Protein AF-A0A923QEL5-F1 (afdb_monomer)

pLDDT: mean 88.09, std 17.25, range [28.72, 98.62]

Solvent-accessible surface area (backbone atoms only — not comparable to full-atom values): 23108 Å² total; per-residue (Å²): 135,83,81,89,85,86,91,82,88,84,90,80,90,77,91,74,84,85,79,85,75,83,75,78,80,71,76,77,72,71,67,53,42,73,82,43,60,36,59,55,22,38,30,52,76,73,69,35,82,61,69,69,60,29,42,38,48,60,54,41,39,28,29,39,37,33,39,34,37,47,32,96,95,44,40,74,72,47,65,47,51,24,51,73,87,40,71,55,99,60,73,59,28,75,38,64,25,75,57,68,38,36,90,92,51,59,50,63,19,33,40,37,36,34,55,56,42,62,50,60,72,60,45,84,42,43,35,35,43,41,36,32,36,70,86,69,52,71,35,75,50,52,32,37,35,32,22,49,70,83,80,83,90,70,82,87,77,88,78,85,84,87,86,81,63,84,90,61,47,74,66,51,54,51,50,51,26,45,75,70,32,64,55,97,94,37,56,71,49,80,52,80,80,71,70,52,96,72,85,84,88,82,89,64,52,23,86,79,31,82,72,50,47,54,15,22,48,33,13,27,75,39,41,58,36,75,14,31,62,38,13,14,34,26,44,81,75,61,60,65,59,47,70,67,49,42,44,40,48,28,50,36,27,48,37,17,75,75,69,68,39,76,27,70,45,77,48,63,43,25,51,63,38,31,58,61,30,16,55,65,30,63,22,57,35,58,77,50,44,33,31,51,57,48,31,54,65,61,33,19,83,51,24,26,57,32,34,45,35,22,10,26,41,16,51,35,33,22,38,87,41,91,76,34,65,30,36,74,88,18,40,34,65,45,48,66,79,43,69,69,38,19,42,44,33,74,53,67,65,41,59,63,46,61,69,55,33,73,48,45,48,59,61,50,42,42,72,72,59,26,48,77,16,61,43,69,70,46,39,64,60,43,59,83,67,64,61,84,21,38,39,32,36,60,26,60,42,50,44,67,70,63,56,58,57,50,51,54,52,51,51,65,72,72,107

Sequence (415 aa):
MNLSTSSTPFALKGAYAIALSLLACAAAQAAPAVSRLTPPSELFTSGRPAPVIARFLPGQRFDLQATLRPDEGASITGARFMIDGKALDAPVSLRACTTGCLPAVPKSATIATARAVSVMPAGLHTFSVMATQSDGQSVMANGNFEVVPLMAGGQKVKNIIILLGDGMGAAQRTAARIVNGYAQGKAINPLAMDTFPVTGIVKTASPNSVVPDSAPGMTGYVSGNKNNNNEEGVFPDDTVDPFDNPRIEYLSEYLHRTQGKALGIVTTADVFDATPAGNAVHTSNRGAGTGIVDQYLDDRGLTGLTVLMGGGRKWFLPGTTPGSARGDKTDYDFSGGDPHTAGIVKRWGASPGKLDKDRDLLAEFQAAKFSYAADKTALDATVPAKSDKLLGLFSLSNMNVALDKIDGRRSRAQG

Foldseek 3Di:
DDDDDDDDDDDDDDDDDDDDDPDDPPPPQDAKDWPDWPPDFPCQVPVDRDDAAAEAAAFFWWKIKIKIAHTVPKAWDDKFKDKQNHTDPFDKFKDQVCDFFAPVRDSRIIMIMGGGDGHHDFAKMKMKMWIAMPVGGIDMTIGIHGHHYDDPDDDDDPDDDDDDDAVCDPVNLLVVQVVCDDDPHGRPDHDPVVPDPDDDDDQQAAPVGSDAHQQQNQLCVFQVHGDHHQWAQAHDDGGDAFALGIGGGGNLLVCCVPPVDADAAEDLFACLARNNLNRFHGTSHSQLALQSVVSCLQVCSRRNYFHDAYAAVLSQAQLPDPLHPADQRNHAADDCPDSSCVCVCPVSVTDGIDRGNRHHNVVVVVVVVAQEAQDDVSVVVVVVVVRRGYDHHPYNGRHDPVVVVVVVVVVVVVD

Structure (mmCIF, N/CA/C/O backbone):
data_AF-A0A923QEL5-F1
#
_entry.id   AF-A0A923QEL5-F1
#
loop_
_atom_site.group_PDB
_atom_site.id
_atom_site.type_symbol
_atom_site.label_atom_id
_atom_site.label_alt_id
_atom_site.label_comp_id
_atom_site.label_asym_id
_atom_site.label_entity_id
_atom_site.label_seq_id
_atom_site.pdbx_PDB_ins_code
_atom_site.Cartn_x
_atom_site.Cartn_y
_atom_site.Cartn_z
_atom_site.occupancy
_atom_site.B_iso_or_equiv
_atom_site.auth_seq_id
_atom_site.auth_comp_id
_atom_site.auth_asym_id
_atom_site.auth_atom_id
_atom_site.pdbx_PDB_model_num
ATOM 1 N N . MET A 1 1 ? 7.328 71.237 18.533 1.00 44.25 1 MET A N 1
ATOM 2 C CA . MET A 1 1 ? 5.916 70.846 18.735 1.00 44.25 1 MET A CA 1
ATOM 3 C C . MET A 1 1 ? 5.957 69.588 19.595 1.00 44.25 1 MET A C 1
ATOM 5 O O . MET A 1 1 ? 6.250 68.543 19.052 1.00 44.25 1 MET A O 1
ATOM 9 N N . ASN A 1 2 ? 5.973 69.560 20.925 1.00 30.16 2 ASN A N 1
ATOM 10 C CA . ASN A 1 2 ? 5.328 70.316 21.999 1.00 30.16 2 ASN A CA 1
ATOM 11 C C . ASN A 1 2 ? 3.809 70.480 21.898 1.00 30.16 2 ASN A C 1
ATOM 13 O O . ASN A 1 2 ? 3.331 71.052 20.923 1.00 30.16 2 ASN A O 1
ATOM 17 N N . LEU A 1 3 ? 3.178 70.092 23.019 1.00 28.72 3 LEU A N 1
ATOM 18 C CA . LEU A 1 3 ? 1.808 70.299 23.511 1.00 28.72 3 LEU A CA 1
ATOM 19 C C . LEU A 1 3 ? 0.858 69.118 23.232 1.00 28.72 3 LEU A C 1
ATOM 21 O O . LEU A 1 3 ? 0.599 68.785 22.087 1.00 28.72 3 LEU A O 1
ATOM 25 N N . SER A 1 4 ? 0.496 68.317 24.244 1.00 29.92 4 SER A N 1
ATOM 26 C CA . SER A 1 4 ? -0.337 68.635 25.429 1.00 29.92 4 SER A CA 1
ATOM 27 C C . SER A 1 4 ? -1.813 68.764 25.070 1.00 29.92 4 SER A C 1
ATOM 29 O O . SER A 1 4 ? -2.135 69.482 24.130 1.00 29.92 4 SER A O 1
ATOM 31 N N . THR A 1 5 ? -2.665 68.100 25.864 1.00 32.53 5 THR A N 1
ATOM 32 C CA . THR A 1 5 ? -3.975 68.529 26.420 1.00 32.53 5 THR A CA 1
ATOM 33 C C . THR A 1 5 ? -4.890 67.302 26.546 1.00 32.53 5 THR A C 1
ATOM 35 O O . THR A 1 5 ? -5.205 66.631 25.575 1.00 32.53 5 THR A O 1
ATOM 38 N N . SER A 1 6 ? -5.049 66.759 27.753 1.00 30.45 6 SER A N 1
ATOM 39 C CA . SER A 1 6 ? -5.977 67.173 28.820 1.00 30.45 6 SER A CA 1
ATOM 40 C C . SER A 1 6 ? -7.335 66.476 28.704 1.00 30.45 6 SER A C 1
ATOM 42 O O . SER A 1 6 ? -8.204 66.868 27.932 1.00 30.45 6 SER A O 1
ATOM 44 N N . SER A 1 7 ? -7.500 65.450 29.532 1.00 29.38 7 SER A N 1
ATOM 45 C CA . SER A 1 7 ? -8.768 64.819 29.879 1.00 29.38 7 SER A CA 1
ATOM 46 C C . SER A 1 7 ? -9.362 65.482 31.125 1.00 29.38 7 SER A C 1
ATOM 48 O O . SER A 1 7 ? -8.680 65.570 32.146 1.00 29.38 7 SER A O 1
ATOM 50 N N . THR A 1 8 ? -10.636 65.860 31.071 1.00 32.91 8 THR A N 1
ATOM 51 C CA . THR A 1 8 ? -11.487 66.189 32.230 1.00 32.91 8 THR A CA 1
ATOM 52 C C . THR A 1 8 ? -12.948 65.813 31.919 1.00 32.91 8 THR A C 1
ATOM 54 O O . THR A 1 8 ? -13.279 65.577 30.758 1.00 32.91 8 THR A O 1
ATOM 57 N N . PRO A 1 9 ? -13.806 65.618 32.938 1.00 40.72 9 PRO A N 1
ATOM 58 C CA . PRO A 1 9 ? -14.446 64.325 33.169 1.00 40.72 9 PRO A CA 1
ATOM 59 C C . PRO A 1 9 ? -15.972 64.365 33.003 1.00 40.72 9 PRO A C 1
ATOM 61 O O . PRO A 1 9 ? -16.583 65.428 33.031 1.00 40.72 9 PRO A O 1
ATOM 64 N N . PHE A 1 10 ? -16.604 63.192 32.948 1.00 29.55 10 PHE A N 1
ATOM 65 C CA . PHE A 1 10 ? -18.031 63.058 33.241 1.00 29.55 10 PHE A CA 1
ATOM 66 C C . PHE A 1 10 ? -18.245 61.950 34.268 1.00 29.55 10 PHE A C 1
ATOM 68 O O . PHE A 1 10 ? -17.970 60.777 34.027 1.00 29.55 10 PHE A O 1
ATOM 75 N N . ALA A 1 11 ? -18.708 62.360 35.445 1.00 33.16 11 ALA A N 1
ATOM 76 C CA . ALA A 1 11 ? -19.194 61.482 36.490 1.00 33.16 11 ALA A CA 1
ATOM 77 C C . ALA A 1 11 ? -20.652 61.119 36.198 1.00 33.16 11 ALA A C 1
ATOM 79 O O . ALA A 1 11 ? -21.474 62.017 36.034 1.00 33.16 11 ALA A O 1
ATOM 80 N N . LEU A 1 12 ? -20.998 59.833 36.238 1.00 31.84 12 LEU A N 1
ATOM 81 C CA . LEU A 1 12 ? -22.363 59.416 36.537 1.00 31.84 12 LEU A CA 1
ATOM 82 C C . LEU A 1 12 ? -22.340 58.220 37.492 1.00 31.84 12 LEU A C 1
ATOM 84 O O . LEU A 1 12 ? -21.736 57.183 37.228 1.00 31.84 12 LEU A O 1
ATOM 88 N N . LYS A 1 13 ? -22.991 58.427 38.636 1.00 32.59 13 LYS A N 1
ATOM 89 C CA . LYS A 1 13 ? -23.277 57.438 39.672 1.00 32.59 13 LYS A CA 1
ATOM 90 C C . LYS A 1 13 ? -24.251 56.393 39.122 1.00 32.59 13 LYS A C 1
ATOM 92 O O . LYS A 1 13 ? -25.276 56.759 38.558 1.00 32.59 13 LYS A O 1
ATOM 97 N N . GLY A 1 14 ? -23.978 55.119 39.379 1.00 32.22 14 GLY A N 1
ATOM 98 C CA . GLY A 1 14 ? -24.916 54.024 39.145 1.00 32.22 14 GLY A CA 1
ATOM 99 C C . GLY A 1 14 ? -24.596 52.869 40.080 1.00 32.22 14 GLY A C 1
ATOM 100 O O . GLY A 1 14 ? -23.670 52.105 39.830 1.00 32.22 14 GLY A O 1
ATOM 101 N N . ALA A 1 15 ? -25.328 52.784 41.188 1.00 36.75 15 ALA A N 1
ATOM 102 C CA . ALA A 1 15 ? -25.297 51.641 42.084 1.00 36.75 15 ALA A CA 1
ATOM 103 C C . ALA A 1 15 ? -25.982 50.453 41.395 1.00 36.75 15 ALA A C 1
ATOM 105 O O . ALA A 1 15 ? -27.159 50.547 41.055 1.00 36.75 15 ALA A O 1
ATOM 106 N N . TYR A 1 16 ? -25.263 49.345 41.216 1.00 33.12 16 TYR A N 1
ATOM 107 C CA . TYR A 1 16 ? -25.851 48.061 40.844 1.00 33.12 16 TYR A CA 1
ATOM 108 C C . TYR A 1 16 ? -25.546 47.042 41.936 1.00 33.12 16 TYR A C 1
ATOM 110 O O . TYR A 1 16 ? -24.391 46.756 42.250 1.00 33.12 16 TYR A O 1
ATOM 118 N N . ALA A 1 17 ? -26.621 46.548 42.546 1.00 33.28 17 ALA A N 1
ATOM 119 C CA . ALA A 1 17 ? -26.606 45.474 43.519 1.00 33.28 17 ALA A CA 1
ATOM 120 C C . ALA A 1 17 ? -26.127 44.174 42.858 1.00 33.28 17 ALA A C 1
ATOM 122 O O . ALA A 1 17 ? -26.584 43.798 41.778 1.00 33.28 17 ALA A O 1
ATOM 123 N N . ILE A 1 18 ? -25.202 43.494 43.528 1.00 34.09 18 ILE A N 1
ATOM 124 C CA . ILE A 1 18 ? -24.664 42.195 43.133 1.00 34.09 18 ILE A CA 1
ATOM 125 C C . ILE A 1 18 ? -25.728 41.134 43.436 1.00 34.09 18 ILE A C 1
ATOM 127 O O . ILE A 1 18 ? -25.982 40.821 44.597 1.00 34.09 18 ILE A O 1
ATOM 131 N N . ALA A 1 19 ? -26.347 40.576 42.396 1.00 34.56 19 ALA A N 1
ATOM 132 C CA . ALA A 1 19 ? -27.092 39.327 42.495 1.00 34.56 19 ALA A CA 1
ATOM 133 C C . ALA A 1 19 ? -26.101 38.169 42.314 1.00 34.56 19 ALA A C 1
ATOM 135 O O . ALA A 1 19 ? -25.610 37.917 41.215 1.00 34.56 19 ALA A O 1
ATOM 136 N N . LEU A 1 20 ? -25.767 37.495 43.414 1.00 34.19 20 LEU A N 1
ATOM 137 C CA . LEU A 1 20 ? -24.914 36.313 43.416 1.00 34.19 20 LEU A CA 1
ATOM 138 C C . LEU A 1 20 ? -25.739 35.114 42.910 1.00 34.19 20 LEU A C 1
ATOM 140 O O . LEU A 1 20 ? -26.447 34.464 43.676 1.00 34.19 20 LEU A O 1
ATOM 144 N N . SER A 1 21 ? -25.696 34.839 41.607 1.00 38.28 21 SER A N 1
ATOM 145 C CA . SER A 1 21 ? -26.232 33.596 41.049 1.00 38.28 21 SER A CA 1
ATOM 146 C C . SER A 1 21 ? -25.258 32.455 41.346 1.00 38.28 21 SER A C 1
ATOM 148 O O . SER A 1 21 ? -24.155 32.419 40.798 1.00 38.28 21 SER A O 1
ATOM 150 N N . LEU A 1 22 ? -25.666 31.526 42.211 1.00 37.47 22 LEU A N 1
ATOM 151 C CA . LEU A 1 22 ? -25.013 30.231 42.404 1.00 37.47 22 LEU A CA 1
ATOM 152 C C . LEU A 1 22 ? -25.037 29.455 41.075 1.00 37.47 22 LEU A C 1
ATOM 154 O O . LEU A 1 22 ? -26.029 28.806 40.748 1.00 37.47 22 LEU A O 1
ATOM 158 N N . LEU A 1 23 ? -23.950 29.528 40.300 1.00 40.78 23 LEU A N 1
ATOM 159 C CA . LEU A 1 23 ? -23.679 28.550 39.251 1.00 40.78 23 LEU A CA 1
ATOM 160 C C . LEU A 1 23 ? -23.349 27.225 39.942 1.00 40.78 23 LEU A C 1
ATOM 162 O O . LEU A 1 23 ? -22.284 27.071 40.540 1.00 40.78 23 LEU A O 1
ATOM 166 N N . ALA A 1 24 ? -24.262 26.263 39.855 1.00 40.72 24 ALA A N 1
ATOM 167 C CA . ALA A 1 24 ? -23.911 24.872 40.069 1.00 40.72 24 ALA A CA 1
ATOM 168 C C . ALA A 1 24 ? -22.889 24.485 38.989 1.00 40.72 24 ALA A C 1
ATOM 170 O O . ALA A 1 24 ? -23.228 24.400 37.808 1.00 40.72 24 ALA A O 1
ATOM 171 N N . CYS A 1 25 ? -21.632 24.277 39.385 1.00 36.94 25 CYS A N 1
ATOM 172 C CA . CYS A 1 25 ? -20.659 23.559 38.571 1.00 36.94 25 CYS A CA 1
ATOM 173 C C . CYS A 1 25 ? -21.158 22.119 38.414 1.00 36.94 25 CYS A C 1
ATOM 175 O O . CYS A 1 25 ? -20.816 21.245 39.206 1.00 36.94 25 CYS A O 1
ATOM 177 N N . ALA A 1 26 ? -21.981 21.869 37.397 1.00 39.91 26 ALA A N 1
ATOM 178 C CA . ALA A 1 26 ? -22.064 20.541 36.825 1.00 39.91 26 ALA A CA 1
ATOM 179 C C . ALA A 1 26 ? -20.670 20.251 36.263 1.00 39.91 26 ALA A C 1
ATOM 181 O O . ALA A 1 26 ? -20.255 20.858 35.274 1.00 39.91 26 ALA A O 1
ATOM 182 N N . ALA A 1 27 ? -19.910 19.392 36.943 1.00 40.78 27 ALA A N 1
ATOM 183 C CA . ALA A 1 27 ? -18.745 18.780 36.336 1.00 40.78 27 ALA A CA 1
ATOM 184 C C . ALA A 1 27 ? -19.246 18.126 35.045 1.00 40.78 27 ALA A C 1
ATOM 186 O O . ALA A 1 27 ? -20.079 17.223 35.093 1.00 40.78 27 ALA A O 1
ATOM 187 N N . ALA A 1 28 ? -18.833 18.654 33.894 1.00 44.00 28 ALA A N 1
ATOM 188 C CA . ALA A 1 28 ? -19.088 18.007 32.624 1.00 44.00 28 ALA A CA 1
ATOM 189 C C . ALA A 1 28 ? -18.360 16.663 32.684 1.00 44.00 28 ALA A C 1
ATOM 191 O O . ALA A 1 28 ? -17.138 16.614 32.545 1.00 44.00 28 ALA A O 1
ATOM 192 N N . GLN A 1 29 ? -19.097 15.594 32.989 1.00 48.47 29 GLN A N 1
ATOM 193 C CA . GLN A 1 29 ? -18.609 14.234 32.835 1.00 48.47 29 GLN A CA 1
ATOM 194 C C . GLN A 1 29 ? -18.133 14.142 31.380 1.00 48.47 29 GLN A C 1
ATOM 196 O O . GLN A 1 29 ? -18.906 14.445 30.466 1.00 48.47 29 GLN A O 1
ATOM 201 N N . ALA A 1 30 ? -16.850 13.840 31.162 1.00 59.16 30 ALA A N 1
ATOM 202 C CA . ALA A 1 30 ? -16.378 13.536 29.819 1.00 59.16 30 ALA A CA 1
ATOM 203 C C . ALA A 1 30 ? -17.286 12.430 29.258 1.00 59.16 30 ALA A C 1
ATOM 205 O O . ALA A 1 30 ? -17.642 11.523 30.006 1.00 59.16 30 ALA A O 1
ATOM 206 N N . ALA A 1 31 ? -17.733 12.603 28.016 1.00 75.94 31 ALA A N 1
ATOM 207 C CA . ALA A 1 31 ? -18.533 11.628 27.288 1.00 75.94 31 ALA A CA 1
ATOM 208 C C . ALA A 1 31 ? -17.618 10.866 26.318 1.00 75.94 31 ALA A C 1
ATOM 210 O O . ALA A 1 31 ? -16.631 11.455 25.839 1.00 75.94 31 ALA A O 1
ATOM 211 N N . PRO A 1 32 ? -17.948 9.608 25.971 1.00 90.31 32 PRO A N 1
ATOM 212 C CA . PRO A 1 32 ? -17.149 8.824 25.046 1.00 90.31 32 PRO A CA 1
ATOM 213 C C . PRO A 1 32 ? -16.972 9.577 23.738 1.00 90.31 32 PRO A C 1
ATOM 215 O O . PRO A 1 32 ? -17.903 10.197 23.220 1.00 90.31 32 PRO A O 1
ATOM 218 N N . ALA A 1 33 ? -15.778 9.489 23.166 1.00 95.56 33 ALA A N 1
ATOM 219 C CA . ALA A 1 33 ? -15.438 10.213 21.954 1.00 95.56 33 ALA A CA 1
ATOM 220 C C . ALA A 1 33 ? -14.845 9.290 20.893 1.00 95.56 33 ALA A C 1
ATOM 222 O O . ALA A 1 33 ? -14.109 8.349 21.183 1.00 95.56 33 ALA A O 1
ATOM 223 N N . VAL A 1 34 ? -15.109 9.612 19.631 1.00 97.44 34 VAL A N 1
ATOM 224 C CA . VAL A 1 34 ? -14.371 9.060 18.493 1.00 97.44 34 VAL A CA 1
ATOM 225 C C . VAL A 1 34 ? -13.362 10.117 18.072 1.00 97.44 34 VAL A C 1
ATOM 227 O O . VAL A 1 34 ? -13.754 11.195 17.636 1.00 97.44 34 VAL A O 1
ATOM 230 N N . SER A 1 35 ? -12.066 9.850 18.239 1.00 96.56 35 SER A N 1
ATOM 231 C CA . SER A 1 35 ? -11.014 10.836 17.948 1.00 96.56 35 SER A CA 1
ATOM 232 C C . SER A 1 35 ? -10.443 10.741 16.539 1.00 96.56 35 SER A C 1
ATOM 234 O O . SER A 1 35 ? -9.798 11.678 16.078 1.00 96.56 35 SER A O 1
ATOM 236 N N . ARG A 1 36 ? -10.664 9.616 15.858 1.00 97.12 36 ARG A N 1
ATOM 237 C CA . ARG A 1 36 ? -10.278 9.390 14.464 1.00 97.12 36 ARG A CA 1
ATOM 238 C C . ARG A 1 36 ? -11.314 8.501 13.803 1.00 97.12 36 ARG A C 1
ATOM 240 O O . ARG A 1 36 ? -11.800 7.563 14.435 1.00 97.12 36 ARG A O 1
ATOM 247 N N . LEU A 1 37 ? -11.593 8.779 12.537 1.00 97.25 37 LEU A N 1
ATOM 248 C CA . LEU A 1 37 ? -12.441 7.961 11.691 1.00 97.25 37 LEU A CA 1
ATOM 249 C C . LEU A 1 37 ? -11.786 7.816 10.310 1.00 97.25 37 LEU A C 1
ATOM 251 O O . LEU A 1 37 ? -11.362 8.809 9.717 1.00 97.25 37 LEU A O 1
ATOM 255 N N . THR A 1 38 ? -11.702 6.578 9.833 1.00 96.75 38 THR A N 1
ATOM 256 C CA . THR A 1 38 ? -11.050 6.183 8.582 1.00 96.75 38 THR A CA 1
ATOM 257 C C . THR A 1 38 ? -12.051 5.412 7.715 1.00 96.75 38 THR A C 1
ATOM 259 O O . THR A 1 38 ? -12.703 4.508 8.252 1.00 96.75 38 THR A O 1
ATOM 262 N N . PRO A 1 39 ? -12.183 5.709 6.405 1.00 96.94 39 PRO A N 1
ATOM 263 C CA . PRO A 1 39 ? -11.427 6.682 5.603 1.00 96.94 39 PRO A CA 1
ATOM 264 C C . PRO A 1 39 ? -11.531 8.142 6.079 1.00 96.94 39 PRO A C 1
ATOM 266 O O . PRO A 1 39 ? -12.550 8.509 6.665 1.00 96.94 39 PRO A O 1
ATOM 269 N N . PRO A 1 40 ? -10.514 8.991 5.831 1.00 95.56 40 PRO A N 1
ATOM 270 C CA . PRO A 1 40 ? -10.570 10.405 6.193 1.00 95.56 40 PRO A CA 1
ATOM 271 C C . PRO A 1 40 ? -11.794 11.105 5.594 1.00 95.56 40 PRO A C 1
ATOM 273 O O . PRO A 1 40 ? -12.104 10.941 4.411 1.00 95.56 40 PRO A O 1
ATOM 276 N N . SER A 1 41 ? -12.471 11.919 6.403 1.00 96.38 41 SER A N 1
ATOM 277 C CA . SER A 1 41 ? -13.708 12.591 6.012 1.00 96.38 41 SER A CA 1
ATOM 278 C C . SER A 1 41 ? -13.792 13.999 6.590 1.00 96.38 41 SER A C 1
ATOM 280 O O . SER A 1 41 ? -13.703 14.194 7.800 1.00 96.38 41 SER A O 1
ATOM 282 N N . GLU A 1 42 ? -14.055 14.973 5.719 1.00 95.69 42 GLU A N 1
ATOM 283 C CA . GLU A 1 42 ? -14.332 16.354 6.124 1.00 95.69 42 GLU A CA 1
ATOM 284 C C . GLU A 1 42 ? -15.596 16.443 6.996 1.00 95.69 42 GLU A C 1
ATOM 286 O O . GLU A 1 42 ? -15.655 17.240 7.933 1.00 95.69 42 GLU A O 1
ATOM 291 N N . LEU A 1 43 ? -16.578 15.566 6.748 1.00 97.31 43 LEU A N 1
ATOM 292 C CA . LEU A 1 43 ? -17.801 15.495 7.545 1.00 97.31 43 LEU A CA 1
ATOM 293 C C . LEU A 1 43 ? -17.489 15.137 8.997 1.00 97.31 43 LEU A C 1
ATOM 295 O O . LEU A 1 43 ? -18.049 15.745 9.904 1.00 97.31 43 LEU A O 1
ATOM 299 N N . PHE A 1 44 ? -16.570 14.197 9.214 1.00 97.50 44 PHE A N 1
ATOM 300 C CA . PHE A 1 44 ? -16.119 13.841 10.556 1.00 97.50 44 PHE A CA 1
ATOM 301 C C . PHE A 1 44 ? -15.293 14.967 11.193 1.00 97.50 44 PHE A C 1
ATOM 303 O O . PHE A 1 44 ? -15.507 15.313 12.351 1.00 97.50 44 PHE A O 1
ATOM 310 N N . THR A 1 45 ? -14.356 15.553 10.443 1.00 95.06 45 THR A N 1
ATOM 311 C CA . THR A 1 45 ? -13.392 16.519 10.988 1.00 95.06 45 THR A CA 1
ATOM 312 C C . THR A 1 45 ? -13.996 17.891 11.286 1.00 95.06 45 THR A C 1
ATOM 314 O O . THR A 1 45 ? -13.646 18.497 12.297 1.00 95.06 45 THR A O 1
ATOM 317 N N . SER A 1 46 ? -14.874 18.408 10.425 1.00 96.12 46 SER A N 1
ATOM 318 C CA . SER A 1 46 ? -15.394 19.781 10.530 1.00 96.12 46 SER A CA 1
ATOM 319 C C . SER A 1 46 ? -16.920 19.881 10.486 1.00 96.12 46 SER A C 1
ATOM 321 O O . SER A 1 46 ? -17.466 20.984 10.559 1.00 96.12 46 SER A O 1
ATOM 323 N N . GLY A 1 47 ? -17.625 18.754 10.338 1.00 96.12 47 GLY A N 1
ATOM 324 C CA . GLY A 1 47 ? -19.076 18.728 10.145 1.00 96.12 47 GLY A CA 1
ATOM 325 C C . GLY A 1 47 ? -19.520 19.122 8.734 1.00 96.12 47 GLY A C 1
ATOM 326 O O . GLY A 1 47 ? -20.721 19.173 8.465 1.00 96.12 47 GLY A O 1
ATOM 327 N N . ARG A 1 48 ? -18.591 19.410 7.810 1.00 96.38 48 ARG A N 1
ATOM 328 C CA . ARG A 1 48 ? -18.931 19.810 6.438 1.00 96.38 48 ARG A CA 1
ATOM 329 C C . ARG A 1 48 ? -19.017 18.588 5.524 1.00 96.38 48 ARG A C 1
ATOM 331 O O . ARG A 1 48 ? -18.073 17.810 5.458 1.00 96.38 48 ARG A O 1
ATOM 338 N N . PRO A 1 49 ? -20.085 18.434 4.724 1.00 93.00 49 PRO A N 1
ATOM 339 C CA . PRO A 1 49 ? -20.232 17.274 3.842 1.00 93.00 49 PRO A CA 1
ATOM 340 C C . PRO A 1 49 ? -19.245 17.266 2.662 1.00 93.00 49 PRO A C 1
ATOM 342 O O . PRO A 1 49 ? -19.118 16.249 1.985 1.00 93.00 49 PRO A O 1
ATOM 345 N N . ALA A 1 50 ? -18.561 18.380 2.386 1.00 94.31 50 ALA A N 1
ATOM 346 C CA . ALA A 1 50 ? -17.643 18.526 1.264 1.00 94.31 50 ALA A CA 1
ATOM 347 C C . ALA A 1 50 ? -16.417 19.384 1.645 1.00 94.31 50 ALA A C 1
ATOM 349 O O . ALA A 1 50 ? -16.555 20.287 2.475 1.00 94.31 50 ALA A O 1
ATOM 350 N N . PRO A 1 51 ? -15.255 19.176 0.991 1.00 93.25 51 PRO A N 1
ATOM 351 C CA . PRO A 1 51 ? -15.020 18.214 -0.091 1.00 93.25 51 PRO A CA 1
ATOM 352 C C . PRO A 1 51 ? -15.014 16.757 0.393 1.00 93.25 51 PRO A C 1
ATOM 354 O O . PRO A 1 51 ? -14.575 16.462 1.498 1.00 93.25 51 PRO A O 1
ATOM 357 N N . VAL A 1 52 ? -15.485 15.838 -0.454 1.00 94.31 52 VAL A N 1
ATOM 358 C CA . VAL A 1 52 ? -15.385 14.397 -0.183 1.00 94.31 52 VAL A CA 1
ATOM 359 C C . VAL A 1 52 ? -13.961 13.949 -0.494 1.00 94.31 52 VAL A C 1
ATOM 361 O O . VAL A 1 52 ? -13.511 14.067 -1.639 1.00 94.31 52 VAL A O 1
ATOM 364 N N . ILE A 1 53 ? -13.259 13.495 0.544 1.00 93.12 53 ILE A N 1
ATOM 365 C CA . ILE A 1 53 ? -11.818 13.219 0.509 1.00 93.12 53 ILE A CA 1
ATOM 366 C C . ILE A 1 53 ? -11.550 11.799 0.005 1.00 93.12 53 ILE A C 1
ATOM 368 O O . ILE A 1 53 ? -10.735 11.623 -0.898 1.00 93.12 53 ILE A O 1
ATOM 372 N N . ALA A 1 54 ? -12.248 10.809 0.566 1.00 96.44 54 ALA A N 1
ATOM 373 C CA . ALA A 1 54 ? -12.100 9.407 0.200 1.00 96.44 54 ALA A CA 1
ATOM 374 C C . ALA A 1 54 ? -13.026 9.029 -0.961 1.00 96.44 54 ALA A C 1
ATOM 376 O O . ALA A 1 54 ? -14.229 9.314 -0.932 1.00 96.44 54 ALA A O 1
ATOM 377 N N . ARG A 1 55 ? -12.461 8.392 -1.988 1.00 96.69 55 ARG A N 1
ATOM 378 C CA . ARG A 1 55 ? -13.172 8.030 -3.218 1.00 96.69 55 ARG A CA 1
ATOM 379 C C . ARG A 1 55 ? -12.792 6.633 -3.665 1.00 96.69 55 ARG A C 1
ATOM 381 O O . ARG A 1 55 ? -11.615 6.292 -3.674 1.00 96.69 55 ARG A O 1
ATOM 388 N N . PHE A 1 56 ? -13.775 5.852 -4.084 1.00 98.06 56 PHE A N 1
ATOM 389 C CA . PHE A 1 56 ? -13.584 4.451 -4.437 1.00 98.06 56 PHE A CA 1
ATOM 390 C C . PHE A 1 56 ? -14.272 4.106 -5.753 1.00 98.06 56 PHE A C 1
ATOM 392 O O . PHE A 1 56 ? -15.266 4.725 -6.130 1.00 98.06 56 PHE A O 1
ATOM 399 N N . LEU A 1 57 ? -13.762 3.099 -6.455 1.00 97.31 57 LEU A N 1
ATOM 400 C CA . LEU A 1 57 ? -14.478 2.481 -7.569 1.00 97.31 57 LEU A CA 1
ATOM 401 C C . LEU A 1 57 ? -15.593 1.561 -7.040 1.00 97.31 57 LEU A C 1
ATOM 403 O O . LEU A 1 57 ? -15.493 1.057 -5.917 1.00 97.31 57 LEU A O 1
ATOM 407 N N . PRO A 1 58 ? -16.629 1.263 -7.848 1.00 97.69 58 PRO A N 1
ATOM 408 C CA . PRO A 1 58 ? -17.641 0.279 -7.494 1.00 97.69 58 PRO A CA 1
ATOM 409 C C . PRO A 1 58 ? -16.998 -1.065 -7.151 1.00 97.69 58 PRO A C 1
ATOM 411 O O . PRO A 1 58 ? -16.300 -1.674 -7.969 1.00 97.69 58 PRO A O 1
ATOM 414 N N . GLY A 1 59 ? -17.222 -1.517 -5.920 1.00 97.75 59 GLY A N 1
ATOM 415 C CA . GLY A 1 59 ? -16.681 -2.767 -5.400 1.00 97.75 59 GLY A CA 1
ATOM 416 C C . GLY A 1 59 ? -15.184 -2.746 -5.083 1.00 97.75 59 GLY A C 1
ATOM 417 O O . GLY A 1 59 ? -14.637 -3.823 -4.839 1.00 97.75 59 GLY A O 1
ATOM 418 N N . GLN A 1 60 ? -14.515 -1.587 -5.100 1.00 98.50 60 GLN A N 1
ATOM 419 C CA . GLN A 1 60 ? -13.150 -1.460 -4.579 1.00 98.50 60 GLN A CA 1
ATOM 420 C C . GLN A 1 60 ? -13.165 -1.705 -3.070 1.00 98.50 60 GLN A C 1
ATOM 422 O O . GLN A 1 60 ? -14.076 -1.258 -2.366 1.00 98.50 60 GLN A O 1
ATOM 427 N N . ARG A 1 61 ? -12.186 -2.468 -2.589 1.00 98.38 61 ARG A N 1
ATOM 428 C CA . ARG A 1 61 ? -12.052 -2.818 -1.178 1.00 98.38 61 ARG A CA 1
ATOM 429 C C . ARG A 1 61 ? -11.275 -1.745 -0.421 1.00 98.38 61 ARG A C 1
ATOM 431 O O . ARG A 1 61 ? -10.320 -1.168 -0.933 1.00 98.38 61 ARG A O 1
ATOM 438 N N . PHE A 1 62 ? -11.679 -1.498 0.815 1.00 98.31 62 PHE A N 1
ATOM 439 C CA . PHE A 1 62 ? -10.978 -0.628 1.753 1.00 98.31 62 PHE A CA 1
ATOM 440 C C . PHE A 1 62 ? -11.339 -1.004 3.191 1.00 98.31 62 PHE A C 1
ATOM 442 O O . PHE A 1 62 ? -12.347 -1.668 3.442 1.00 98.31 62 PHE A O 1
ATOM 449 N N . ASP A 1 63 ? -10.518 -0.587 4.144 1.00 98.25 63 ASP A N 1
ATOM 450 C CA . ASP A 1 63 ? -10.786 -0.782 5.565 1.00 98.25 63 ASP A CA 1
ATOM 451 C C . ASP A 1 63 ? -11.525 0.419 6.173 1.00 98.25 63 ASP A C 1
ATOM 453 O O . ASP A 1 63 ? -11.273 1.575 5.825 1.00 98.25 63 ASP A O 1
ATOM 457 N N . LEU A 1 64 ? -12.415 0.139 7.129 1.00 98.19 64 LEU A N 1
ATOM 458 C CA . LEU A 1 64 ? -12.950 1.140 8.051 1.00 98.19 64 LEU A CA 1
ATOM 459 C C . LEU A 1 64 ? -12.231 1.021 9.388 1.00 98.19 64 LEU A C 1
ATOM 461 O O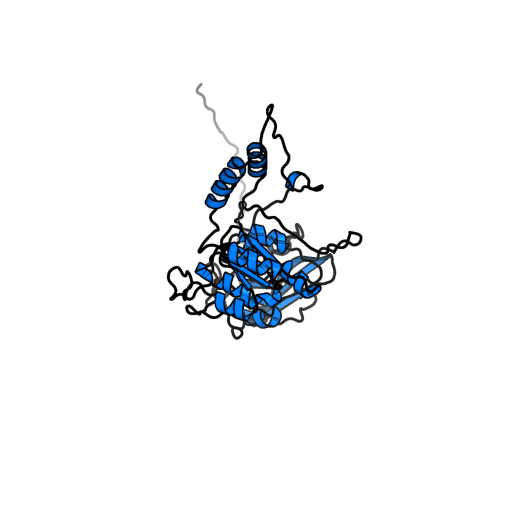 . LEU A 1 64 ? -12.061 -0.089 9.900 1.00 98.19 64 LEU A O 1
ATOM 465 N N . GLN A 1 65 ? -11.874 2.149 9.992 1.00 98.00 65 GLN A N 1
ATOM 466 C CA . GLN A 1 65 ? -11.252 2.160 11.313 1.00 98.00 65 GLN A CA 1
ATOM 467 C C . GLN A 1 65 ? -11.702 3.367 12.135 1.00 98.00 65 GLN A C 1
ATOM 469 O O . GLN A 1 65 ? -12.034 4.415 11.584 1.00 98.00 65 GLN A O 1
ATOM 474 N N . ALA A 1 66 ? -11.726 3.221 13.456 1.00 98.25 66 ALA A N 1
ATOM 475 C CA . ALA A 1 66 ? -11.998 4.309 14.379 1.00 98.25 66 ALA A CA 1
ATOM 476 C C . ALA A 1 66 ? -11.139 4.199 15.641 1.00 98.25 66 ALA A C 1
ATOM 478 O O . ALA A 1 66 ? -11.002 3.109 16.200 1.00 98.25 66 ALA A O 1
ATOM 479 N N . THR A 1 67 ? -10.643 5.337 16.125 1.00 98.25 67 THR A N 1
ATOM 480 C CA . THR A 1 67 ? -10.010 5.444 17.447 1.00 98.25 67 THR A CA 1
ATOM 481 C C . THR A 1 67 ? 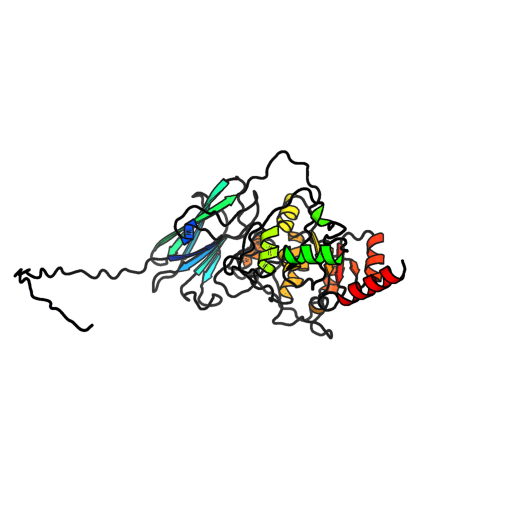-11.057 5.903 18.449 1.00 98.25 67 THR A C 1
ATOM 483 O O . THR A 1 67 ? -11.539 7.037 18.388 1.00 98.25 67 THR A O 1
ATOM 486 N N . LEU A 1 68 ? -11.418 5.010 19.365 1.00 98.00 68 LEU A N 1
ATOM 487 C CA . LEU A 1 68 ? -12.465 5.189 20.364 1.00 98.00 68 LEU A CA 1
ATOM 488 C C . LEU A 1 68 ? -11.828 5.546 21.707 1.00 98.00 68 LEU A C 1
ATOM 490 O O . LEU A 1 68 ? -10.921 4.855 22.164 1.00 98.00 68 LEU A O 1
ATOM 494 N N . ARG A 1 69 ? -12.300 6.611 22.350 1.00 96.75 69 ARG A N 1
ATOM 495 C CA . ARG A 1 69 ? -11.839 7.074 23.661 1.00 96.75 69 ARG A CA 1
ATOM 496 C C . ARG A 1 69 ? -12.987 6.933 24.659 1.00 96.75 69 ARG A C 1
ATOM 498 O O . ARG A 1 69 ? -13.961 7.675 24.530 1.00 96.75 69 ARG A O 1
ATOM 505 N N . PRO A 1 70 ? -12.909 5.982 25.601 1.00 96.38 70 PRO A N 1
ATOM 506 C CA . PRO A 1 70 ? -13.890 5.892 26.669 1.00 96.38 70 PRO A CA 1
ATOM 507 C C . PRO A 1 70 ? -13.653 6.995 27.706 1.00 96.38 70 PRO A C 1
ATOM 509 O O . PRO A 1 70 ? -12.567 7.580 27.778 1.00 96.38 70 PRO A O 1
ATOM 512 N N . ASP A 1 71 ? -14.661 7.216 28.538 1.00 94.44 71 ASP A N 1
ATOM 513 C CA . ASP A 1 71 ? -14.580 8.059 29.727 1.00 94.44 71 ASP A CA 1
ATOM 514 C C . ASP A 1 71 ? -13.566 7.528 30.735 1.00 94.44 71 ASP A C 1
ATOM 516 O O . ASP A 1 71 ? -13.164 6.359 30.715 1.00 94.44 71 ASP A O 1
ATOM 520 N N . GLU A 1 72 ? -13.159 8.402 31.651 1.00 90.69 72 GLU A N 1
ATOM 521 C CA . GLU A 1 72 ? -12.248 8.035 32.724 1.00 90.69 72 GLU A CA 1
ATOM 522 C C . GLU A 1 72 ? -12.815 6.868 33.550 1.00 90.69 72 GLU A C 1
ATOM 524 O O . GLU A 1 72 ? -13.933 6.921 34.059 1.00 90.69 72 GLU A O 1
ATOM 529 N N . GLY A 1 73 ? -12.038 5.786 33.659 1.00 89.75 73 GLY A N 1
ATOM 530 C CA . GLY A 1 73 ? -12.434 4.565 34.367 1.00 89.75 73 GLY A CA 1
ATOM 531 C C . GLY A 1 73 ? -13.326 3.598 33.575 1.00 89.75 73 GLY A C 1
ATOM 532 O O . GLY A 1 73 ? -13.540 2.481 34.043 1.00 89.75 73 GLY A O 1
ATOM 533 N N . ALA A 1 74 ? -13.800 3.969 32.382 1.00 93.94 74 ALA A N 1
ATOM 534 C CA . ALA A 1 74 ? -14.582 3.097 31.506 1.00 93.94 74 ALA A CA 1
ATOM 535 C C . ALA A 1 74 ? -13.710 2.392 30.449 1.00 93.94 74 ALA A C 1
ATOM 537 O O . ALA A 1 74 ? -12.575 2.782 30.167 1.00 93.94 74 ALA A O 1
ATOM 538 N N . SER A 1 75 ? -14.261 1.349 29.824 1.00 94.88 75 SER A N 1
ATOM 539 C CA . SER A 1 75 ? -13.654 0.654 28.682 1.00 94.88 75 SER A CA 1
ATOM 540 C C . SER A 1 75 ? -14.651 0.485 27.538 1.00 94.88 75 SER A C 1
ATOM 542 O O . SER A 1 75 ? -15.861 0.523 27.747 1.00 94.88 75 SER A O 1
ATOM 544 N N . ILE A 1 76 ? -14.152 0.310 26.312 1.00 96.94 76 ILE A N 1
ATOM 545 C CA . ILE A 1 76 ? -14.992 -0.002 25.149 1.00 96.94 76 ILE A CA 1
ATOM 546 C C . ILE A 1 76 ? -15.292 -1.503 25.138 1.00 96.94 76 ILE A C 1
ATOM 548 O O . ILE A 1 76 ? -14.375 -2.322 25.144 1.00 96.94 76 ILE A O 1
ATOM 552 N N . THR A 1 77 ? -16.574 -1.864 25.089 1.00 96.38 77 THR A N 1
ATOM 553 C CA . THR A 1 77 ? -17.050 -3.259 25.088 1.00 96.38 77 THR A CA 1
ATOM 554 C C . THR A 1 77 ? -17.561 -3.714 23.725 1.00 96.38 77 THR A C 1
ATOM 556 O O . THR A 1 77 ? -17.608 -4.913 23.454 1.00 96.38 77 THR A O 1
ATOM 559 N N . GLY A 1 78 ? -17.912 -2.777 22.842 1.00 96.25 78 GLY A N 1
ATOM 560 C CA . GLY A 1 78 ? -18.397 -3.091 21.505 1.00 96.25 78 GLY A CA 1
ATOM 561 C C . GLY A 1 78 ? -18.235 -1.935 20.530 1.00 96.25 78 GLY A C 1
ATOM 562 O O . GLY A 1 78 ? -18.267 -0.769 20.917 1.00 96.25 78 GLY A O 1
ATOM 563 N N . ALA A 1 79 ? -18.098 -2.264 19.247 1.00 97.44 79 ALA A N 1
ATOM 564 C CA . ALA A 1 79 ? -18.213 -1.304 18.160 1.00 97.44 79 ALA A CA 1
ATOM 565 C C . ALA A 1 79 ? -18.930 -1.932 16.963 1.00 97.44 79 ALA A C 1
ATOM 567 O O . ALA A 1 79 ? -18.773 -3.118 16.671 1.00 97.44 79 ALA A O 1
ATOM 568 N N . ARG A 1 80 ? -19.714 -1.120 16.257 1.00 97.31 80 ARG A N 1
ATOM 569 C CA . ARG A 1 80 ? -20.448 -1.512 15.056 1.00 97.31 80 ARG A CA 1
ATOM 570 C C . ARG A 1 80 ? -20.280 -0.445 13.988 1.00 97.31 80 ARG A C 1
ATOM 572 O O . ARG A 1 80 ? -20.630 0.711 14.212 1.00 97.31 80 ARG A O 1
ATOM 579 N N . PHE A 1 81 ? -19.799 -0.854 12.819 1.00 98.31 81 PHE A N 1
ATOM 580 C CA . PHE A 1 81 ? -19.770 0.000 11.638 1.00 98.31 81 PHE A CA 1
ATOM 581 C C . PHE A 1 81 ? -21.059 -0.143 10.826 1.00 98.31 81 PHE A C 1
ATOM 583 O O . PHE A 1 81 ? -21.651 -1.224 10.753 1.00 98.31 81 PHE A O 1
ATOM 590 N N . MET A 1 82 ? -21.486 0.954 10.212 1.00 98.38 82 MET A N 1
ATOM 591 C CA . MET A 1 82 ? -22.650 1.026 9.334 1.00 98.38 82 MET A CA 1
ATOM 592 C C . MET A 1 82 ? -22.305 1.820 8.073 1.00 98.38 82 MET A C 1
ATOM 594 O O . MET A 1 82 ? -21.497 2.746 8.136 1.00 98.38 82 MET A O 1
ATOM 598 N N . ILE A 1 83 ? -22.942 1.475 6.954 1.00 98.25 83 ILE A N 1
ATOM 599 C CA . ILE A 1 83 ? -22.947 2.257 5.711 1.00 98.25 83 ILE A CA 1
ATOM 600 C C . ILE A 1 83 ? -24.401 2.565 5.363 1.00 98.25 83 ILE A C 1
ATOM 602 O O . ILE A 1 83 ? -25.240 1.665 5.344 1.00 98.25 83 ILE A O 1
ATOM 606 N N . ASP A 1 84 ? -24.705 3.842 5.147 1.00 97.62 84 ASP A N 1
ATOM 607 C CA . ASP A 1 84 ? -26.050 4.369 4.884 1.00 97.62 84 ASP A CA 1
ATOM 608 C C . ASP A 1 84 ? -27.087 3.877 5.912 1.00 97.62 84 ASP A C 1
ATOM 610 O O . ASP A 1 84 ? -28.188 3.434 5.579 1.00 97.62 84 ASP A O 1
ATOM 614 N N . GLY A 1 85 ? -26.689 3.886 7.189 1.00 96.25 85 GLY A N 1
ATOM 615 C CA . GLY A 1 85 ? -27.503 3.432 8.321 1.00 96.25 85 GLY A CA 1
ATOM 616 C C . GLY A 1 85 ? -27.665 1.912 8.443 1.00 96.25 85 GLY A C 1
ATOM 617 O O . GLY A 1 85 ? -28.281 1.440 9.397 1.00 96.25 85 GLY A O 1
ATOM 618 N N . LYS A 1 86 ? -27.106 1.118 7.522 1.00 96.88 86 LYS A N 1
ATOM 619 C CA . LYS A 1 86 ? -27.157 -0.350 7.570 1.00 96.88 86 LYS A CA 1
ATOM 620 C C . LYS A 1 86 ? -25.891 -0.902 8.204 1.00 96.88 86 LYS A C 1
ATOM 622 O O . LYS A 1 86 ? -24.789 -0.577 7.772 1.00 96.88 86 LYS A O 1
ATOM 627 N N . ALA A 1 87 ? -26.049 -1.756 9.212 1.00 96.25 87 ALA A N 1
ATOM 628 C CA . ALA A 1 87 ? -24.930 -2.442 9.850 1.00 96.25 87 ALA A CA 1
ATOM 629 C C . ALA A 1 87 ? -24.142 -3.275 8.836 1.00 96.25 87 ALA A C 1
ATOM 631 O O . ALA A 1 87 ? -24.730 -3.968 8.004 1.00 96.25 87 ALA A O 1
ATOM 632 N N . LEU A 1 88 ? -22.815 -3.205 8.924 1.00 95.25 88 LEU A N 1
ATOM 633 C CA . LEU A 1 88 ? -21.949 -4.052 8.124 1.00 95.25 88 LEU A CA 1
ATOM 634 C C . LEU A 1 88 ? -22.032 -5.500 8.595 1.00 95.25 88 LEU A C 1
ATOM 636 O O . LEU A 1 88 ? -21.889 -5.786 9.782 1.00 95.25 88 LEU A O 1
ATOM 640 N N . ASP A 1 89 ? -22.169 -6.408 7.635 1.00 89.00 89 ASP A N 1
ATOM 641 C CA . ASP A 1 89 ? -21.990 -7.844 7.842 1.00 89.00 89 ASP A CA 1
ATOM 642 C C . ASP A 1 89 ? -20.496 -8.207 7.762 1.00 89.00 89 ASP A C 1
ATOM 644 O O . ASP A 1 89 ? -20.022 -8.926 6.881 1.00 89.00 89 ASP A O 1
ATOM 648 N N . ALA A 1 90 ? -19.705 -7.582 8.634 1.00 85.94 90 ALA A N 1
ATOM 649 C CA . ALA A 1 90 ? -18.276 -7.821 8.757 1.00 85.94 90 ALA A CA 1
ATOM 650 C C . ALA A 1 90 ? -17.878 -7.782 10.237 1.00 85.94 90 ALA A C 1
ATOM 652 O O . ALA A 1 90 ? -18.346 -6.905 10.970 1.00 85.94 90 ALA A O 1
ATOM 653 N N . PRO A 1 91 ? -17.013 -8.705 10.697 1.00 91.50 91 PRO A N 1
ATOM 654 C CA . PRO A 1 91 ? -16.529 -8.672 12.066 1.00 91.50 91 PRO A CA 1
ATOM 655 C C . PRO A 1 91 ? -15.742 -7.383 12.313 1.00 91.50 91 PRO A C 1
ATOM 657 O O . PRO A 1 91 ? -14.967 -6.944 11.459 1.00 91.50 91 PRO A O 1
ATOM 660 N N . VAL A 1 92 ? -15.932 -6.812 13.501 1.00 95.62 92 VAL A N 1
ATOM 661 C CA . VAL A 1 92 ? -15.184 -5.648 13.971 1.00 95.62 92 VAL A CA 1
ATOM 662 C C . VAL A 1 92 ? -14.159 -6.119 14.993 1.00 95.62 92 VAL A C 1
ATOM 664 O O . VAL A 1 92 ? -14.529 -6.662 16.032 1.00 95.62 92 VAL A O 1
ATOM 667 N N . SER A 1 93 ? -12.874 -5.927 14.704 1.00 95.12 93 SER A N 1
ATOM 668 C CA . SER A 1 93 ? -11.804 -6.179 15.670 1.00 95.12 93 SER A CA 1
ATOM 669 C C . SER A 1 93 ? -11.670 -4.990 16.613 1.00 95.12 93 SER A C 1
ATOM 671 O O . SER A 1 93 ? -11.661 -3.852 16.142 1.00 95.12 93 SER A O 1
ATOM 673 N N . LEU A 1 94 ? -11.506 -5.251 17.909 1.00 95.56 94 LEU A N 1
ATOM 674 C CA . LEU A 1 94 ? -11.184 -4.242 18.916 1.00 95.56 94 LEU A CA 1
ATOM 675 C C . LEU A 1 94 ? -9.767 -4.485 19.441 1.00 95.56 94 LEU A C 1
ATOM 677 O O . LEU A 1 94 ? -9.472 -5.573 19.931 1.00 95.56 94 LEU A O 1
ATOM 681 N N . ARG A 1 95 ? -8.904 -3.471 19.357 1.00 94.31 95 ARG A N 1
ATOM 682 C CA . ARG A 1 95 ? -7.541 -3.489 19.900 1.00 94.31 95 ARG A CA 1
ATOM 683 C C . ARG A 1 95 ? -7.398 -2.403 20.955 1.00 94.31 95 ARG A C 1
ATOM 685 O O . ARG A 1 95 ? -7.532 -1.224 20.640 1.00 94.31 95 ARG A O 1
ATOM 692 N N . ALA A 1 96 ? -7.127 -2.786 22.198 1.00 94.62 96 ALA A N 1
ATOM 693 C CA . ALA A 1 96 ? -6.845 -1.823 23.257 1.00 94.62 96 ALA A CA 1
ATOM 694 C C . ALA A 1 96 ? -5.494 -1.130 23.017 1.00 94.62 96 ALA A C 1
ATOM 696 O O . ALA A 1 96 ? -4.522 -1.783 22.646 1.00 94.62 96 ALA A O 1
ATOM 697 N N . CYS A 1 97 ? -5.417 0.171 23.295 1.00 95.50 97 CYS A N 1
ATOM 698 C CA . CYS A 1 97 ? -4.194 0.970 23.177 1.00 95.50 97 CYS A CA 1
ATOM 699 C C . CYS A 1 97 ? -3.305 0.924 24.429 1.00 95.50 97 CYS A C 1
ATOM 701 O O . CYS A 1 97 ? -2.483 1.815 24.649 1.00 95.50 97 CYS A O 1
ATOM 703 N N . THR A 1 98 ? -3.435 -0.114 25.261 1.00 93.38 98 THR A N 1
ATOM 704 C CA . THR A 1 98 ? -2.543 -0.327 26.412 1.00 93.38 98 THR A CA 1
ATOM 705 C C . THR A 1 98 ? -1.084 -0.435 25.965 1.00 93.38 98 THR A C 1
ATOM 707 O O . THR A 1 98 ? -0.190 0.081 26.643 1.00 93.38 98 THR A O 1
ATOM 710 N N . THR A 1 99 ? -0.863 -1.044 24.797 1.00 91.31 99 THR A N 1
ATOM 711 C CA . THR A 1 99 ? 0.391 -1.082 24.041 1.00 91.31 99 THR A CA 1
ATOM 712 C C . THR A 1 99 ? 0.102 -0.942 22.541 1.00 91.31 99 THR A C 1
ATOM 714 O O . THR A 1 99 ? -1.035 -1.076 22.097 1.00 91.31 99 THR A O 1
ATOM 717 N N . GLY A 1 100 ? 1.130 -0.649 21.740 1.00 90.31 100 GLY A N 1
ATOM 718 C CA . GLY A 1 100 ? 1.031 -0.716 20.278 1.00 90.31 100 GLY A CA 1
ATOM 719 C C . GLY A 1 100 ? 0.260 0.422 19.592 1.00 90.31 100 GLY A C 1
ATOM 720 O O . GLY A 1 100 ? 0.055 0.337 18.385 1.00 90.31 100 GLY A O 1
ATOM 721 N N . CYS A 1 101 ? -0.140 1.464 20.327 1.00 95.75 101 CYS A N 1
ATOM 722 C CA . CYS A 1 101 ? -0.662 2.719 19.775 1.00 95.75 101 CYS A CA 1
ATOM 723 C C . CYS A 1 101 ? 0.357 3.859 19.917 1.00 95.75 101 CYS A C 1
ATOM 725 O O . CYS A 1 101 ? 1.265 3.797 20.754 1.00 95.75 101 CYS A O 1
ATOM 727 N N . LEU A 1 102 ? 0.209 4.902 19.097 1.00 96.00 102 LEU A N 1
ATOM 728 C CA . LEU A 1 102 ? 1.076 6.079 19.112 1.00 96.00 102 LEU A CA 1
ATOM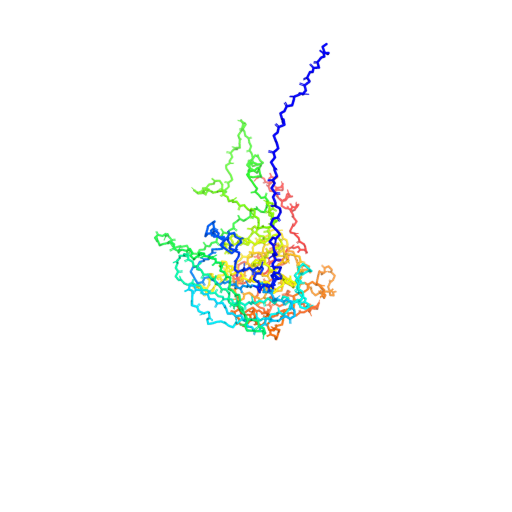 729 C C . LEU A 1 102 ? 1.088 6.762 20.496 1.00 96.00 102 LEU A C 1
ATOM 731 O O . LEU A 1 102 ? 0.054 6.810 21.162 1.00 96.00 102 LEU A O 1
ATOM 735 N N . PRO A 1 103 ? 2.205 7.387 20.923 1.00 95.56 103 PRO A N 1
ATOM 736 C CA . PRO A 1 103 ? 2.323 7.986 22.260 1.00 95.56 103 PRO A CA 1
ATOM 737 C C . PRO A 1 103 ? 1.277 9.060 22.601 1.00 95.56 103 PRO A C 1
ATOM 739 O O . PRO A 1 103 ? 0.976 9.275 23.772 1.00 95.56 103 PRO A O 1
ATOM 742 N N . ALA A 1 104 ? 0.733 9.746 21.592 1.00 94.62 104 ALA A N 1
ATOM 743 C CA . ALA A 1 104 ? -0.298 10.771 21.763 1.00 94.62 104 ALA A CA 1
ATOM 744 C C . ALA A 1 104 ? -1.709 10.191 22.000 1.00 94.62 104 ALA A C 1
ATOM 746 O O . ALA A 1 104 ? -2.649 10.934 22.288 1.00 94.62 104 ALA A O 1
ATOM 747 N N . VAL A 1 105 ? -1.874 8.877 21.852 1.00 96.31 105 VAL A N 1
ATOM 748 C CA . VAL A 1 105 ? -3.149 8.178 22.003 1.00 96.31 105 VAL A CA 1
ATOM 749 C C . VAL A 1 105 ? -3.290 7.733 23.461 1.00 96.31 105 VAL A C 1
ATOM 751 O O . VAL A 1 105 ? -2.382 7.090 23.992 1.00 96.31 105 VAL A O 1
ATOM 754 N N . PRO A 1 106 ? -4.407 8.049 24.146 1.00 95.00 106 PRO A N 1
ATOM 755 C CA . PRO A 1 106 ? -4.626 7.584 25.511 1.00 95.00 106 PRO A CA 1
ATOM 756 C C . PRO A 1 106 ? -4.567 6.057 25.602 1.00 95.00 106 PRO A C 1
ATOM 758 O O . PRO A 1 106 ? -5.163 5.363 24.782 1.00 95.00 106 PRO A O 1
ATOM 761 N N . LYS A 1 107 ? -3.925 5.520 26.644 1.00 95.50 107 LYS A N 1
ATOM 762 C CA . LYS A 1 107 ? -3.831 4.062 26.851 1.00 95.50 107 LYS A CA 1
ATOM 763 C C . LYS A 1 107 ? -5.186 3.375 27.058 1.00 95.50 107 LYS A C 1
ATOM 765 O O . LYS A 1 107 ? -5.296 2.173 26.848 1.00 95.50 107 LYS A O 1
ATOM 770 N N . SER A 1 108 ? -6.201 4.131 27.479 1.00 95.00 108 SER A N 1
ATOM 771 C CA . SER A 1 108 ? -7.587 3.669 27.600 1.00 95.00 108 SER A CA 1
ATOM 772 C C . SER A 1 108 ? -8.316 3.579 26.256 1.00 95.00 108 SER A C 1
ATOM 774 O O . SER A 1 108 ? -9.404 3.010 26.194 1.00 95.00 108 SER A O 1
ATOM 776 N N . ALA A 1 109 ? -7.753 4.136 25.179 1.00 97.25 109 ALA A N 1
ATOM 777 C CA . ALA A 1 109 ? -8.382 4.114 23.869 1.00 97.25 109 ALA A CA 1
ATOM 778 C C . ALA A 1 109 ? -8.455 2.692 23.292 1.00 97.25 109 ALA A C 1
ATOM 780 O O . ALA A 1 109 ? -7.736 1.777 23.701 1.00 97.25 109 ALA A O 1
ATOM 781 N N . THR A 1 110 ? -9.343 2.504 22.324 1.00 97.56 110 THR A N 1
ATOM 782 C CA . THR A 1 110 ? -9.518 1.250 21.591 1.00 97.56 110 THR A CA 1
ATOM 783 C C . THR A 1 110 ? -9.630 1.541 20.103 1.00 97.56 110 THR A C 1
ATOM 785 O O . THR A 1 110 ? -10.411 2.397 19.692 1.00 97.56 110 THR A O 1
ATOM 788 N N . ILE A 1 111 ? -8.877 0.812 19.288 1.00 97.44 111 ILE A N 1
ATOM 789 C CA . ILE A 1 111 ? -8.982 0.846 17.833 1.00 97.44 111 ILE A CA 1
ATOM 790 C C . ILE A 1 111 ? -10.026 -0.180 17.401 1.00 97.44 111 ILE A C 1
ATOM 792 O O . ILE A 1 111 ? -9.877 -1.373 17.666 1.00 97.44 111 ILE A O 1
ATOM 796 N N . ALA A 1 112 ? -11.085 0.279 16.739 1.00 97.56 112 ALA A N 1
ATOM 797 C CA . ALA A 1 112 ? -12.090 -0.574 16.115 1.00 97.56 112 ALA A CA 1
ATOM 798 C C . ALA A 1 112 ? -11.832 -0.656 14.612 1.00 97.56 112 ALA A C 1
ATOM 800 O O . ALA A 1 112 ? -11.642 0.377 13.976 1.00 97.56 112 ALA A O 1
ATOM 801 N N . THR A 1 113 ? -11.828 -1.852 14.023 1.00 97.56 113 THR A N 1
ATOM 802 C CA . THR A 1 113 ? -11.525 -2.026 12.590 1.00 97.56 113 THR A CA 1
ATOM 803 C C . THR A 1 113 ? -12.457 -3.021 11.918 1.00 97.56 113 THR A C 1
ATOM 805 O O . THR A 1 113 ? -12.679 -4.109 12.443 1.00 97.56 113 THR A O 1
ATOM 808 N N . ALA A 1 114 ? -12.963 -2.675 10.734 1.00 97.25 114 ALA A N 1
ATOM 809 C CA . ALA A 1 114 ? -13.655 -3.588 9.830 1.00 97.25 114 ALA A CA 1
ATOM 810 C C . ALA A 1 114 ? -12.867 -3.684 8.517 1.00 97.25 114 ALA A C 1
ATOM 812 O O . ALA A 1 114 ? -12.583 -2.668 7.883 1.00 97.25 114 ALA A O 1
ATOM 813 N N . ARG A 1 115 ? -12.497 -4.909 8.124 1.00 97.06 115 ARG A N 1
ATOM 814 C CA . ARG A 1 115 ? -11.534 -5.150 7.039 1.00 97.06 115 ARG A CA 1
ATOM 815 C C . ARG A 1 115 ? -12.193 -5.515 5.703 1.00 97.06 115 ARG A C 1
ATOM 817 O O . ARG A 1 115 ? -13.156 -6.296 5.675 1.00 97.06 115 ARG A O 1
ATOM 824 N N . ALA A 1 116 ? -11.612 -5.022 4.609 1.00 96.81 116 ALA A N 1
ATOM 825 C CA . ALA A 1 116 ? -12.007 -5.268 3.220 1.00 96.81 116 ALA A CA 1
ATOM 826 C C . ALA A 1 116 ? -13.518 -5.070 2.985 1.00 96.81 116 ALA A C 1
ATOM 828 O O . ALA A 1 116 ? -14.235 -5.973 2.536 1.00 96.81 116 ALA A O 1
ATOM 829 N N . VAL A 1 117 ? -14.015 -3.895 3.364 1.00 97.44 117 VAL A N 1
ATOM 830 C CA . VAL A 1 117 ? -15.367 -3.420 3.058 1.00 97.44 117 VAL A CA 1
ATOM 831 C C . VAL A 1 117 ? -15.408 -2.970 1.599 1.00 97.44 117 VAL A C 1
ATOM 833 O O . VAL A 1 117 ? -14.414 -2.493 1.065 1.00 97.44 117 VAL A O 1
ATOM 836 N N . SER A 1 118 ? -16.546 -3.139 0.928 1.00 97.12 118 SER A N 1
ATOM 837 C CA . SER A 1 118 ? -16.727 -2.702 -0.459 1.00 97.12 118 SER A CA 1
ATOM 838 C C . SER A 1 118 ? -18.170 -2.289 -0.703 1.00 97.12 118 SER A C 1
ATOM 840 O O . SER A 1 118 ? -19.085 -2.928 -0.178 1.00 97.12 118 SER A O 1
ATOM 842 N N . VAL A 1 119 ? -18.375 -1.267 -1.532 1.00 97.81 119 VAL A N 1
ATOM 843 C CA . VAL A 1 119 ? -19.700 -0.735 -1.874 1.00 97.81 119 VAL A CA 1
ATOM 844 C C . VAL A 1 119 ? -19.849 -0.687 -3.390 1.00 97.81 119 VAL A C 1
ATOM 846 O O . VAL A 1 119 ? -18.965 -0.208 -4.093 1.00 97.81 119 VAL A O 1
ATOM 849 N N . MET A 1 120 ? -20.949 -1.248 -3.896 1.00 96.69 120 MET A N 1
ATOM 850 C CA . MET A 1 120 ? -21.226 -1.352 -5.334 1.00 96.69 120 MET A CA 1
ATOM 851 C C . MET A 1 120 ? -22.009 -0.162 -5.900 1.00 96.69 120 MET A C 1
ATOM 853 O O . MET A 1 120 ? -21.644 0.300 -6.981 1.00 96.69 120 MET A O 1
ATOM 857 N N . PRO A 1 121 ? -23.088 0.324 -5.251 1.00 97.19 121 PRO A N 1
ATOM 858 C CA . PRO A 1 121 ? -23.814 1.479 -5.765 1.00 97.19 121 PRO A CA 1
ATOM 859 C C . PRO A 1 121 ? -22.893 2.695 -5.851 1.00 97.19 121 PRO A C 1
ATOM 861 O O . PRO A 1 121 ? -22.117 2.936 -4.936 1.00 97.19 121 PRO A O 1
ATOM 864 N N . ALA A 1 122 ? -22.971 3.433 -6.956 1.00 97.38 122 ALA A N 1
ATOM 865 C CA . ALA A 1 122 ? -22.264 4.697 -7.098 1.00 97.38 122 ALA A CA 1
ATOM 866 C C . ALA A 1 122 ? -23.003 5.818 -6.355 1.00 97.38 122 ALA A C 1
ATOM 868 O O . ALA A 1 122 ? -24.234 5.803 -6.275 1.00 97.38 122 ALA A O 1
ATOM 869 N N . GLY A 1 123 ? -22.258 6.819 -5.893 1.00 97.25 123 GLY A N 1
ATOM 870 C CA . GLY A 1 123 ? -22.792 7.993 -5.214 1.00 97.25 123 GLY A CA 1
ATOM 871 C C . GLY A 1 123 ? -22.056 8.338 -3.925 1.00 97.25 123 GLY A C 1
ATOM 872 O O . GLY A 1 123 ? -21.038 7.744 -3.572 1.00 97.25 123 GLY A O 1
ATOM 873 N N . LEU A 1 124 ? -22.581 9.345 -3.230 1.00 98.00 124 LEU A N 1
ATOM 874 C CA . LEU A 1 124 ? -22.126 9.720 -1.898 1.00 98.00 124 LEU A CA 1
ATOM 875 C C . LEU A 1 124 ? -22.719 8.756 -0.868 1.00 98.00 124 LEU A C 1
ATOM 877 O O . LEU A 1 124 ? -23.934 8.576 -0.833 1.00 98.00 124 LEU A O 1
ATOM 881 N N . HIS A 1 125 ? -21.868 8.214 -0.004 1.00 98.38 125 HIS A N 1
ATOM 882 C CA . HIS A 1 125 ? -22.260 7.329 1.086 1.00 98.38 125 HIS A CA 1
ATOM 883 C C . HIS A 1 125 ? -21.876 7.934 2.430 1.00 98.38 125 HIS A C 1
ATOM 885 O O . HIS A 1 125 ? -20.849 8.610 2.564 1.00 98.38 125 HIS A O 1
ATOM 891 N N . THR A 1 126 ? -22.687 7.660 3.446 1.00 98.06 126 THR A N 1
ATOM 892 C CA . THR A 1 126 ? -22.332 7.934 4.840 1.00 98.06 126 THR A CA 1
ATOM 893 C C . THR A 1 126 ? -21.876 6.641 5.485 1.00 98.06 126 THR A C 1
ATOM 895 O O . THR A 1 126 ? -22.523 5.606 5.341 1.00 98.06 126 THR A O 1
ATOM 898 N N . PHE A 1 127 ? -20.785 6.696 6.236 1.00 98.12 127 PHE A N 1
ATOM 899 C CA . PHE A 1 127 ? -20.401 5.608 7.121 1.00 98.12 127 PHE A CA 1
ATOM 900 C C . PHE A 1 127 ? -20.334 6.104 8.550 1.00 98.12 127 PHE A C 1
ATOM 902 O O . PHE A 1 127 ? -20.048 7.272 8.812 1.00 98.12 127 PHE A O 1
ATOM 909 N N . SER A 1 128 ? -20.607 5.208 9.481 1.00 98.19 128 SER A N 1
ATOM 910 C CA . SER A 1 128 ? -20.646 5.558 10.890 1.00 98.19 128 SER A CA 1
ATOM 911 C C . SER A 1 128 ? -20.138 4.424 11.750 1.00 98.19 128 SER A C 1
ATOM 913 O O . SER A 1 128 ? -20.304 3.253 11.405 1.00 98.19 128 SER A O 1
ATOM 915 N N . VAL A 1 129 ? -19.575 4.777 12.897 1.00 98.38 129 VAL A N 1
ATOM 916 C CA . VAL A 1 129 ? -19.235 3.839 13.964 1.00 98.38 129 VAL A CA 1
ATOM 917 C C . VAL A 1 129 ? -20.084 4.171 15.180 1.00 98.38 129 VAL A C 1
ATOM 919 O O . VAL A 1 129 ? -20.152 5.328 15.586 1.00 98.38 129 VAL A O 1
ATOM 922 N N . MET A 1 130 ? -20.736 3.160 15.746 1.00 97.69 130 MET A N 1
ATOM 923 C CA . MET A 1 130 ? -21.347 3.227 17.068 1.00 97.69 130 MET A CA 1
ATOM 924 C C . MET A 1 130 ? -20.499 2.388 18.016 1.00 97.69 130 MET A C 1
ATOM 926 O O . MET A 1 130 ? -20.297 1.202 17.754 1.00 97.69 130 MET A O 1
ATOM 930 N N . ALA A 1 131 ? -19.997 2.993 19.085 1.00 97.50 131 ALA A N 1
ATOM 931 C CA . ALA A 1 131 ? -19.202 2.321 20.104 1.00 97.50 131 ALA A CA 1
ATOM 932 C C . ALA A 1 131 ? -19.927 2.350 21.445 1.00 97.50 131 ALA A C 1
ATOM 934 O O . ALA A 1 131 ? -20.497 3.378 21.801 1.00 97.50 131 ALA A O 1
ATOM 935 N N . THR A 1 132 ? -19.878 1.238 22.174 1.00 96.75 132 THR A N 1
ATOM 936 C CA . THR A 1 132 ? -20.528 1.056 23.475 1.00 96.75 132 THR A CA 1
ATOM 937 C C . THR A 1 132 ? -19.471 0.851 24.553 1.00 96.75 132 THR A C 1
ATOM 939 O O . THR A 1 132 ? -18.497 0.119 24.350 1.00 96.75 132 THR A O 1
ATOM 942 N N . GLN A 1 133 ? -19.658 1.511 25.690 1.00 95.56 133 GLN A N 1
ATOM 943 C CA . GLN A 1 133 ? -18.798 1.417 26.863 1.00 95.56 133 GLN A CA 1
ATOM 944 C C . GLN A 1 133 ? -19.278 0.364 27.866 1.00 95.56 133 GLN A C 1
ATOM 946 O O . GLN A 1 133 ? -20.384 -0.171 27.784 1.00 95.56 133 GLN A O 1
ATOM 951 N N . SER A 1 134 ? -18.431 0.080 28.851 1.00 95.94 134 SER A N 1
ATOM 952 C CA . SER A 1 134 ? -18.707 -0.813 29.978 1.00 95.94 134 SER A CA 1
ATOM 953 C C . SER A 1 134 ? -19.860 -0.365 30.880 1.00 95.94 134 SER A C 1
ATOM 955 O O . SER A 1 134 ? -20.471 -1.206 31.529 1.00 95.94 134 SER A O 1
ATOM 957 N N . ASP A 1 135 ? -20.168 0.931 30.924 1.00 93.69 135 ASP A N 1
ATOM 958 C CA . ASP A 1 135 ? -21.289 1.507 31.680 1.00 93.69 135 ASP A CA 1
ATOM 959 C C . ASP A 1 135 ? -22.595 1.590 30.859 1.00 93.69 135 ASP A C 1
ATOM 961 O O . ASP A 1 135 ? -23.613 2.075 31.348 1.00 93.69 135 ASP A O 1
ATOM 965 N N . GLY A 1 136 ? -22.580 1.096 29.614 1.00 93.12 136 GLY A N 1
ATOM 966 C CA . GLY A 1 136 ? -23.724 1.081 28.703 1.00 93.12 136 GLY A CA 1
ATOM 967 C C . GLY A 1 136 ? -23.906 2.356 27.876 1.00 93.12 136 GLY A C 1
ATOM 968 O O . GLY A 1 136 ? -24.731 2.356 26.958 1.00 93.12 136 GLY A O 1
ATOM 969 N N . GLN A 1 137 ? -23.132 3.417 28.129 1.00 94.06 137 GLN A N 1
ATOM 970 C CA . GLN A 1 137 ? -23.147 4.602 27.274 1.00 94.06 137 GLN A CA 1
ATOM 971 C C . GLN A 1 137 ? -22.616 4.274 25.879 1.00 94.06 137 GLN A C 1
ATOM 973 O O . GLN A 1 137 ? -21.887 3.301 25.665 1.00 94.06 137 GLN A O 1
ATOM 978 N N . SER A 1 138 ? -23.037 5.057 24.887 1.00 95.12 138 SER A N 1
ATOM 979 C CA . SER A 1 138 ? -22.601 4.869 23.508 1.00 95.12 138 SER A CA 1
ATOM 980 C C . SER A 1 138 ? -22.324 6.195 22.816 1.00 95.12 138 SER A C 1
ATOM 982 O O . SER A 1 138 ? -23.043 7.173 23.011 1.00 95.12 138 SER A O 1
ATOM 984 N N . VAL A 1 139 ? -21.307 6.197 21.956 1.00 96.75 139 VAL A N 1
ATOM 985 C CA . VAL A 1 139 ? -20.971 7.307 21.057 1.00 96.75 139 VAL A CA 1
ATOM 986 C C . VAL A 1 139 ? -21.177 6.881 19.614 1.00 96.75 139 VAL A C 1
ATOM 988 O O . VAL A 1 139 ? -20.897 5.738 19.247 1.00 96.75 139 VAL A O 1
ATOM 991 N N . MET A 1 140 ? -21.637 7.813 18.783 1.00 96.94 140 MET A N 1
ATOM 992 C CA . MET A 1 140 ? -21.701 7.636 17.340 1.00 96.94 140 MET A CA 1
ATOM 993 C C . MET A 1 140 ? -20.930 8.747 16.636 1.00 96.94 140 MET A C 1
ATOM 995 O O . MET A 1 140 ? -21.080 9.920 16.970 1.00 96.94 140 MET A O 1
ATOM 999 N N . ALA A 1 141 ? -20.137 8.376 15.636 1.00 98.06 141 ALA A N 1
ATOM 1000 C CA . ALA A 1 141 ? -19.482 9.318 14.738 1.00 98.06 141 ALA A CA 1
ATOM 1001 C C . ALA A 1 141 ? -19.777 8.961 13.287 1.00 98.06 141 ALA A C 1
ATOM 1003 O O . ALA A 1 141 ? -19.912 7.784 12.949 1.00 98.06 141 ALA A O 1
ATOM 1004 N N . ASN A 1 142 ? -19.859 9.988 12.443 1.00 98.00 142 ASN A N 1
ATOM 1005 C CA . ASN A 1 142 ? -20.206 9.865 11.035 1.00 98.00 142 ASN A CA 1
ATOM 1006 C C . ASN A 1 142 ? -19.097 10.459 10.171 1.00 98.00 142 ASN A C 1
ATOM 1008 O O . ASN A 1 142 ? -18.562 11.522 10.480 1.00 98.00 142 ASN A O 1
ATOM 1012 N N . GLY A 1 143 ? -18.811 9.793 9.064 1.00 98.25 143 GLY A N 1
ATOM 1013 C CA . GLY A 1 143 ? -17.994 10.285 7.970 1.00 98.25 143 GLY A CA 1
ATOM 1014 C C . GLY A 1 143 ? -18.674 9.986 6.638 1.00 98.25 143 GLY A C 1
ATOM 1015 O O . GLY A 1 143 ? -19.755 9.398 6.574 1.00 98.25 143 GLY A O 1
ATOM 1016 N N . ASN A 1 144 ? -18.044 10.398 5.550 1.00 98.25 144 ASN A N 1
ATOM 1017 C CA . ASN A 1 144 ? -18.522 10.148 4.200 1.00 98.25 144 ASN A CA 1
ATOM 1018 C C . ASN A 1 144 ? -17.389 9.763 3.248 1.00 98.25 144 ASN A C 1
ATOM 1020 O O . ASN A 1 144 ? -16.228 10.117 3.451 1.00 98.25 144 ASN A O 1
ATOM 1024 N N . PHE A 1 145 ? -17.760 9.039 2.201 1.00 98.31 145 PHE A N 1
ATOM 1025 C CA . PHE A 1 145 ? -16.915 8.724 1.055 1.0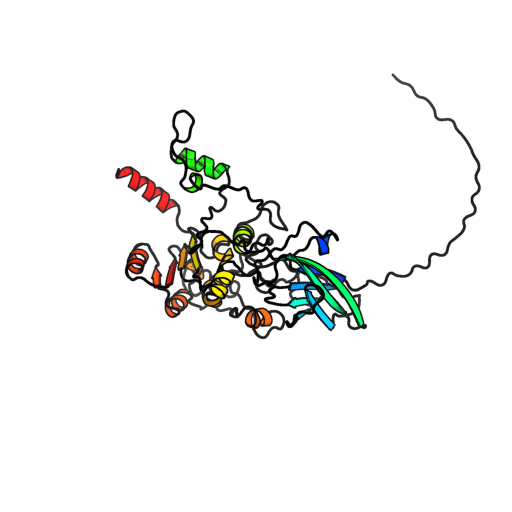0 98.31 145 PHE A CA 1
ATOM 1026 C C . PHE A 1 145 ? -17.786 8.671 -0.200 1.00 98.31 145 PHE A C 1
ATOM 1028 O O . PHE A 1 145 ? -19.012 8.589 -0.119 1.00 98.31 145 PHE A O 1
ATOM 1035 N N . GLU A 1 146 ? -17.163 8.714 -1.369 1.00 98.06 146 GLU A N 1
ATOM 1036 C CA . GLU A 1 146 ? -17.864 8.635 -2.651 1.00 98.06 146 GLU A CA 1
ATOM 1037 C C . GLU A 1 146 ? -17.468 7.361 -3.400 1.00 98.06 146 GLU A C 1
ATOM 1039 O O . GLU A 1 146 ? -16.284 7.066 -3.553 1.00 98.06 146 GLU A O 1
ATOM 1044 N N . VAL A 1 147 ? -18.453 6.622 -3.907 1.00 98.31 147 VAL A N 1
ATOM 1045 C CA . VAL A 1 147 ? -18.228 5.595 -4.927 1.00 98.31 147 VAL A CA 1
ATOM 1046 C C . VAL A 1 147 ? -18.411 6.251 -6.289 1.00 98.31 147 VAL A C 1
ATOM 1048 O O . VAL A 1 147 ? -19.523 6.606 -6.686 1.00 98.31 147 VAL A O 1
ATOM 1051 N N . VAL A 1 148 ? -17.309 6.436 -7.007 1.00 96.25 148 VAL A N 1
ATOM 1052 C CA . VAL A 1 148 ? -17.288 7.148 -8.285 1.00 96.25 148 VAL A CA 1
ATOM 1053 C C . VAL A 1 148 ? -17.781 6.209 -9.389 1.00 96.25 148 VAL A C 1
ATOM 1055 O O . VAL A 1 148 ? -17.206 5.135 -9.568 1.00 96.25 148 VAL A O 1
ATOM 1058 N N . PRO A 1 149 ? -18.823 6.566 -10.161 1.00 92.19 149 PRO A N 1
ATOM 1059 C CA . PRO A 1 149 ? -19.338 5.691 -11.206 1.00 92.19 149 PRO A CA 1
ATOM 1060 C C . PRO A 1 149 ? -18.300 5.469 -12.313 1.00 92.19 149 PRO A C 1
ATOM 1062 O O . PRO A 1 149 ? -17.637 6.402 -12.768 1.00 92.19 149 PRO A O 1
ATOM 1065 N N . LEU A 1 150 ? -18.213 4.233 -12.810 1.00 86.62 150 LEU A N 1
ATOM 1066 C CA . LEU A 1 150 ? -17.486 3.946 -14.045 1.00 86.62 150 LEU A CA 1
ATOM 1067 C C . LEU A 1 150 ? -18.283 4.514 -15.226 1.00 86.62 150 LEU A C 1
ATOM 1069 O O . LEU A 1 150 ? -19.426 4.119 -15.456 1.00 86.62 150 LEU A O 1
ATOM 1073 N N . MET A 1 151 ? -17.693 5.446 -15.976 1.00 82.88 151 MET A N 1
ATOM 1074 C CA . MET A 1 151 ? -18.357 6.041 -17.138 1.00 82.88 151 MET A CA 1
ATOM 1075 C C . MET A 1 151 ? -18.548 4.998 -18.250 1.00 82.88 151 MET A C 1
ATOM 1077 O O . MET A 1 151 ? -17.594 4.352 -18.685 1.00 82.88 151 MET A O 1
ATOM 1081 N N . ALA A 1 152 ? -19.782 4.857 -18.738 1.00 74.81 152 ALA A N 1
ATOM 1082 C CA . ALA A 1 152 ? -20.098 4.029 -19.899 1.00 74.81 152 ALA A CA 1
ATOM 1083 C C . ALA A 1 152 ? -19.828 4.792 -21.212 1.00 74.81 152 ALA A C 1
ATOM 1085 O O . ALA A 1 152 ? -20.033 6.002 -21.279 1.00 74.81 152 ALA A O 1
ATOM 1086 N N . GLY A 1 153 ? -19.407 4.083 -22.268 1.00 68.88 153 GLY A N 1
ATOM 1087 C CA . GLY A 1 153 ? -19.320 4.637 -23.632 1.00 68.88 153 GLY A CA 1
ATOM 1088 C C . GLY A 1 153 ? -17.916 4.946 -24.171 1.00 68.88 153 GLY A C 1
ATOM 1089 O O . GLY A 1 153 ? -17.804 5.491 -25.265 1.00 68.88 153 GLY A O 1
ATOM 1090 N N . GLY A 1 154 ? -16.846 4.588 -23.452 1.00 76.75 154 GLY A N 1
ATOM 1091 C CA . GLY A 1 154 ? -15.465 4.669 -23.949 1.00 76.75 154 GLY A CA 1
ATOM 1092 C C . GLY A 1 154 ? -15.003 3.419 -24.712 1.00 76.75 154 GLY A C 1
ATOM 1093 O O . GLY A 1 154 ? -15.611 2.351 -24.618 1.00 76.75 154 GLY A O 1
ATOM 1094 N N . GLN A 1 155 ? -13.886 3.526 -25.442 1.00 84.19 155 GLN A N 1
ATOM 1095 C CA . GLN A 1 155 ? -13.216 2.349 -26.004 1.00 84.19 155 GLN A CA 1
ATOM 1096 C C . GLN A 1 155 ? -12.749 1.414 -24.882 1.00 84.19 155 GLN A C 1
ATOM 1098 O O . GLN A 1 155 ? -12.212 1.855 -23.865 1.00 84.19 155 GLN A O 1
ATOM 1103 N N . LYS A 1 156 ? -12.925 0.102 -25.077 1.00 86.69 156 LYS A N 1
ATOM 1104 C CA . LYS A 1 156 ? -12.488 -0.904 -24.106 1.00 86.69 156 LYS A CA 1
ATOM 1105 C C . LYS A 1 156 ? -10.966 -0.864 -23.953 1.00 86.69 156 LYS A C 1
ATOM 1107 O O . LYS A 1 156 ? -10.233 -1.225 -24.872 1.00 86.69 156 LYS A O 1
ATOM 1112 N N . VAL A 1 157 ? -10.496 -0.487 -22.767 1.00 90.50 157 VAL A N 1
ATOM 1113 C CA . VAL A 1 157 ? -9.068 -0.462 -22.433 1.00 90.50 157 VAL A CA 1
ATOM 1114 C C . VAL A 1 157 ? -8.602 -1.873 -22.071 1.00 90.50 157 VAL A C 1
ATOM 1116 O O . VAL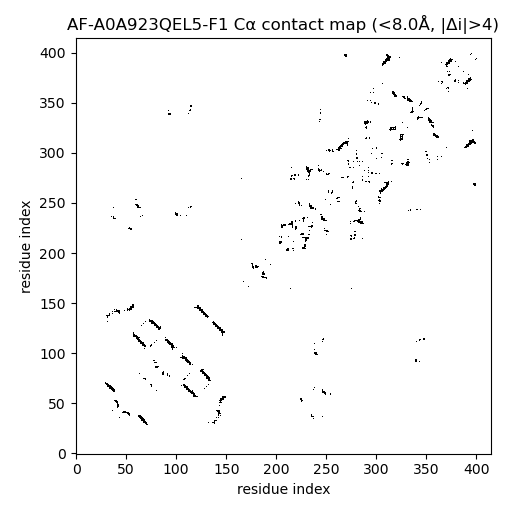 A 1 157 ? -9.059 -2.468 -21.094 1.00 90.50 157 VAL A O 1
ATOM 1119 N N . LYS A 1 158 ? -7.688 -2.437 -22.872 1.00 92.88 158 LYS A N 1
ATOM 1120 C CA . LYS A 1 158 ? -7.104 -3.762 -22.600 1.00 92.88 158 LYS A CA 1
ATOM 1121 C C . LYS A 1 158 ? -6.015 -3.690 -21.526 1.00 92.88 158 LYS A C 1
ATOM 1123 O O . LYS A 1 158 ? -6.045 -4.495 -20.593 1.00 92.88 158 LYS A O 1
ATOM 1128 N N . ASN A 1 159 ? -5.114 -2.714 -21.662 1.00 95.56 159 ASN A N 1
ATOM 1129 C CA . ASN A 1 159 ? -3.902 -2.544 -20.862 1.00 95.56 159 ASN A CA 1
ATOM 1130 C C . ASN A 1 159 ? -3.819 -1.112 -20.327 1.00 95.56 159 ASN A C 1
ATOM 1132 O O . ASN A 1 159 ? -4.194 -0.177 -21.033 1.00 95.56 159 ASN A O 1
ATOM 1136 N N . ILE A 1 160 ? -3.275 -0.952 -19.124 1.00 96.00 160 ILE A N 1
ATOM 1137 C CA . ILE A 1 160 ? -2.961 0.346 -18.523 1.00 96.00 160 ILE A CA 1
ATOM 1138 C C . ILE A 1 160 ? -1.452 0.373 -18.301 1.00 96.00 160 ILE A C 1
ATOM 1140 O O . ILE A 1 160 ? -0.906 -0.556 -17.714 1.00 96.00 160 ILE A O 1
ATOM 1144 N N . ILE A 1 161 ? -0.784 1.413 -18.799 1.00 97.25 161 ILE A N 1
ATOM 1145 C CA . ILE A 1 161 ? 0.652 1.629 -18.603 1.00 97.25 161 ILE A CA 1
ATOM 1146 C C . ILE A 1 161 ? 0.812 3.006 -17.970 1.00 97.25 161 ILE A C 1
ATOM 1148 O O . ILE A 1 161 ? 0.422 4.009 -18.569 1.00 97.25 161 ILE A O 1
ATOM 1152 N N . ILE A 1 162 ? 1.379 3.044 -16.766 1.00 96.50 162 ILE A N 1
ATOM 1153 C CA . ILE A 1 162 ? 1.690 4.283 -16.054 1.00 96.50 162 ILE A CA 1
ATOM 1154 C C . ILE A 1 162 ? 3.197 4.503 -16.150 1.00 96.50 162 ILE A C 1
ATOM 1156 O O . ILE A 1 162 ? 3.982 3.717 -15.628 1.00 96.50 162 ILE A O 1
ATOM 1160 N N . LEU A 1 163 ? 3.599 5.574 -16.834 1.00 96.50 163 LEU A N 1
ATOM 1161 C CA . LEU A 1 163 ? 4.989 6.022 -16.886 1.00 96.50 163 LEU A CA 1
ATOM 1162 C C . LEU A 1 163 ? 5.176 7.137 -15.860 1.00 96.50 163 LEU A C 1
ATOM 1164 O O . LEU A 1 163 ? 4.790 8.281 -16.104 1.00 96.50 163 LEU A O 1
ATOM 1168 N N . LEU A 1 164 ? 5.751 6.798 -14.708 1.00 95.94 164 LEU A N 1
ATOM 1169 C CA . LEU A 1 164 ? 5.975 7.746 -13.624 1.00 95.94 164 LEU A CA 1
ATOM 1170 C C . LEU A 1 164 ? 7.422 8.257 -13.634 1.00 95.94 164 LEU A C 1
ATOM 1172 O O . LEU A 1 164 ? 8.359 7.512 -13.363 1.00 95.94 164 LEU A O 1
ATOM 1176 N N . GLY A 1 165 ? 7.599 9.548 -13.921 1.00 95.38 165 GLY A N 1
ATOM 1177 C CA . GLY A 1 165 ? 8.871 10.237 -13.702 1.00 95.38 165 GLY A CA 1
ATOM 1178 C C . GLY A 1 165 ? 8.946 10.771 -12.274 1.00 95.38 165 GLY A C 1
ATOM 1179 O O . GLY A 1 165 ? 8.372 11.825 -11.995 1.00 95.38 165 GLY A O 1
ATOM 1180 N N . ASP A 1 166 ? 9.638 10.063 -11.380 1.00 94.94 166 ASP A N 1
ATOM 1181 C CA . ASP A 1 166 ? 9.799 10.499 -9.988 1.00 94.94 166 ASP A CA 1
ATOM 1182 C C . ASP A 1 166 ? 10.512 11.868 -9.926 1.00 94.94 166 ASP A C 1
ATOM 1184 O O . ASP A 1 166 ? 11.520 12.101 -10.598 1.00 94.94 166 ASP A O 1
ATOM 1188 N N . GLY A 1 167 ? 9.923 12.824 -9.203 1.00 93.06 167 GLY A N 1
ATOM 1189 C CA . GLY A 1 167 ? 10.388 14.215 -9.142 1.00 93.06 167 GLY A CA 1
ATOM 1190 C C . GLY A 1 167 ? 10.273 15.024 -10.449 1.00 93.06 167 GLY A C 1
ATOM 1191 O O . GLY A 1 167 ? 10.807 16.136 -10.532 1.00 93.06 167 GLY A O 1
ATOM 1192 N N . MET A 1 168 ? 9.591 14.519 -11.485 1.00 95.31 168 MET A N 1
ATOM 1193 C CA . MET A 1 168 ? 9.532 15.161 -12.806 1.00 95.31 168 MET A CA 1
ATOM 1194 C C . MET A 1 168 ? 8.438 16.240 -12.905 1.00 95.31 168 MET A C 1
ATOM 1196 O O . MET A 1 168 ? 7.372 16.044 -13.491 1.00 95.31 168 MET A O 1
ATOM 1200 N N . GLY A 1 169 ? 8.727 17.427 -12.372 1.00 93.81 169 GLY A N 1
ATOM 1201 C CA . GLY A 1 169 ? 7.892 18.617 -12.541 1.00 93.81 169 GLY A CA 1
ATOM 1202 C C . GLY A 1 169 ? 7.986 19.272 -13.931 1.00 93.81 169 GLY A C 1
ATOM 1203 O O . GLY A 1 169 ? 8.734 18.857 -14.822 1.00 93.81 169 GLY A O 1
ATOM 1204 N N . ALA A 1 170 ? 7.238 20.364 -14.121 1.00 93.50 170 ALA A N 1
ATOM 1205 C CA . ALA A 1 170 ? 7.219 21.121 -15.381 1.00 93.50 170 ALA A CA 1
ATOM 1206 C C . ALA A 1 170 ? 8.598 21.698 -15.767 1.00 93.50 170 ALA A C 1
ATOM 1208 O O . ALA A 1 170 ? 8.945 21.763 -16.953 1.00 93.50 170 ALA A O 1
ATOM 1209 N N . ALA A 1 171 ? 9.404 22.085 -14.771 1.00 95.12 171 ALA A N 1
ATOM 1210 C CA . ALA A 1 171 ? 10.764 22.571 -14.983 1.00 95.12 171 ALA A CA 1
ATOM 1211 C C . ALA A 1 171 ? 11.676 21.460 -15.534 1.00 95.12 171 ALA A C 1
ATOM 1213 O O . ALA A 1 171 ? 12.369 21.673 -16.526 1.00 95.12 171 ALA A O 1
ATOM 1214 N N . GLN A 1 172 ? 11.603 20.255 -14.965 1.00 95.75 172 GLN A N 1
ATOM 1215 C CA . GLN A 1 172 ? 12.362 19.077 -15.390 1.00 95.75 172 GLN A CA 1
ATOM 1216 C C . GLN A 1 172 ? 11.991 18.665 -16.820 1.00 95.75 172 GLN A C 1
ATOM 1218 O O . GLN A 1 172 ? 12.880 18.429 -17.636 1.00 95.75 172 GLN A O 1
ATOM 1223 N N . ARG A 1 173 ? 10.696 18.674 -17.171 1.00 94.56 173 ARG A N 1
ATOM 1224 C CA . ARG A 1 173 ? 10.241 18.430 -18.555 1.00 94.56 173 ARG A CA 1
ATOM 1225 C C . ARG A 1 173 ? 10.810 19.448 -19.541 1.00 94.56 173 ARG A C 1
ATOM 1227 O O . ARG A 1 173 ? 11.218 19.098 -20.645 1.00 94.56 173 ARG A O 1
ATOM 1234 N N . THR A 1 174 ? 10.850 20.721 -19.155 1.00 93.88 174 THR A N 1
ATOM 1235 C CA . THR A 1 174 ? 11.415 21.784 -19.998 1.00 93.88 174 THR A CA 1
ATOM 1236 C C . THR A 1 174 ? 12.923 21.634 -20.159 1.00 93.88 174 THR A C 1
ATOM 1238 O O . THR A 1 174 ? 13.419 21.712 -21.280 1.00 93.88 174 THR A O 1
ATOM 1241 N N . ALA A 1 175 ? 13.643 21.339 -19.077 1.00 94.06 175 ALA A N 1
ATOM 1242 C CA . ALA A 1 175 ? 15.071 21.054 -19.134 1.00 94.06 175 ALA A CA 1
ATOM 1243 C C . ALA A 1 175 ? 15.371 19.855 -20.051 1.00 94.06 175 ALA A C 1
ATOM 1245 O O . ALA A 1 175 ? 16.252 19.945 -20.902 1.00 94.06 175 ALA A O 1
ATOM 1246 N N . ALA A 1 176 ? 14.594 18.771 -19.950 1.00 93.62 176 ALA A N 1
ATOM 1247 C CA . ALA A 1 176 ? 14.742 17.597 -20.809 1.00 93.62 176 ALA A CA 1
ATOM 1248 C C . ALA A 1 176 ? 14.541 17.925 -22.299 1.00 93.62 176 ALA A C 1
ATOM 1250 O O . ALA A 1 176 ? 15.335 17.483 -23.128 1.00 93.62 176 ALA A O 1
ATOM 1251 N N . ARG A 1 177 ? 13.550 18.761 -22.645 1.00 94.56 177 ARG A N 1
ATOM 1252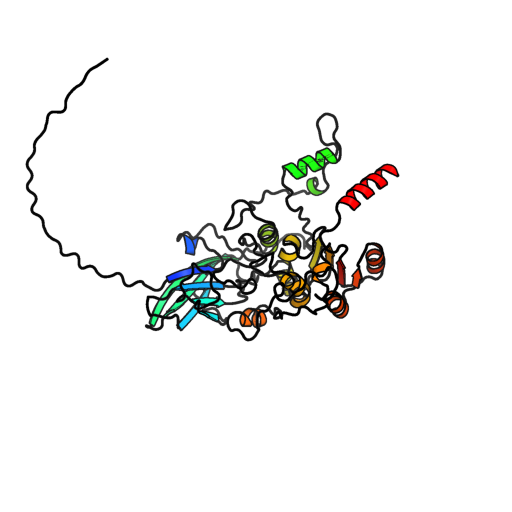 C CA . ARG A 1 177 ? 13.372 19.262 -24.021 1.00 94.56 177 ARG A CA 1
ATOM 1253 C C . ARG A 1 177 ? 14.600 20.013 -24.532 1.00 94.56 177 ARG A C 1
ATOM 1255 O O . ARG A 1 177 ? 15.026 19.775 -25.654 1.00 94.56 177 ARG A O 1
ATOM 1262 N N . ILE A 1 178 ? 15.177 20.893 -23.713 1.00 94.06 178 ILE A N 1
ATOM 1263 C CA . ILE A 1 178 ? 16.359 21.687 -24.089 1.00 94.06 178 ILE A CA 1
ATOM 1264 C C . ILE A 1 178 ? 17.585 20.784 -24.282 1.00 94.06 178 ILE A C 1
ATOM 1266 O O . ILE A 1 178 ? 18.325 20.947 -25.251 1.00 94.06 178 ILE A O 1
ATOM 1270 N N . VAL A 1 179 ? 17.783 19.799 -23.399 1.00 91.31 179 VAL A N 1
ATOM 1271 C CA . VAL A 1 179 ? 18.871 18.809 -23.511 1.00 91.31 179 VAL A CA 1
ATOM 1272 C C . VAL A 1 179 ? 18.709 17.916 -24.748 1.00 91.31 179 VAL A C 1
ATOM 1274 O O . VAL A 1 179 ? 19.710 17.478 -25.313 1.00 91.31 179 VAL A O 1
ATOM 1277 N N . ASN A 1 180 ? 17.475 17.692 -25.213 1.00 88.75 180 ASN A N 1
ATOM 1278 C CA . ASN A 1 180 ? 17.178 16.990 -26.466 1.00 88.75 180 ASN A CA 1
ATOM 1279 C C . ASN A 1 180 ? 17.453 17.833 -27.735 1.00 88.75 180 ASN A C 1
ATOM 1281 O O . ASN A 1 180 ? 17.171 17.399 -28.850 1.00 88.75 180 ASN A O 1
ATOM 1285 N N . GLY A 1 181 ? 18.012 19.036 -27.578 1.00 90.81 181 GLY A N 1
ATOM 1286 C CA . GLY A 1 181 ? 18.426 19.918 -28.664 1.00 90.81 181 GLY A CA 1
ATOM 1287 C C . GLY A 1 181 ? 17.633 21.220 -28.694 1.00 90.81 181 GLY A C 1
ATOM 1288 O O . GLY A 1 181 ? 16.413 21.241 -28.521 1.00 90.81 181 GLY A O 1
ATOM 1289 N N . TYR A 1 182 ? 18.331 22.324 -28.961 1.00 93.06 182 TYR A N 1
ATOM 1290 C CA . TYR A 1 182 ? 17.736 23.646 -29.114 1.00 93.06 182 TYR A CA 1
ATOM 1291 C C . TYR A 1 182 ? 18.366 24.399 -30.291 1.00 93.06 182 TYR A C 1
ATOM 1293 O O . TYR A 1 182 ? 19.552 24.250 -30.578 1.00 93.06 182 TYR A O 1
ATOM 1301 N N . ALA A 1 183 ? 17.568 25.218 -30.971 1.00 93.31 183 ALA A N 1
ATOM 1302 C CA . ALA A 1 183 ? 18.005 26.104 -32.043 1.00 93.31 183 ALA A CA 1
ATOM 1303 C C . ALA A 1 183 ? 17.140 27.367 -32.040 1.00 93.31 183 ALA A C 1
ATOM 1305 O O . ALA A 1 183 ? 15.953 27.310 -31.721 1.00 93.31 183 ALA A O 1
ATOM 1306 N N . GLN A 1 184 ? 17.734 28.522 -32.361 1.00 92.44 184 GLN A N 1
ATOM 1307 C CA . GLN A 1 184 ? 17.024 29.812 -32.426 1.00 92.44 184 GLN A CA 1
ATOM 1308 C C . GLN A 1 184 ? 16.172 30.114 -31.170 1.00 92.44 184 GLN A C 1
ATOM 1310 O O . GLN A 1 184 ? 15.056 30.622 -31.256 1.00 92.44 184 GLN A O 1
ATOM 1315 N N . GLY A 1 185 ? 16.689 29.757 -29.987 1.00 88.81 185 GLY A N 1
ATOM 1316 C CA . GLY A 1 185 ? 16.021 29.989 -28.701 1.00 88.81 185 GLY A CA 1
ATOM 1317 C C . GLY A 1 185 ? 14.847 29.053 -28.385 1.00 88.81 185 GLY A C 1
ATOM 1318 O O . GLY A 1 185 ? 14.098 29.328 -27.451 1.00 88.81 185 GLY A O 1
ATOM 1319 N N . LYS A 1 186 ? 14.660 27.958 -29.135 1.00 90.44 186 LYS A N 1
ATOM 1320 C CA . LYS A 1 186 ? 13.567 26.992 -28.934 1.00 90.44 186 LYS A CA 1
ATOM 1321 C C . LYS A 1 186 ? 14.098 25.564 -28.883 1.00 90.44 186 LYS A C 1
ATOM 1323 O O . LYS A 1 186 ? 15.072 25.246 -29.559 1.00 90.44 186 LYS A O 1
ATOM 1328 N N . ALA A 1 187 ? 13.447 24.700 -28.104 1.00 92.19 187 ALA A N 1
ATOM 1329 C CA . ALA A 1 187 ? 13.684 23.261 -28.196 1.00 92.19 187 ALA A CA 1
ATOM 1330 C C . ALA A 1 187 ? 13.294 22.769 -29.599 1.00 92.19 187 ALA A C 1
ATOM 1332 O O . ALA A 1 187 ? 12.258 23.183 -30.119 1.00 92.19 187 ALA A O 1
ATOM 1333 N N . ILE A 1 188 ? 14.129 21.922 -30.203 1.00 92.38 188 ILE A N 1
ATOM 1334 C CA . ILE A 1 188 ? 13.948 21.473 -31.593 1.00 92.38 188 ILE A CA 1
ATOM 1335 C C . ILE A 1 188 ? 12.790 20.479 -31.686 1.00 92.38 188 ILE A C 1
ATOM 1337 O O . ILE A 1 188 ? 11.921 20.624 -32.540 1.00 92.38 188 ILE A O 1
ATOM 1341 N N . ASN A 1 189 ? 12.770 19.493 -30.787 1.00 90.69 189 ASN A N 1
ATOM 1342 C CA . ASN A 1 189 ? 11.804 18.402 -30.803 1.00 90.69 189 ASN A CA 1
ATOM 1343 C C . ASN A 1 189 ? 10.985 18.363 -29.503 1.00 90.69 189 ASN A C 1
ATOM 1345 O O . ASN A 1 189 ? 11.539 18.608 -28.423 1.00 90.69 189 ASN A O 1
ATOM 1349 N N . PRO A 1 190 ? 9.688 18.012 -29.572 1.00 91.94 190 PRO A N 1
ATOM 1350 C CA . PRO A 1 190 ? 8.928 17.635 -28.385 1.00 91.94 190 PRO A CA 1
ATOM 1351 C C . PRO A 1 190 ? 9.495 16.349 -27.757 1.00 91.94 190 PRO A C 1
ATOM 1353 O O . PRO A 1 190 ? 10.144 15.544 -28.429 1.00 91.94 190 PRO A O 1
ATOM 1356 N N . LEU A 1 191 ? 9.232 16.125 -26.467 1.00 94.44 191 LEU A N 1
ATOM 1357 C CA . LEU A 1 191 ? 9.393 14.799 -25.865 1.00 94.44 191 LEU A CA 1
ATOM 1358 C C . LEU A 1 191 ? 8.255 13.887 -26.334 1.00 94.44 191 LEU A C 1
ATOM 1360 O O . LEU A 1 191 ? 7.163 14.363 -26.637 1.00 94.44 191 LEU A O 1
ATOM 1364 N N . ALA A 1 192 ? 8.452 12.568 -26.289 1.00 94.88 192 ALA A N 1
ATOM 1365 C CA . ALA A 1 192 ? 7.382 11.615 -26.598 1.00 94.88 192 ALA A CA 1
ATOM 1366 C C . ALA A 1 192 ? 6.108 11.876 -25.763 1.00 94.88 192 ALA A C 1
ATOM 1368 O O . ALA A 1 192 ? 5.004 11.875 -26.300 1.00 94.88 192 ALA A O 1
ATOM 1369 N N . MET A 1 193 ? 6.254 12.201 -24.472 1.00 94.88 193 MET A N 1
ATOM 1370 C CA . MET A 1 193 ? 5.124 12.544 -23.594 1.00 94.88 193 MET A CA 1
ATOM 1371 C C . MET A 1 193 ? 4.384 13.830 -23.994 1.00 94.88 193 MET A C 1
ATOM 1373 O O . MET A 1 193 ? 3.218 13.986 -23.651 1.00 94.88 193 MET A O 1
ATOM 1377 N N . ASP A 1 194 ? 5.030 14.750 -24.718 1.00 94.00 194 ASP A N 1
ATOM 1378 C CA . ASP A 1 194 ? 4.390 15.991 -25.174 1.00 94.00 194 ASP A CA 1
ATOM 1379 C C . ASP A 1 194 ? 3.441 15.743 -26.358 1.00 94.00 194 ASP A C 1
ATOM 1381 O O . ASP A 1 194 ? 2.650 16.615 -26.699 1.00 94.00 194 ASP A O 1
ATOM 1385 N N . THR A 1 195 ? 3.505 14.558 -26.979 1.00 94.56 195 THR A N 1
ATOM 1386 C CA . THR A 1 195 ? 2.623 14.165 -28.093 1.00 94.56 195 THR A CA 1
ATOM 1387 C C . THR A 1 195 ? 1.284 13.588 -27.630 1.00 94.56 195 THR A C 1
ATOM 1389 O O . THR A 1 195 ? 0.410 13.318 -28.453 1.00 94.56 195 THR A O 1
ATOM 1392 N N . PHE A 1 196 ? 1.100 13.391 -26.320 1.00 95.38 196 PHE A N 1
ATOM 1393 C CA . PHE A 1 196 ? -0.145 12.861 -25.774 1.00 95.38 196 PHE A CA 1
ATOM 1394 C C . PHE A 1 196 ? -1.284 13.876 -25.983 1.00 95.38 196 PHE A C 1
ATOM 1396 O O . PHE A 1 196 ? -1.102 15.064 -25.713 1.00 95.38 196 PHE A O 1
ATOM 1403 N N . PRO A 1 197 ? -2.477 13.433 -26.423 1.00 95.19 197 PRO A N 1
ATOM 1404 C CA . PRO A 1 197 ? -3.565 14.335 -26.814 1.00 95.19 197 PRO A CA 1
ATOM 1405 C C . PRO A 1 197 ? -4.239 15.035 -25.628 1.00 95.19 197 PRO A C 1
ATOM 1407 O O . PRO A 1 197 ? -5.003 15.979 -25.818 1.00 95.19 197 PRO A O 1
ATOM 1410 N N . VAL A 1 198 ? -3.989 14.561 -24.405 1.00 94.81 198 VAL A N 1
ATOM 1411 C CA . VAL A 1 198 ? -4.591 15.075 -23.175 1.00 94.81 198 VAL A CA 1
ATOM 1412 C C . VAL A 1 198 ? -3.487 15.370 -22.173 1.00 94.81 198 VAL A C 1
ATOM 1414 O O . VAL A 1 198 ? -2.610 14.542 -21.932 1.00 94.81 198 VAL A O 1
ATOM 1417 N N . THR A 1 199 ? -3.564 16.547 -21.559 1.00 93.88 199 THR A N 1
ATOM 1418 C CA . THR A 1 199 ? -2.703 16.955 -20.451 1.00 93.88 199 THR A CA 1
ATOM 1419 C C . THR A 1 199 ? -3.565 17.428 -19.289 1.00 93.88 199 THR A C 1
ATOM 1421 O O . THR A 1 199 ? -4.660 17.956 -19.487 1.00 93.88 199 THR A O 1
ATOM 1424 N N . GLY A 1 200 ? -3.068 17.248 -18.072 1.00 93.56 200 GLY A N 1
ATOM 1425 C CA . GLY A 1 200 ? -3.739 17.669 -16.851 1.00 93.56 200 GLY A CA 1
ATOM 1426 C C . GLY A 1 200 ? -2.732 18.119 -15.803 1.00 93.56 200 GLY A C 1
ATOM 1427 O O . GLY A 1 200 ? -1.546 17.797 -15.878 1.00 93.56 200 GLY A O 1
ATOM 1428 N N . ILE A 1 201 ? -3.216 18.876 -14.822 1.00 94.06 201 ILE A N 1
ATOM 1429 C CA . ILE A 1 201 ? -2.438 19.294 -13.655 1.00 94.06 201 ILE A CA 1
ATOM 1430 C C . ILE A 1 201 ? -3.026 18.593 -12.436 1.00 94.06 201 ILE A C 1
ATOM 1432 O O . ILE A 1 201 ? -4.234 18.650 -12.204 1.00 94.06 201 ILE A O 1
ATOM 1436 N N . VAL A 1 202 ? -2.168 17.949 -11.649 1.00 92.06 202 VAL A N 1
ATOM 1437 C CA . VAL A 1 202 ? -2.561 17.210 -10.446 1.00 92.06 202 VAL A CA 1
ATOM 1438 C C . VAL A 1 202 ? -2.007 17.912 -9.208 1.00 92.06 202 VAL A C 1
ATOM 1440 O O . VAL A 1 202 ? -0.869 18.377 -9.202 1.00 92.06 202 VAL A O 1
ATOM 1443 N N . LYS A 1 203 ? -2.819 18.000 -8.147 1.00 92.50 203 LYS A N 1
ATOM 1444 C CA . LYS A 1 203 ? -2.407 18.527 -6.836 1.00 92.50 203 LYS A CA 1
ATOM 1445 C C . LYS A 1 203 ? -1.880 17.392 -5.960 1.00 92.50 203 LYS A C 1
ATOM 1447 O O . LYS A 1 203 ? -2.665 16.563 -5.494 1.00 92.50 203 LYS A O 1
ATOM 1452 N N . THR A 1 204 ? -0.581 17.396 -5.689 1.00 94.44 204 THR A N 1
ATOM 1453 C CA . THR A 1 204 ? 0.139 16.232 -5.148 1.00 94.44 204 THR A CA 1
ATOM 1454 C C . THR A 1 204 ? 0.259 16.179 -3.625 1.00 94.44 204 THR A C 1
ATOM 1456 O O . THR A 1 204 ? 0.631 15.134 -3.117 1.00 94.44 204 THR A O 1
ATOM 1459 N N . ALA A 1 205 ? -0.093 17.242 -2.889 1.00 94.75 205 ALA A N 1
ATOM 1460 C CA . ALA A 1 205 ? 0.004 17.277 -1.420 1.00 94.75 205 ALA A CA 1
ATOM 1461 C C . ALA A 1 205 ? -0.574 16.018 -0.743 1.00 94.75 205 ALA A C 1
ATOM 1463 O O . ALA A 1 205 ? -1.638 15.548 -1.157 1.00 94.75 205 ALA A O 1
ATOM 1464 N N . SER A 1 206 ? 0.080 15.518 0.300 1.00 94.62 206 SER A N 1
ATOM 1465 C CA . SER A 1 206 ? -0.431 14.461 1.179 1.00 94.62 206 SER A CA 1
ATOM 1466 C C . SER A 1 206 ? -1.233 15.077 2.341 1.00 94.62 206 SER A C 1
ATOM 1468 O O . SER A 1 206 ? -1.179 16.294 2.546 1.00 94.62 206 SER A O 1
ATOM 1470 N N . PRO A 1 207 ? -2.012 14.296 3.111 1.00 91.88 207 PRO A N 1
ATOM 1471 C CA . PRO A 1 207 ? -2.803 14.825 4.222 1.00 91.88 207 PRO A CA 1
ATOM 1472 C C . PRO A 1 207 ? -1.957 15.492 5.317 1.00 91.88 207 PRO A C 1
ATOM 1474 O O . PRO A 1 207 ? -2.431 16.434 5.948 1.00 91.88 207 PRO A O 1
ATOM 1477 N N . ASN A 1 208 ? -0.709 15.054 5.519 1.00 94.06 208 ASN A N 1
ATOM 1478 C CA . ASN A 1 208 ? 0.202 15.611 6.522 1.00 94.06 208 ASN A CA 1
ATOM 1479 C C . ASN A 1 208 ? 1.317 16.510 5.953 1.00 94.06 208 ASN A C 1
ATOM 1481 O O . ASN A 1 208 ? 2.125 17.015 6.732 1.00 94.06 208 ASN A O 1
ATOM 1485 N N . SER A 1 209 ? 1.387 16.730 4.633 1.00 95.62 209 SER A N 1
ATOM 1486 C CA . SER A 1 209 ? 2.409 17.593 4.030 1.00 95.62 209 SER A CA 1
ATOM 1487 C C . SER A 1 209 ? 1.975 18.236 2.711 1.00 95.62 209 SER A C 1
ATOM 1489 O O . SER A 1 209 ? 1.464 17.594 1.794 1.00 95.62 209 SER A O 1
ATOM 1491 N N . VAL A 1 210 ? 2.291 19.525 2.558 1.00 94.81 210 VAL A N 1
ATOM 1492 C CA . VAL A 1 210 ? 2.151 20.235 1.274 1.00 94.81 210 VAL A CA 1
ATOM 1493 C C . VAL A 1 210 ? 3.161 19.760 0.223 1.00 94.81 210 VAL A C 1
ATOM 1495 O O . VAL A 1 210 ? 2.892 19.884 -0.972 1.00 94.81 210 VAL A O 1
ATOM 1498 N N . VAL A 1 211 ? 4.295 19.195 0.656 1.00 95.31 211 VAL A N 1
ATOM 1499 C CA . VAL A 1 211 ? 5.296 18.548 -0.205 1.00 95.31 211 VAL A CA 1
ATOM 1500 C C . VAL A 1 211 ? 5.270 17.042 0.084 1.00 95.31 211 VAL A C 1
ATOM 1502 O O . VAL A 1 211 ? 5.777 16.617 1.130 1.00 95.31 211 VAL A O 1
ATOM 1505 N N . PRO A 1 212 ? 4.651 16.231 -0.789 1.00 94.56 212 PRO A N 1
ATOM 1506 C CA . PRO A 1 212 ? 4.606 14.789 -0.597 1.00 94.56 212 PRO A CA 1
ATOM 1507 C C . PRO A 1 212 ? 5.986 14.172 -0.845 1.00 94.56 212 PRO A C 1
ATOM 1509 O O . PRO A 1 212 ? 6.799 14.727 -1.589 1.00 94.56 212 PRO A O 1
ATOM 1512 N N . ASP A 1 213 ? 6.234 13.004 -0.266 1.00 95.38 213 ASP A N 1
ATOM 1513 C CA . ASP A 1 213 ? 7.267 12.093 -0.752 1.00 95.38 213 ASP A CA 1
ATOM 1514 C C . ASP A 1 213 ? 6.680 11.114 -1.795 1.00 95.38 213 ASP A C 1
ATOM 1516 O O . ASP A 1 213 ? 5.505 11.196 -2.165 1.00 95.38 213 ASP A O 1
ATOM 1520 N N . SER A 1 214 ? 7.504 10.208 -2.330 1.00 96.75 214 SER A N 1
ATOM 1521 C CA . SER A 1 214 ? 7.093 9.305 -3.417 1.00 96.75 214 SER A CA 1
ATOM 1522 C C . SER A 1 214 ? 5.978 8.320 -3.034 1.00 96.75 214 SER A C 1
ATOM 1524 O O . SER A 1 214 ? 5.176 7.965 -3.896 1.00 96.75 214 SER A O 1
ATOM 1526 N N . ALA A 1 215 ? 5.890 7.913 -1.762 1.00 97.06 215 ALA A N 1
ATOM 1527 C CA . ALA A 1 215 ? 4.948 6.895 -1.286 1.00 97.06 215 ALA A CA 1
ATOM 1528 C C . ALA A 1 215 ? 3.463 7.280 -1.491 1.00 97.06 215 ALA A C 1
ATOM 1530 O O . ALA A 1 215 ? 2.767 6.599 -2.258 1.00 97.06 215 ALA A O 1
ATOM 1531 N N . PRO A 1 216 ? 2.968 8.414 -0.953 1.00 94.94 216 PRO A N 1
ATOM 1532 C CA . PRO A 1 216 ? 1.616 8.879 -1.233 1.00 94.94 216 PRO A CA 1
ATOM 1533 C C . PRO A 1 216 ? 1.448 9.423 -2.655 1.00 94.94 216 PRO A C 1
ATOM 1535 O O . PRO A 1 216 ? 0.330 9.461 -3.171 1.00 94.94 216 PRO A O 1
ATOM 1538 N N . GLY A 1 217 ? 2.548 9.813 -3.312 1.00 94.19 217 GLY A N 1
ATOM 1539 C CA . GLY A 1 217 ? 2.555 10.190 -4.722 1.00 94.19 217 GLY A CA 1
ATOM 1540 C C . GLY A 1 217 ? 2.093 9.038 -5.613 1.00 94.19 217 GLY A C 1
ATOM 1541 O O . GLY A 1 217 ? 1.095 9.176 -6.317 1.00 94.19 217 GLY A O 1
ATOM 1542 N N . MET A 1 218 ? 2.783 7.894 -5.550 1.00 96.62 218 MET A N 1
ATOM 1543 C CA . MET A 1 218 ? 2.402 6.710 -6.319 1.00 96.62 218 MET A CA 1
ATOM 1544 C C . MET A 1 218 ? 1.073 6.133 -5.833 1.00 96.62 218 MET A C 1
ATOM 1546 O O . MET A 1 218 ? 0.176 5.936 -6.653 1.00 96.62 218 MET A O 1
ATOM 1550 N N . THR A 1 219 ? 0.916 5.926 -4.519 1.00 96.25 219 THR A N 1
ATOM 1551 C CA . THR A 1 219 ? -0.299 5.322 -3.950 1.00 96.25 219 THR A CA 1
ATOM 1552 C C . THR A 1 219 ? -1.545 6.072 -4.400 1.00 96.25 219 THR A C 1
ATOM 1554 O O . THR A 1 219 ? -2.482 5.451 -4.892 1.00 96.25 219 THR A O 1
ATOM 1557 N N . GLY A 1 220 ? -1.547 7.407 -4.332 1.00 95.31 220 GLY A N 1
ATOM 1558 C CA . GLY A 1 220 ? -2.692 8.207 -4.762 1.00 95.31 220 GLY A CA 1
ATOM 1559 C C . GLY A 1 220 ? -3.068 8.016 -6.235 1.00 95.31 220 GLY A C 1
ATOM 1560 O O . GLY A 1 220 ? -4.253 8.053 -6.570 1.00 95.31 220 GLY A O 1
ATOM 1561 N N . TYR A 1 221 ? -2.094 7.763 -7.117 1.00 95.00 221 TYR A N 1
ATOM 1562 C CA . TYR A 1 221 ? -2.347 7.528 -8.543 1.00 95.00 221 TYR A CA 1
ATOM 1563 C C . TYR A 1 221 ? -2.973 6.164 -8.838 1.00 95.00 221 TYR A C 1
ATOM 1565 O O . TYR A 1 221 ? -3.650 6.033 -9.859 1.00 95.00 221 TYR A O 1
ATOM 1573 N N . VAL A 1 222 ? -2.770 5.163 -7.976 1.00 96.81 222 VAL A N 1
ATOM 1574 C CA . VAL A 1 222 ? -3.257 3.791 -8.206 1.00 96.81 222 VAL A CA 1
ATOM 1575 C C . VAL A 1 222 ? -4.250 3.282 -7.170 1.00 96.81 222 VAL A C 1
ATOM 1577 O O . VAL A 1 222 ? -4.846 2.243 -7.401 1.00 96.81 222 VAL A O 1
ATOM 1580 N N . SER A 1 223 ? -4.510 3.991 -6.077 1.00 96.00 223 SER A N 1
ATOM 1581 C CA . SER A 1 223 ? -5.584 3.662 -5.126 1.00 96.00 223 SER A CA 1
ATOM 1582 C C . SER A 1 223 ? -6.773 4.626 -5.224 1.00 96.00 223 SER A C 1
ATOM 1584 O O . SER A 1 223 ? -7.863 4.325 -4.735 1.00 96.00 223 SER A O 1
ATOM 1586 N N . GLY A 1 224 ? -6.565 5.802 -5.834 1.00 94.81 224 GLY A N 1
AT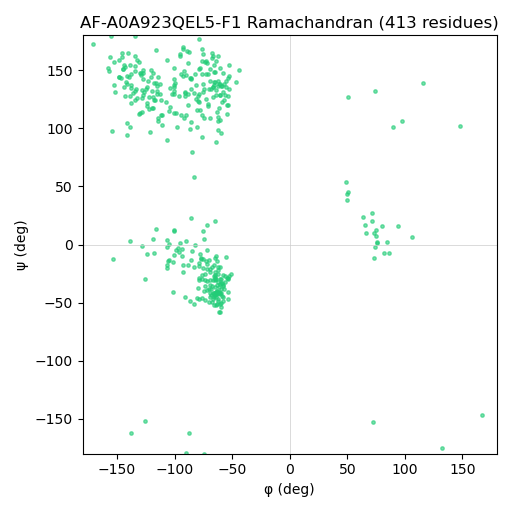OM 1587 C CA . GLY A 1 224 ? -7.537 6.898 -5.877 1.00 94.81 224 GLY A CA 1
ATOM 1588 C C . GLY A 1 224 ? -7.656 7.688 -4.568 1.00 94.81 224 GLY A C 1
ATOM 1589 O O . GLY A 1 224 ? -8.447 8.628 -4.502 1.00 94.81 224 GLY A O 1
ATOM 1590 N N . ASN A 1 225 ? -6.870 7.344 -3.543 1.00 96.50 225 ASN A N 1
ATOM 1591 C CA . ASN A 1 225 ? -6.960 7.918 -2.204 1.00 96.50 225 ASN A CA 1
ATOM 1592 C C . ASN A 1 225 ? -5.608 8.443 -1.726 1.00 96.50 225 ASN A C 1
ATOM 1594 O O . ASN A 1 225 ? -4.566 7.842 -1.972 1.00 96.50 225 ASN A O 1
ATOM 1598 N N . LYS A 1 226 ? -5.639 9.575 -1.018 1.00 93.69 226 LYS A N 1
ATOM 1599 C CA . LYS A 1 226 ? -4.445 10.163 -0.409 1.00 93.69 226 LYS A CA 1
ATOM 1600 C C . LYS A 1 226 ? -4.171 9.553 0.959 1.00 93.69 226 LYS A C 1
ATOM 1602 O O . LYS A 1 226 ? -5.084 9.357 1.756 1.00 93.69 226 LYS A O 1
ATOM 1607 N N . ASN A 1 227 ? -2.894 9.379 1.230 1.00 93.88 227 ASN A N 1
ATOM 1608 C CA . ASN A 1 227 ? -2.308 8.828 2.438 1.00 93.88 227 ASN A CA 1
ATOM 1609 C C . ASN A 1 227 ? -1.132 9.713 2.882 1.00 93.88 227 ASN A C 1
ATOM 1611 O O . ASN A 1 227 ? -0.697 10.582 2.118 1.00 93.88 227 ASN A O 1
ATOM 1615 N N . ASN A 1 228 ? -0.685 9.597 4.131 1.00 96.62 228 ASN A N 1
ATOM 1616 C CA . ASN A 1 228 ? 0.400 10.440 4.639 1.00 96.62 228 ASN A CA 1
ATOM 1617 C C . ASN A 1 228 ? 1.726 10.126 3.951 1.00 96.62 228 ASN A C 1
ATOM 1619 O O . ASN A 1 228 ? 1.916 9.073 3.345 1.00 96.62 228 ASN A O 1
ATOM 1623 N N . ASN A 1 229 ? 2.685 11.037 4.110 1.00 97.62 229 ASN A N 1
ATOM 1624 C CA . ASN A 1 229 ? 4.065 10.721 3.774 1.00 97.62 229 ASN A CA 1
ATOM 1625 C C . ASN A 1 229 ? 4.536 9.448 4.488 1.00 97.62 229 ASN A C 1
ATOM 1627 O O . ASN A 1 229 ? 4.210 9.246 5.659 1.00 97.62 229 ASN A O 1
ATOM 1631 N N . ASN A 1 230 ? 5.355 8.661 3.786 1.00 97.25 230 ASN A N 1
ATOM 1632 C CA . ASN A 1 230 ? 5.806 7.304 4.125 1.00 97.25 230 ASN A CA 1
ATOM 1633 C C . ASN A 1 230 ? 4.777 6.176 3.990 1.00 97.25 230 ASN A C 1
ATOM 1635 O O . ASN A 1 230 ? 5.187 5.021 4.043 1.00 97.25 230 ASN A O 1
ATOM 1639 N N . GLU A 1 231 ? 3.491 6.465 3.814 1.00 97.56 231 GLU A N 1
ATOM 1640 C CA . GLU A 1 231 ? 2.476 5.417 3.720 1.00 97.56 231 GLU A CA 1
ATOM 1641 C C . GLU A 1 231 ? 2.355 4.896 2.278 1.00 97.56 231 GLU A C 1
ATOM 1643 O O . GLU A 1 231 ? 2.417 5.653 1.306 1.00 97.56 231 GLU A O 1
ATOM 1648 N N . GLU A 1 232 ? 2.115 3.598 2.141 1.00 97.44 232 GLU A N 1
ATOM 1649 C CA . GLU A 1 232 ? 1.933 2.866 0.890 1.00 97.44 232 GLU A CA 1
ATOM 1650 C C . GLU A 1 232 ? 0.650 2.042 1.010 1.00 97.44 232 GLU A C 1
ATOM 1652 O O . GLU A 1 232 ? 0.551 1.152 1.850 1.00 97.44 232 GLU A O 1
ATOM 1657 N N . GLY A 1 233 ? -0.375 2.373 0.223 1.00 96.88 233 GLY A N 1
ATOM 1658 C CA . GLY A 1 233 ? -1.599 1.561 0.136 1.00 96.88 233 GLY A CA 1
ATOM 1659 C C . GLY A 1 233 ? -2.444 1.490 1.409 1.00 96.88 233 GLY A C 1
ATOM 1660 O O . GLY A 1 233 ? -3.286 0.600 1.534 1.00 96.88 233 GLY A O 1
ATOM 1661 N N . VAL A 1 234 ? -2.232 2.389 2.366 1.00 98.19 234 VAL A N 1
ATOM 1662 C CA . VAL A 1 234 ? -2.957 2.419 3.640 1.00 98.19 234 VAL A CA 1
ATOM 1663 C C . VAL A 1 234 ? -3.443 3.824 3.961 1.00 98.19 234 VAL A C 1
ATOM 1665 O O . VAL A 1 234 ? -2.914 4.804 3.443 1.00 98.19 234 VAL A O 1
ATOM 1668 N N . PHE A 1 235 ? -4.455 3.926 4.815 1.00 97.69 235 PHE A N 1
ATOM 1669 C CA . PHE A 1 235 ? -4.828 5.182 5.448 1.00 97.69 235 PHE A CA 1
ATOM 1670 C C . PHE A 1 235 ? -4.048 5.403 6.754 1.00 97.69 235 PHE A C 1
ATOM 1672 O O . PHE A 1 235 ? -3.674 4.433 7.423 1.00 97.69 235 PHE A O 1
ATOM 1679 N N . PRO A 1 236 ? -3.906 6.671 7.182 1.00 94.75 236 PRO A N 1
ATOM 1680 C CA . PRO A 1 236 ? -3.341 6.994 8.481 1.00 94.75 236 PRO A CA 1
ATOM 1681 C C . PRO A 1 236 ? -4.157 6.415 9.628 1.00 94.75 236 PRO A C 1
ATOM 1683 O O . PRO A 1 236 ? -5.386 6.560 9.657 1.00 94.75 236 PRO A O 1
ATOM 1686 N N . ASP A 1 237 ? -3.471 5.882 10.631 1.00 94.38 237 ASP A N 1
ATOM 1687 C CA . ASP A 1 237 ? -4.088 5.505 11.893 1.00 94.38 237 ASP A CA 1
ATOM 1688 C C . ASP A 1 237 ? -3.257 5.892 13.125 1.00 94.38 237 ASP A C 1
ATOM 1690 O O . ASP A 1 237 ? -2.456 6.828 13.082 1.00 94.38 237 ASP A O 1
ATOM 1694 N N . ASP A 1 238 ? -3.578 5.259 14.251 1.00 96.06 238 ASP A N 1
ATOM 1695 C CA . ASP A 1 238 ? -3.059 5.542 15.580 1.00 96.06 238 ASP A CA 1
ATOM 1696 C C . ASP A 1 238 ? -2.254 4.359 16.162 1.00 96.06 238 ASP A C 1
ATOM 1698 O O . ASP A 1 238 ? -1.970 4.355 17.365 1.00 96.06 238 ASP A O 1
ATOM 1702 N N . THR A 1 239 ? -1.879 3.365 15.348 1.00 94.31 239 THR A N 1
ATOM 1703 C CA . THR A 1 239 ? -1.034 2.226 15.748 1.00 94.31 239 THR A CA 1
ATOM 1704 C C . THR A 1 239 ? 0.451 2.511 15.468 1.00 94.31 239 THR A C 1
ATOM 1706 O O . THR A 1 239 ? 0.816 3.524 14.870 1.00 94.31 239 THR A O 1
ATOM 1709 N N . VAL A 1 240 ? 1.346 1.666 15.992 1.00 92.81 240 VAL A N 1
ATOM 1710 C CA . VAL A 1 240 ? 2.804 1.764 15.743 1.00 92.81 240 VAL A CA 1
ATOM 1711 C C . VAL A 1 240 ? 3.328 0.702 14.781 1.00 92.81 240 VAL A C 1
ATOM 1713 O O . VAL A 1 240 ? 4.481 0.787 14.362 1.00 92.81 240 VAL A O 1
ATOM 1716 N N . ASP A 1 241 ? 2.533 -0.332 14.512 1.00 91.12 241 ASP A N 1
ATOM 1717 C CA . ASP A 1 241 ? 2.944 -1.441 13.660 1.00 91.12 241 ASP A CA 1
ATOM 1718 C C . ASP A 1 241 ? 2.822 -1.002 12.196 1.00 91.12 241 ASP A C 1
ATOM 1720 O O . ASP A 1 241 ? 1.743 -0.602 11.764 1.00 91.12 241 ASP A O 1
ATOM 1724 N N . PRO A 1 242 ? 3.906 -1.062 11.409 1.00 91.44 242 PRO A N 1
ATOM 1725 C CA . PRO A 1 242 ? 3.877 -0.580 10.041 1.00 91.44 242 PRO A CA 1
ATOM 1726 C C . PRO A 1 242 ? 2.951 -1.371 9.108 1.00 91.44 242 PRO A C 1
ATOM 1728 O O . PRO A 1 242 ? 2.738 -0.918 7.986 1.00 91.44 242 PRO A O 1
ATOM 1731 N N . PHE A 1 243 ? 2.429 -2.535 9.503 1.00 92.44 243 PHE A N 1
ATOM 1732 C CA . PHE A 1 243 ? 1.664 -3.424 8.623 1.00 92.44 243 PHE A CA 1
ATOM 1733 C C . PHE A 1 243 ? 0.214 -3.673 9.069 1.00 92.44 243 PHE A C 1
ATOM 1735 O O . PHE A 1 243 ? -0.489 -4.452 8.415 1.00 92.44 243 PHE A O 1
ATOM 1742 N N . ASP A 1 244 ? -0.267 -3.012 10.130 1.00 92.81 244 ASP A N 1
ATOM 1743 C CA . ASP A 1 244 ? -1.643 -3.174 10.631 1.00 92.81 244 ASP A CA 1
ATOM 1744 C C . ASP A 1 244 ? -2.621 -2.060 10.204 1.00 92.81 244 ASP A C 1
ATOM 1746 O O . ASP A 1 244 ? -3.844 -2.228 10.346 1.00 92.81 244 ASP A O 1
ATOM 1750 N N . ASN A 1 245 ? -2.108 -0.983 9.597 1.00 95.31 245 ASN A N 1
ATOM 1751 C CA . ASN A 1 245 ? -2.893 0.160 9.141 1.00 95.31 245 ASN A CA 1
ATOM 1752 C C . ASN A 1 245 ? -4.080 -0.228 8.226 1.00 95.31 245 ASN A C 1
ATOM 1754 O O . ASN A 1 245 ? -4.055 -1.257 7.538 1.00 95.31 245 ASN A O 1
ATOM 1758 N N . PRO A 1 246 ? -5.145 0.596 8.170 1.00 97.31 246 PRO A N 1
ATOM 1759 C CA . PRO A 1 246 ? -6.301 0.356 7.310 1.00 97.31 246 PRO A CA 1
ATOM 1760 C C . PRO A 1 246 ? -5.907 0.344 5.828 1.00 97.31 246 PRO A C 1
ATOM 1762 O O . PRO A 1 246 ? -5.464 1.360 5.298 1.00 97.31 246 PRO A O 1
ATOM 1765 N N . ARG A 1 247 ? -6.086 -0.790 5.145 1.00 97.88 247 ARG A N 1
ATOM 1766 C CA . ARG A 1 247 ? -5.680 -0.973 3.744 1.00 97.88 247 ARG A CA 1
ATOM 1767 C C . ARG A 1 247 ? -6.652 -0.331 2.751 1.00 97.88 247 ARG A C 1
ATOM 1769 O O . ARG A 1 247 ? -7.858 -0.234 2.996 1.00 97.88 247 ARG A O 1
ATOM 1776 N N . ILE A 1 248 ? -6.112 0.055 1.599 1.00 98.19 248 ILE A N 1
ATOM 1777 C CA . ILE A 1 248 ? -6.825 0.587 0.435 1.00 98.19 248 ILE A CA 1
ATOM 1778 C C . ILE A 1 248 ? -6.461 -0.292 -0.755 1.00 98.19 248 ILE A C 1
ATOM 1780 O O . ILE A 1 248 ? -5.286 -0.378 -1.085 1.00 98.19 248 ILE A O 1
ATOM 1784 N N . GLU A 1 249 ? -7.436 -0.911 -1.419 1.00 98.38 249 GLU A N 1
ATOM 1785 C CA . GLU A 1 249 ? -7.146 -1.788 -2.559 1.00 98.38 249 GLU A CA 1
ATOM 1786 C C . GLU A 1 249 ? -6.514 -0.993 -3.707 1.00 98.38 249 GLU A C 1
ATOM 1788 O O . GLU A 1 249 ? -7.058 0.027 -4.150 1.00 98.38 249 GLU A O 1
ATOM 1793 N N . TYR A 1 250 ? -5.383 -1.475 -4.210 1.00 98.25 250 TYR A N 1
ATOM 1794 C CA . TYR A 1 250 ? -4.726 -0.908 -5.378 1.00 98.25 250 TYR A CA 1
ATOM 1795 C C . TYR A 1 250 ? -5.487 -1.233 -6.666 1.00 98.25 250 TYR A C 1
ATOM 1797 O O . TYR A 1 250 ? -6.205 -2.225 -6.780 1.00 98.25 250 TYR A O 1
ATOM 1805 N N . LEU A 1 251 ? -5.264 -0.434 -7.709 1.00 97.44 251 LEU A N 1
ATOM 1806 C CA . LEU A 1 251 ? -5.785 -0.684 -9.050 1.00 97.44 251 LEU A CA 1
ATOM 1807 C C . LEU A 1 251 ? -5.313 -2.041 -9.594 1.00 97.44 251 LEU A C 1
ATOM 1809 O O . LEU A 1 251 ? -6.071 -2.705 -10.297 1.00 97.44 251 LEU A O 1
ATOM 1813 N N . SER A 1 252 ? -4.086 -2.459 -9.267 1.00 97.56 252 SER A N 1
ATOM 1814 C CA . SER A 1 252 ? -3.538 -3.776 -9.611 1.00 97.56 252 SER A CA 1
ATOM 1815 C C . SER A 1 252 ? -4.387 -4.902 -9.021 1.00 97.56 252 SER A C 1
ATOM 1817 O O . SER A 1 252 ? -4.897 -5.739 -9.764 1.00 97.56 252 SER A O 1
ATOM 1819 N N . GLU A 1 253 ? -4.624 -4.861 -7.713 1.00 98.50 253 GLU A N 1
ATOM 1820 C CA . GLU A 1 253 ? -5.439 -5.827 -6.976 1.00 98.50 253 GLU A CA 1
ATOM 1821 C C . GLU A 1 253 ? -6.892 -5.827 -7.450 1.00 98.50 253 GLU A C 1
ATOM 1823 O O . GLU A 1 253 ? -7.456 -6.878 -7.761 1.00 98.50 253 GLU A O 1
ATOM 1828 N N . TYR A 1 254 ? -7.486 -4.640 -7.600 1.00 97.94 254 TYR A N 1
ATOM 1829 C CA . TYR A 1 254 ? -8.847 -4.479 -8.096 1.00 97.94 254 TYR A CA 1
ATOM 1830 C C . TYR A 1 254 ? -9.008 -5.112 -9.483 1.00 97.94 254 TYR A C 1
ATOM 1832 O O . TYR A 1 254 ? -9.939 -5.888 -9.714 1.00 97.94 254 TYR A O 1
ATOM 1840 N N . LEU A 1 255 ? -8.102 -4.819 -10.422 1.00 97.31 255 LEU A N 1
ATOM 1841 C CA . LEU A 1 255 ? -8.153 -5.364 -11.781 1.00 97.31 255 LEU A CA 1
ATOM 1842 C C . LEU A 1 255 ? -7.791 -6.851 -11.833 1.00 97.31 255 LEU A C 1
ATOM 1844 O O . LEU A 1 255 ? -8.329 -7.571 -12.678 1.00 97.31 255 LEU A O 1
ATOM 1848 N N . HIS A 1 256 ? -6.922 -7.333 -10.948 1.00 98.00 256 HIS A N 1
ATOM 1849 C CA . HIS A 1 256 ? -6.639 -8.756 -10.830 1.00 98.00 256 HIS A CA 1
ATOM 1850 C C . HIS A 1 256 ? -7.877 -9.513 -10.340 1.00 98.00 256 HIS A C 1
ATOM 1852 O O . HIS A 1 256 ? -8.365 -10.418 -11.015 1.00 98.00 256 HIS A O 1
ATOM 1858 N N . ARG A 1 257 ? -8.474 -9.069 -9.232 1.00 97.69 257 ARG A N 1
ATOM 1859 C CA . ARG A 1 257 ? -9.660 -9.689 -8.633 1.00 97.69 257 ARG A CA 1
ATOM 1860 C C . ARG A 1 257 ? -10.887 -9.644 -9.540 1.00 97.69 257 ARG A C 1
ATOM 1862 O O . ARG A 1 257 ? -11.656 -10.600 -9.574 1.00 97.69 257 ARG A O 1
ATOM 1869 N N . THR A 1 258 ? -11.112 -8.531 -10.239 1.00 96.50 258 THR A N 1
ATOM 1870 C CA . THR A 1 258 ? -12.338 -8.334 -11.034 1.00 96.50 258 THR A CA 1
ATOM 1871 C C . THR A 1 258 ? -12.202 -8.765 -12.491 1.00 96.50 258 THR A C 1
ATOM 1873 O O . THR A 1 258 ? -13.211 -9.043 -13.137 1.00 96.50 258 THR A O 1
ATOM 1876 N N . GLN A 1 259 ? -10.982 -8.800 -13.037 1.00 96.06 259 GLN A N 1
ATOM 1877 C CA . GLN A 1 259 ? -10.749 -9.020 -14.469 1.00 96.06 259 GLN A CA 1
ATOM 1878 C C . GLN A 1 259 ? -9.572 -9.958 -14.777 1.00 96.06 259 GLN A C 1
ATOM 1880 O O . GLN A 1 259 ? -9.251 -10.143 -15.952 1.00 96.06 259 GLN A O 1
ATOM 1885 N N . GLY A 1 260 ? -8.907 -10.528 -13.768 1.00 96.81 260 GLY A N 1
ATOM 1886 C CA . GLY A 1 260 ? -7.764 -11.425 -13.949 1.00 96.81 260 GLY A CA 1
ATOM 1887 C C . GLY A 1 260 ? -6.550 -10.755 -14.593 1.00 96.81 260 GLY A C 1
ATOM 1888 O O . GLY A 1 260 ? -5.759 -11.434 -15.247 1.00 96.81 260 GLY A O 1
ATOM 1889 N N . LYS A 1 261 ? -6.411 -9.424 -14.489 1.00 97.19 261 LYS A N 1
ATOM 1890 C CA . LYS A 1 261 ? -5.265 -8.722 -15.085 1.00 97.19 261 LYS A CA 1
ATOM 1891 C C . LYS A 1 261 ? -3.970 -9.045 -14.347 1.00 97.19 261 LYS A C 1
ATOM 1893 O O . LYS A 1 261 ? -3.974 -9.314 -13.151 1.00 97.19 261 LYS A O 1
ATOM 1898 N N . ALA A 1 262 ? -2.871 -8.998 -15.087 1.00 97.31 262 ALA A N 1
ATOM 1899 C CA . ALA A 1 262 ? -1.529 -9.123 -14.546 1.00 97.31 262 ALA A CA 1
ATOM 1900 C C . ALA A 1 262 ? -0.949 -7.742 -14.204 1.00 97.31 262 ALA A C 1
ATOM 1902 O O . ALA A 1 262 ? -1.250 -6.753 -14.880 1.00 97.31 262 ALA A O 1
ATOM 1903 N N . LEU A 1 263 ? -0.084 -7.705 -13.194 1.00 98.25 263 LEU A N 1
ATOM 1904 C CA . LEU A 1 263 ? 0.720 -6.554 -12.806 1.00 98.25 263 LEU A CA 1
ATOM 1905 C C . LEU A 1 263 ? 2.171 -6.753 -13.257 1.00 98.25 263 LEU A C 1
ATOM 1907 O O . LEU A 1 263 ? 2.765 -7.817 -13.053 1.00 98.25 263 LEU A O 1
ATOM 1911 N N . GLY A 1 264 ? 2.743 -5.700 -13.837 1.00 98.12 264 GLY A N 1
ATOM 1912 C CA . GLY A 1 264 ? 4.171 -5.581 -14.093 1.00 98.12 264 GLY A CA 1
ATOM 1913 C C . GLY A 1 264 ? 4.712 -4.279 -13.513 1.00 98.12 264 GLY A C 1
ATOM 1914 O O . GLY A 1 264 ? 4.143 -3.217 -13.759 1.00 98.12 264 GLY A O 1
ATOM 1915 N N . ILE A 1 265 ? 5.808 -4.368 -12.766 1.00 98.62 265 ILE A N 1
ATOM 1916 C CA . ILE A 1 265 ? 6.527 -3.241 -12.174 1.00 98.62 265 ILE A CA 1
ATOM 1917 C C . ILE A 1 265 ? 7.926 -3.211 -12.784 1.00 98.62 265 ILE A C 1
ATOM 1919 O O . ILE A 1 265 ? 8.664 -4.195 -12.725 1.00 98.62 265 ILE A O 1
ATOM 1923 N N . VAL A 1 266 ? 8.292 -2.076 -13.375 1.00 97.88 266 VAL A N 1
ATOM 1924 C CA . VAL A 1 266 ? 9.619 -1.842 -13.952 1.00 97.88 266 VAL A CA 1
ATOM 1925 C C . VAL A 1 266 ? 10.111 -0.487 -13.477 1.00 97.88 266 VAL A C 1
ATOM 1927 O O . VAL A 1 266 ? 9.423 0.518 -13.647 1.00 97.88 266 VAL A O 1
ATOM 1930 N N . THR A 1 267 ? 11.297 -0.454 -12.885 1.00 97.50 267 THR A N 1
ATOM 1931 C CA . THR A 1 267 ? 11.885 0.763 -12.328 1.00 97.50 267 THR A CA 1
ATOM 1932 C C . THR A 1 267 ? 13.395 0.786 -12.525 1.00 97.50 267 THR A C 1
ATOM 1934 O O . THR A 1 267 ? 14.042 -0.253 -12.619 1.00 97.50 267 THR A O 1
ATOM 1937 N N . THR A 1 268 ? 13.975 1.982 -12.561 1.00 95.75 268 THR A N 1
ATOM 1938 C CA . THR A 1 268 ? 15.430 2.171 -12.448 1.00 95.75 268 THR A CA 1
ATOM 1939 C C . THR A 1 268 ? 15.889 2.251 -10.990 1.00 95.75 268 THR A C 1
ATOM 1941 O O . THR A 1 268 ? 17.087 2.203 -10.711 1.00 95.75 268 THR A O 1
ATOM 1944 N N . ALA A 1 269 ? 14.959 2.414 -10.051 1.00 95.56 269 ALA A N 1
ATOM 1945 C CA . ALA A 1 269 ? 15.247 2.428 -8.625 1.00 95.56 269 ALA A CA 1
ATOM 1946 C C . ALA A 1 269 ? 15.441 1.005 -8.076 1.00 95.56 269 ALA A C 1
ATOM 1948 O O . ALA A 1 269 ? 15.315 0.001 -8.778 1.00 95.56 269 ALA A O 1
ATOM 1949 N N . ASP A 1 270 ? 15.774 0.934 -6.798 1.00 95.75 270 ASP A N 1
ATOM 1950 C CA . ASP A 1 270 ? 15.581 -0.238 -5.966 1.00 95.75 270 ASP A CA 1
ATOM 1951 C C . ASP A 1 270 ? 14.085 -0.601 -5.972 1.00 95.75 270 ASP A C 1
ATOM 1953 O O . ASP A 1 270 ? 13.238 0.273 -5.792 1.00 95.75 270 ASP A O 1
ATOM 1957 N N . VAL A 1 271 ? 13.737 -1.869 -6.209 1.00 97.06 271 VAL A N 1
ATOM 1958 C CA . VAL A 1 271 ? 12.327 -2.303 -6.181 1.00 97.06 271 VAL A CA 1
ATOM 1959 C C . VAL A 1 271 ? 11.710 -2.200 -4.782 1.00 97.06 271 VAL A C 1
ATOM 1961 O O . VAL A 1 271 ? 10.491 -2.188 -4.663 1.00 97.06 271 VAL A O 1
ATOM 1964 N N . PHE A 1 272 ? 12.535 -2.097 -3.739 1.00 95.31 272 PHE A N 1
ATOM 1965 C CA . PHE A 1 272 ? 12.115 -1.757 -2.378 1.00 95.31 272 PHE A CA 1
ATOM 1966 C C . PHE A 1 272 ? 11.634 -0.301 -2.237 1.00 95.31 272 PHE A C 1
ATOM 1968 O O . PHE A 1 272 ? 10.943 0.010 -1.277 1.00 95.31 272 PHE A O 1
ATOM 1975 N N . ASP A 1 273 ? 12.009 0.609 -3.144 1.00 96.88 273 ASP A N 1
ATOM 1976 C CA . ASP A 1 273 ? 11.654 2.025 -3.012 1.00 96.88 273 ASP A CA 1
ATOM 1977 C C . ASP A 1 273 ? 10.135 2.258 -3.144 1.00 96.88 273 ASP A C 1
ATOM 1979 O O . ASP A 1 273 ? 9.391 1.439 -3.682 1.00 96.88 273 ASP A O 1
ATOM 1983 N N . ALA A 1 274 ? 9.654 3.414 -2.694 1.00 97.19 274 ALA A N 1
ATOM 1984 C CA . ALA A 1 274 ? 8.219 3.613 -2.509 1.00 97.19 274 ALA A CA 1
ATOM 1985 C C . ALA A 1 274 ? 7.408 3.677 -3.800 1.00 97.19 274 ALA A C 1
ATOM 1987 O O . ALA A 1 274 ? 6.236 3.313 -3.832 1.00 97.19 274 ALA A O 1
ATOM 1988 N N . THR A 1 275 ? 8.011 4.157 -4.886 1.00 97.50 275 THR A N 1
ATOM 1989 C CA . THR A 1 275 ? 7.334 4.226 -6.182 1.00 97.50 275 THR A CA 1
ATOM 1990 C C . THR A 1 275 ? 6.965 2.831 -6.716 1.00 97.50 275 THR A C 1
ATOM 1992 O O . THR A 1 275 ? 5.808 2.624 -7.072 1.00 97.50 275 THR A O 1
ATOM 1995 N N . PRO A 1 276 ? 7.873 1.842 -6.789 1.00 97.88 276 PRO A N 1
ATOM 1996 C CA . PRO A 1 276 ? 7.466 0.478 -7.121 1.00 97.88 276 PRO A CA 1
ATOM 1997 C C . PRO A 1 276 ? 6.568 -0.151 -6.036 1.00 97.88 276 PRO A C 1
ATOM 1999 O O . PRO A 1 276 ? 5.550 -0.746 -6.397 1.00 97.88 276 PRO A O 1
ATOM 2002 N N . ALA A 1 277 ? 6.867 0.043 -4.744 1.00 97.44 277 ALA A N 1
ATOM 2003 C CA . ALA A 1 277 ? 6.122 -0.587 -3.644 1.00 97.44 277 ALA A CA 1
ATOM 2004 C C . ALA A 1 277 ? 4.662 -0.115 -3.546 1.00 97.44 277 ALA A C 1
ATOM 2006 O O . ALA A 1 277 ? 3.753 -0.934 -3.377 1.00 97.44 277 ALA A O 1
ATOM 2007 N N . GLY A 1 278 ? 4.409 1.167 -3.833 1.00 97.00 278 GLY A N 1
ATOM 2008 C CA . GLY A 1 278 ? 3.091 1.809 -3.905 1.00 97.00 278 GLY A CA 1
ATOM 2009 C C . GLY A 1 278 ? 2.154 1.305 -5.014 1.00 97.00 278 GLY A C 1
ATOM 2010 O O . GLY A 1 278 ? 1.252 2.031 -5.425 1.00 97.00 278 GLY A O 1
ATOM 2011 N N . ASN A 1 279 ? 2.385 0.101 -5.544 1.00 97.38 279 ASN A N 1
ATOM 2012 C CA . ASN A 1 279 ? 1.523 -0.620 -6.484 1.00 97.38 279 ASN A CA 1
ATOM 2013 C C . ASN A 1 279 ? 1.127 -2.026 -5.994 1.00 97.38 279 ASN A C 1
ATOM 2015 O O . ASN A 1 279 ? 0.340 -2.698 -6.670 1.00 97.38 279 ASN A O 1
ATOM 2019 N N . ALA A 1 280 ? 1.721 -2.505 -4.897 1.00 96.44 280 ALA A N 1
ATOM 2020 C CA . ALA A 1 280 ? 1.599 -3.898 -4.468 1.00 96.44 280 ALA A CA 1
ATOM 2021 C C . ALA A 1 280 ? 1.767 -4.135 -2.958 1.00 96.44 280 ALA A C 1
ATOM 2023 O O . ALA A 1 280 ? 1.485 -5.238 -2.506 1.00 96.44 280 ALA A O 1
ATOM 2024 N N . VAL A 1 281 ? 2.249 -3.150 -2.197 1.00 95.69 281 VAL A N 1
ATOM 2025 C CA . VAL A 1 281 ? 2.613 -3.310 -0.783 1.00 95.69 281 VAL A CA 1
ATOM 2026 C C . VAL A 1 281 ? 1.752 -2.404 0.087 1.00 95.69 281 VAL A C 1
ATOM 2028 O O . VAL A 1 281 ? 1.506 -1.252 -0.274 1.00 95.69 281 VAL A O 1
ATOM 2031 N N . HIS A 1 282 ? 1.299 -2.914 1.233 1.00 96.56 282 HIS A N 1
ATOM 2032 C CA . HIS A 1 282 ? 0.551 -2.133 2.217 1.00 96.56 282 HIS A CA 1
ATOM 2033 C C . HIS A 1 282 ? 1.386 -1.923 3.476 1.00 96.56 282 HIS A C 1
ATOM 2035 O O . HIS A 1 282 ? 1.633 -2.872 4.221 1.00 96.56 282 HIS A O 1
ATOM 2041 N N . THR A 1 283 ? 1.805 -0.685 3.731 1.00 95.88 283 THR A N 1
ATOM 2042 C CA . THR A 1 283 ? 2.538 -0.326 4.949 1.00 95.88 283 THR A CA 1
ATOM 2043 C C . THR A 1 283 ? 2.418 1.159 5.277 1.00 95.88 283 THR A C 1
ATOM 2045 O O . THR A 1 283 ? 2.334 1.988 4.378 1.00 95.88 283 THR A O 1
ATOM 2048 N N . SER A 1 284 ? 2.449 1.536 6.556 1.00 95.69 284 SER A N 1
ATOM 2049 C CA . SER A 1 284 ? 2.577 2.944 6.958 1.00 95.69 284 SER A CA 1
ATOM 2050 C C . SER A 1 284 ? 4.017 3.465 6.944 1.00 95.69 284 SER A C 1
ATOM 2052 O O . SER A 1 284 ? 4.260 4.639 7.235 1.00 95.69 284 SER A O 1
ATOM 2054 N N . ASN A 1 285 ? 4.985 2.616 6.590 1.00 95.06 285 ASN A N 1
ATOM 2055 C CA . ASN A 1 285 ? 6.394 2.967 6.582 1.00 95.06 285 ASN A CA 1
ATOM 2056 C C . ASN A 1 285 ? 7.111 2.407 5.345 1.00 95.06 285 ASN A C 1
ATOM 2058 O O . ASN A 1 285 ? 7.572 1.270 5.343 1.00 95.06 285 ASN A O 1
ATOM 2062 N N . ARG A 1 286 ? 7.348 3.259 4.344 1.00 95.06 286 ARG A N 1
ATOM 2063 C CA . ARG A 1 286 ? 8.195 2.979 3.165 1.00 95.06 286 ARG A CA 1
ATOM 2064 C C . ARG A 1 286 ? 9.631 2.531 3.481 1.00 95.06 286 ARG A C 1
ATOM 2066 O O . ARG A 1 286 ? 10.390 2.157 2.597 1.00 95.06 286 ARG A O 1
ATOM 2073 N N . GLY A 1 287 ? 10.051 2.651 4.741 1.00 93.44 287 GLY A N 1
ATOM 2074 C CA . GLY A 1 287 ? 11.325 2.179 5.273 1.00 93.44 287 GLY A CA 1
ATOM 2075 C C . GLY A 1 287 ? 11.231 0.856 6.039 1.00 93.44 287 GLY A C 1
ATOM 2076 O O . GLY A 1 287 ? 12.194 0.511 6.721 1.00 93.44 287 GLY A O 1
ATOM 2077 N N . ALA A 1 288 ? 10.114 0.122 5.966 1.00 89.25 288 ALA A N 1
ATOM 2078 C CA . ALA A 1 288 ? 9.853 -1.084 6.763 1.00 89.25 288 ALA A CA 1
ATOM 2079 C C . ALA A 1 288 ? 10.671 -2.333 6.360 1.00 89.25 288 ALA A C 1
ATOM 2081 O O . ALA A 1 288 ? 10.352 -3.440 6.779 1.00 89.25 288 ALA A O 1
ATOM 2082 N N . GLY A 1 289 ? 11.749 -2.162 5.591 1.00 86.06 289 GLY A N 1
ATOM 2083 C CA . GLY A 1 289 ? 12.737 -3.202 5.307 1.00 86.06 289 GLY A CA 1
ATOM 2084 C C . GLY A 1 289 ? 12.268 -4.322 4.366 1.00 86.06 289 GLY A C 1
ATOM 2085 O O . GLY A 1 289 ? 11.418 -4.128 3.500 1.00 86.06 289 GLY A O 1
ATOM 2086 N N . THR A 1 290 ? 12.856 -5.512 4.506 1.00 88.06 290 THR A N 1
ATOM 2087 C CA . THR A 1 290 ? 12.481 -6.708 3.746 1.00 88.06 290 THR A CA 1
ATOM 2088 C C . THR A 1 290 ? 10.991 -7.031 3.770 1.00 88.06 290 THR A C 1
ATOM 2090 O O . THR A 1 290 ? 10.509 -7.542 2.769 1.00 88.06 290 THR A O 1
ATOM 2093 N N . GLY A 1 291 ? 10.230 -6.613 4.787 1.00 88.06 291 GLY A N 1
ATOM 2094 C CA . GLY A 1 291 ? 8.771 -6.759 4.789 1.00 88.06 291 GLY A CA 1
ATOM 2095 C C . GLY A 1 291 ? 8.061 -6.193 3.547 1.00 88.06 291 GLY A C 1
ATOM 2096 O O . GLY A 1 291 ? 7.020 -6.702 3.134 1.00 88.06 291 GLY A O 1
ATOM 2097 N N . ILE A 1 292 ? 8.655 -5.185 2.899 1.00 92.62 292 ILE A N 1
ATOM 2098 C CA . ILE A 1 292 ? 8.183 -4.646 1.616 1.00 92.62 292 ILE A CA 1
ATOM 2099 C C . ILE A 1 292 ? 8.418 -5.648 0.475 1.00 92.62 292 ILE A C 1
ATOM 2101 O O . ILE A 1 292 ? 7.506 -5.926 -0.303 1.00 92.62 292 ILE A O 1
ATOM 2105 N N . VAL A 1 293 ? 9.628 -6.208 0.354 1.00 93.81 293 VAL A N 1
ATOM 2106 C CA . VAL A 1 293 ? 9.938 -7.126 -0.757 1.00 93.81 293 VAL A CA 1
ATOM 2107 C C . VAL A 1 293 ? 9.341 -8.516 -0.574 1.00 93.81 293 VAL A C 1
ATOM 2109 O O . VAL A 1 293 ? 9.049 -9.185 -1.565 1.00 93.81 293 VAL A O 1
ATOM 2112 N N . ASP A 1 294 ? 9.111 -8.923 0.669 1.00 93.62 294 ASP A N 1
ATOM 2113 C CA . ASP A 1 294 ? 8.448 -10.172 1.009 1.00 93.62 294 ASP A CA 1
ATOM 2114 C C . ASP A 1 294 ? 6.983 -10.138 0.533 1.00 93.62 294 ASP A C 1
ATOM 2116 O O . ASP A 1 294 ? 6.544 -11.065 -0.149 1.00 93.62 294 ASP A O 1
ATOM 2120 N N . GLN A 1 295 ? 6.267 -9.022 0.736 1.00 94.56 295 GLN A N 1
ATOM 2121 C CA . GLN A 1 295 ? 4.899 -8.839 0.225 1.00 94.56 295 GLN A CA 1
ATOM 2122 C C . GLN A 1 295 ? 4.793 -8.953 -1.303 1.00 94.56 295 GLN A C 1
ATOM 2124 O O . GLN A 1 295 ? 3.801 -9.492 -1.795 1.00 94.56 295 GLN A O 1
ATOM 2129 N N . TYR A 1 296 ? 5.805 -8.543 -2.084 1.00 96.50 296 TYR A N 1
ATOM 2130 C CA . TYR A 1 296 ? 5.765 -8.768 -3.539 1.00 96.50 296 TYR A CA 1
ATOM 2131 C C . TYR A 1 296 ? 5.599 -10.243 -3.895 1.00 96.50 296 TYR A C 1
ATOM 2133 O O . TYR A 1 296 ? 4.922 -10.556 -4.874 1.00 96.50 296 TYR A O 1
ATOM 2141 N N . LEU A 1 297 ? 6.240 -11.141 -3.144 1.00 95.88 297 LEU A N 1
ATOM 2142 C CA . LEU A 1 297 ? 6.114 -12.575 -3.356 1.00 95.88 297 LEU A CA 1
ATOM 2143 C C . LEU A 1 297 ? 4.859 -13.111 -2.674 1.00 95.88 297 LEU A C 1
ATOM 2145 O O . LEU A 1 297 ? 4.069 -13.813 -3.306 1.00 95.88 297 LEU A O 1
ATOM 2149 N N . ASP A 1 298 ? 4.683 -12.797 -1.400 1.00 95.25 298 ASP A N 1
ATOM 2150 C CA . ASP A 1 298 ? 3.685 -13.410 -0.531 1.00 95.25 298 ASP A CA 1
ATOM 2151 C C . ASP A 1 298 ? 2.258 -13.019 -0.935 1.00 95.25 298 ASP A C 1
ATOM 2153 O O . ASP A 1 298 ? 1.377 -13.880 -1.003 1.00 95.25 298 ASP A O 1
ATOM 2157 N N . ASP A 1 299 ? 2.061 -11.762 -1.340 1.00 95.50 299 ASP A N 1
ATOM 2158 C CA . ASP A 1 299 ? 0.781 -11.205 -1.788 1.00 95.50 299 ASP A CA 1
ATOM 2159 C C . ASP A 1 299 ? 0.676 -11.131 -3.328 1.00 95.50 299 ASP A C 1
ATOM 2161 O O . ASP A 1 299 ? -0.272 -10.567 -3.883 1.00 95.50 299 ASP A O 1
ATOM 2165 N N . ARG A 1 300 ? 1.592 -11.774 -4.075 1.00 96.31 300 ARG A N 1
ATOM 2166 C CA . ARG A 1 300 ? 1.588 -11.784 -5.559 1.00 96.31 300 ARG A CA 1
ATOM 2167 C C . ARG A 1 300 ? 0.265 -12.234 -6.180 1.00 96.31 300 ARG A C 1
ATOM 2169 O O . ARG A 1 300 ? -0.060 -11.847 -7.300 1.00 96.31 300 ARG A O 1
ATOM 2176 N N . GLY A 1 301 ? -0.467 -13.105 -5.482 1.00 96.62 301 GLY A N 1
ATOM 2177 C CA . GLY A 1 301 ? -1.767 -13.614 -5.916 1.00 96.62 301 GLY A CA 1
ATOM 2178 C C . GLY A 1 301 ? -2.903 -12.605 -5.747 1.00 96.62 301 GLY A C 1
ATOM 2179 O O . GLY A 1 301 ? -3.920 -12.737 -6.416 1.00 96.62 301 GLY A O 1
ATOM 2180 N N . LEU A 1 302 ? -2.736 -11.596 -4.889 1.00 97.06 302 LEU A N 1
ATOM 2181 C CA . LEU A 1 302 ? -3.689 -10.497 -4.737 1.00 97.06 302 LEU A CA 1
ATOM 2182 C C . LEU A 1 302 ? -3.485 -9.459 -5.838 1.00 97.06 302 LEU A C 1
ATOM 2184 O O . LEU A 1 302 ? -4.437 -9.042 -6.491 1.00 97.06 302 LEU A O 1
ATOM 2188 N N . THR A 1 303 ? -2.226 -9.100 -6.084 1.00 97.31 303 THR A N 1
ATOM 2189 C CA . THR A 1 303 ? -1.835 -8.042 -7.027 1.00 97.31 303 THR A CA 1
ATOM 2190 C C . THR A 1 303 ? -1.765 -8.516 -8.478 1.00 97.31 303 THR A C 1
ATOM 2192 O O . THR A 1 303 ? -1.773 -7.703 -9.404 1.00 97.31 303 THR A O 1
ATOM 2195 N N . GLY A 1 304 ? -1.668 -9.830 -8.697 1.00 97.06 304 GLY A N 1
ATOM 2196 C CA . GLY A 1 304 ? -1.418 -10.415 -10.010 1.00 97.06 304 GLY A CA 1
ATOM 2197 C C . GLY A 1 304 ? 0.008 -10.178 -10.510 1.00 97.06 304 GLY A C 1
ATOM 2198 O O . GLY A 1 304 ? 0.213 -10.111 -11.724 1.00 97.06 304 GLY A O 1
ATOM 2199 N N . LEU A 1 305 ? 0.985 -10.003 -9.612 1.00 98.31 305 LEU A N 1
ATOM 2200 C CA . LEU A 1 305 ? 2.372 -9.712 -9.978 1.00 98.31 305 LEU A CA 1
ATOM 2201 C C . LEU A 1 305 ? 2.956 -10.816 -10.873 1.00 98.31 305 LEU A C 1
ATOM 2203 O O . LEU A 1 305 ? 3.015 -11.992 -10.509 1.00 98.31 305 LEU A O 1
ATOM 2207 N N . THR A 1 306 ? 3.414 -10.408 -12.054 1.00 97.38 306 THR A N 1
ATOM 2208 C CA . THR A 1 306 ? 4.046 -11.279 -13.060 1.00 97.38 306 THR A CA 1
ATOM 2209 C C . THR A 1 306 ? 5.414 -10.773 -13.487 1.00 97.38 306 THR A C 1
ATOM 2211 O O . THR A 1 306 ? 6.281 -11.578 -13.806 1.00 97.38 306 THR A O 1
ATOM 2214 N N . VAL A 1 307 ? 5.649 -9.461 -13.449 1.00 97.56 307 VAL A N 1
ATOM 2215 C CA . VAL A 1 307 ? 6.946 -8.865 -13.778 1.00 97.56 307 VAL A CA 1
ATOM 2216 C C . VAL A 1 307 ? 7.365 -7.931 -12.653 1.00 97.56 307 VAL A C 1
ATOM 2218 O O . VAL A 1 307 ? 6.619 -7.019 -12.311 1.00 97.56 307 VAL A O 1
ATOM 2221 N N . LEU A 1 308 ? 8.562 -8.135 -12.108 1.00 98.38 308 LEU A N 1
ATOM 2222 C CA . LEU A 1 308 ? 9.210 -7.217 -11.174 1.00 98.38 308 LEU A CA 1
ATOM 2223 C C . LEU A 1 308 ? 10.644 -6.984 -11.643 1.00 98.38 308 LEU A C 1
ATOM 2225 O O . LEU A 1 308 ? 11.455 -7.910 -11.639 1.00 98.38 308 LEU A O 1
ATOM 2229 N N . MET A 1 309 ? 10.953 -5.767 -12.084 1.00 97.81 309 MET A N 1
ATOM 2230 C CA . MET A 1 309 ? 12.267 -5.429 -12.623 1.00 97.81 309 MET A CA 1
ATOM 2231 C C . MET A 1 309 ? 12.822 -4.118 -12.068 1.00 97.81 309 MET A C 1
ATOM 2233 O O . MET A 1 309 ? 12.133 -3.099 -12.076 1.00 97.81 309 MET A O 1
ATOM 2237 N N . GLY A 1 310 ? 14.091 -4.136 -11.664 1.00 97.31 310 GLY A N 1
ATOM 2238 C CA . GLY A 1 310 ? 14.832 -2.953 -11.243 1.00 97.31 310 GLY A CA 1
ATOM 2239 C C . GLY A 1 310 ? 16.148 -3.276 -10.545 1.00 97.31 310 GLY A C 1
ATOM 2240 O O . GLY A 1 310 ? 16.845 -4.233 -10.886 1.00 97.31 310 GLY A O 1
ATOM 2241 N N . GLY A 1 311 ? 16.522 -2.438 -9.585 1.00 96.38 311 GLY A N 1
ATOM 2242 C CA . GLY A 1 311 ? 17.627 -2.671 -8.660 1.00 96.38 311 GLY A CA 1
ATOM 2243 C C . GLY A 1 311 ? 17.201 -3.448 -7.410 1.00 96.38 311 GLY A C 1
ATOM 2244 O O . GLY A 1 311 ? 16.128 -4.040 -7.376 1.00 96.38 311 GLY A O 1
ATOM 2245 N N . GLY A 1 312 ? 18.016 -3.408 -6.354 1.00 95.75 312 GLY A N 1
ATOM 2246 C CA . GLY A 1 312 ? 17.583 -3.838 -5.018 1.00 95.75 312 GLY A CA 1
ATOM 2247 C C . GLY A 1 312 ? 17.866 -5.276 -4.617 1.00 95.75 312 GLY A C 1
ATOM 2248 O O . GLY A 1 312 ? 17.296 -5.764 -3.644 1.00 95.75 312 GLY A O 1
ATOM 2249 N N . ARG A 1 313 ? 18.752 -5.985 -5.324 1.00 96.44 313 ARG A N 1
ATOM 2250 C CA . ARG A 1 313 ? 19.007 -7.411 -5.059 1.00 96.44 313 ARG A CA 1
ATOM 2251 C C . ARG A 1 313 ? 19.374 -7.707 -3.600 1.00 96.44 313 ARG A C 1
ATOM 2253 O O . ARG A 1 313 ? 19.048 -8.782 -3.117 1.00 96.44 313 ARG A O 1
ATOM 2260 N N . LYS A 1 314 ? 19.987 -6.759 -2.879 1.00 95.25 314 LYS A N 1
ATOM 2261 C CA . LYS A 1 314 ? 20.370 -6.917 -1.464 1.00 95.25 314 LYS A CA 1
ATOM 2262 C C . LYS A 1 314 ? 19.214 -7.319 -0.535 1.00 95.25 314 LYS A C 1
ATOM 2264 O O . LYS A 1 314 ? 19.470 -7.964 0.473 1.00 95.25 314 LYS A O 1
ATOM 2269 N N . TRP A 1 315 ? 17.970 -6.955 -0.851 1.00 94.69 315 TRP A N 1
ATOM 2270 C CA . TRP A 1 315 ? 16.799 -7.266 -0.016 1.00 94.69 315 TRP A CA 1
ATOM 2271 C C . TRP A 1 315 ? 16.299 -8.708 -0.187 1.00 94.69 315 TRP A C 1
ATOM 2273 O O . TRP A 1 315 ? 15.581 -9.229 0.662 1.00 94.69 315 TRP A O 1
ATOM 2283 N N . PHE A 1 316 ? 16.694 -9.364 -1.280 1.00 95.75 316 PHE A N 1
ATOM 2284 C CA . PHE A 1 316 ? 16.207 -10.690 -1.665 1.00 95.75 316 PHE A CA 1
ATOM 2285 C C . PHE A 1 316 ? 17.129 -11.826 -1.211 1.00 95.75 316 PHE A C 1
ATOM 2287 O O . PHE A 1 316 ? 16.792 -12.994 -1.382 1.00 95.75 316 PHE A O 1
ATOM 2294 N N . LEU A 1 317 ? 18.297 -11.488 -0.664 1.00 95.62 317 LEU A N 1
ATOM 2295 C CA . LEU A 1 317 ? 19.323 -12.445 -0.263 1.00 95.62 317 LEU A CA 1
ATOM 2296 C C . LEU A 1 317 ? 19.179 -12.810 1.223 1.00 95.62 317 LEU A C 1
ATOM 2298 O O . LEU A 1 317 ? 18.892 -11.915 2.026 1.00 95.62 317 LEU A O 1
ATOM 2302 N N . PRO A 1 318 ? 19.498 -14.053 1.626 1.00 95.31 318 PRO A N 1
ATOM 2303 C CA . PRO A 1 318 ? 19.636 -14.410 3.037 1.00 95.31 318 PRO A CA 1
ATOM 2304 C C . PRO A 1 318 ? 20.602 -13.470 3.761 1.00 95.31 318 PRO A C 1
ATOM 2306 O O . PRO A 1 318 ? 21.613 -13.062 3.186 1.00 95.31 318 PRO A O 1
ATOM 2309 N N . GLY A 1 319 ? 20.341 -13.158 5.028 1.00 93.00 319 GLY A N 1
ATOM 2310 C CA . GLY A 1 319 ? 21.144 -12.239 5.843 1.00 93.00 319 GLY A CA 1
ATOM 2311 C C . GLY A 1 319 ? 22.587 -12.704 6.069 1.00 93.00 319 GLY A C 1
ATOM 2312 O O . GLY A 1 319 ? 23.465 -11.897 6.358 1.00 93.00 319 GLY A O 1
ATOM 2313 N N . THR A 1 320 ? 22.866 -13.996 5.880 1.00 93.00 320 THR A N 1
ATOM 2314 C CA . THR A 1 320 ? 24.224 -14.565 5.894 1.00 93.00 320 THR A CA 1
ATOM 2315 C C . THR A 1 320 ? 25.011 -14.292 4.606 1.00 93.00 320 THR A C 1
ATOM 2317 O O . THR A 1 320 ? 26.228 -14.480 4.577 1.00 93.00 320 THR A O 1
ATOM 2320 N N . THR A 1 321 ? 24.349 -13.829 3.542 1.00 95.56 321 THR A N 1
ATOM 2321 C CA . THR A 1 321 ? 24.983 -13.524 2.256 1.00 95.56 321 THR A CA 1
ATOM 2322 C C . THR A 1 321 ? 25.668 -12.155 2.311 1.00 95.56 321 THR A C 1
ATOM 2324 O O . THR A 1 321 ? 25.013 -11.158 2.631 1.00 95.56 321 THR A O 1
ATOM 2327 N N . PRO A 1 322 ? 26.962 -12.044 1.948 1.00 93.38 322 PRO A N 1
ATOM 2328 C CA . PRO A 1 322 ? 27.646 -10.757 1.880 1.00 93.38 322 PRO A CA 1
ATOM 2329 C C . PRO A 1 322 ? 26.904 -9.746 0.995 1.00 93.38 322 PRO A C 1
ATOM 2331 O O . PRO A 1 322 ? 26.589 -10.023 -0.161 1.00 93.38 322 PRO A O 1
ATOM 2334 N N . GLY A 1 323 ? 26.645 -8.557 1.540 1.00 89.88 323 GLY A N 1
ATOM 2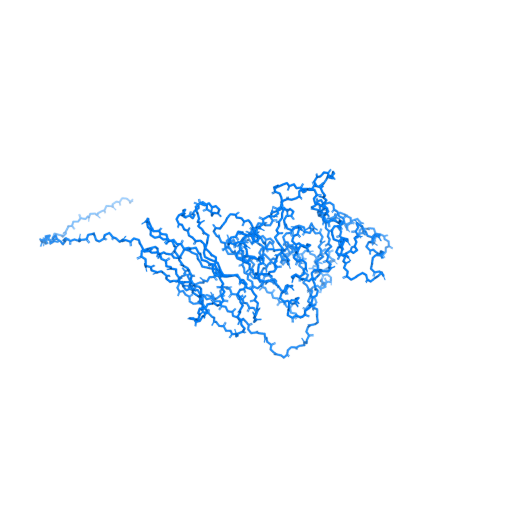335 C CA . GLY A 1 323 ? 25.910 -7.495 0.849 1.00 89.88 323 GLY A CA 1
ATOM 2336 C C . GLY A 1 323 ? 24.385 -7.594 0.946 1.00 89.88 323 GLY A C 1
ATOM 2337 O O . GLY A 1 323 ? 23.714 -6.742 0.366 1.00 89.88 323 GLY A O 1
ATOM 2338 N N . SER A 1 324 ? 23.838 -8.577 1.673 1.00 94.38 324 SER A N 1
ATOM 2339 C CA . SER A 1 324 ? 22.416 -8.610 2.027 1.00 94.38 324 SER A CA 1
ATOM 2340 C C . SER A 1 324 ? 22.039 -7.455 2.965 1.00 94.38 324 SER A C 1
ATOM 2342 O O . SER A 1 324 ? 22.844 -7.001 3.779 1.00 94.38 324 SER A O 1
ATOM 2344 N N . ALA A 1 325 ? 20.800 -6.983 2.835 1.00 91.88 325 ALA A N 1
ATOM 2345 C CA . ALA A 1 325 ? 20.162 -6.031 3.745 1.00 91.88 325 ALA A CA 1
ATOM 2346 C C . ALA A 1 325 ? 19.082 -6.686 4.635 1.00 91.88 325 ALA A C 1
ATOM 2348 O O . ALA A 1 325 ? 18.403 -5.991 5.395 1.00 91.88 325 ALA A O 1
ATOM 2349 N N . ARG A 1 326 ? 18.907 -8.012 4.539 1.00 91.06 326 ARG A N 1
ATOM 2350 C CA . ARG A 1 326 ? 17.958 -8.781 5.352 1.00 91.06 326 ARG A CA 1
ATOM 2351 C C . ARG A 1 326 ? 18.471 -8.961 6.784 1.00 91.06 326 ARG A C 1
ATOM 2353 O O . ARG A 1 326 ? 19.643 -9.264 6.995 1.00 91.06 326 ARG A O 1
ATOM 2360 N N . GLY A 1 327 ? 17.579 -8.817 7.762 1.00 83.94 327 GLY A N 1
ATOM 2361 C CA . GLY A 1 327 ? 17.843 -9.094 9.173 1.00 83.94 327 GLY A CA 1
ATOM 2362 C C . GLY A 1 327 ? 16.568 -9.048 10.018 1.00 83.94 327 GLY A C 1
ATOM 2363 O O . GLY A 1 327 ? 15.522 -8.616 9.549 1.00 83.94 327 GLY A O 1
ATOM 2364 N N . ASP A 1 328 ? 16.662 -9.437 11.292 1.00 75.00 328 ASP A N 1
ATOM 2365 C CA . ASP A 1 328 ? 15.487 -9.624 12.170 1.00 75.00 328 ASP A CA 1
ATOM 2366 C C . ASP A 1 328 ? 14.639 -8.355 12.389 1.00 75.00 328 ASP A C 1
ATOM 2368 O O . ASP A 1 328 ? 13.493 -8.434 12.814 1.00 75.00 328 ASP A O 1
ATOM 2372 N N . LYS A 1 329 ? 15.206 -7.168 12.136 1.00 70.56 329 LYS A N 1
ATOM 2373 C CA . LYS A 1 329 ? 14.534 -5.867 12.315 1.00 70.56 329 LYS A CA 1
ATOM 2374 C C . LYS A 1 329 ? 13.964 -5.281 11.026 1.00 70.56 329 LYS A C 1
ATOM 2376 O O . LYS A 1 329 ? 13.398 -4.193 11.072 1.00 70.56 329 LYS A O 1
ATOM 2381 N N . THR A 1 330 ? 14.206 -5.923 9.888 1.00 67.12 330 THR A N 1
ATOM 2382 C CA . THR A 1 330 ? 13.769 -5.423 8.584 1.00 67.12 330 THR A CA 1
ATOM 2383 C C . THR A 1 330 ? 12.606 -6.225 8.023 1.00 67.12 330 THR A C 1
ATOM 2385 O O . THR A 1 330 ? 12.097 -5.859 6.981 1.00 67.12 330 THR A O 1
ATOM 2388 N N . ASP A 1 331 ? 12.139 -7.269 8.694 1.00 70.69 331 ASP A N 1
ATOM 2389 C CA . ASP A 1 331 ? 11.071 -8.123 8.183 1.00 70.69 331 ASP A CA 1
ATOM 2390 C C . ASP A 1 331 ? 9.679 -7.712 8.698 1.00 70.69 331 ASP A C 1
ATOM 2392 O O . ASP A 1 331 ? 9.569 -6.973 9.680 1.00 70.69 331 ASP A O 1
ATOM 2396 N N . TYR A 1 332 ? 8.619 -8.179 8.034 1.00 72.88 332 TYR A N 1
ATOM 2397 C CA . TYR A 1 332 ? 7.247 -8.023 8.518 1.00 72.88 332 TYR A CA 1
ATOM 2398 C C . TYR A 1 332 ? 6.767 -9.299 9.197 1.00 72.88 332 TYR A C 1
ATOM 2400 O O . TYR A 1 332 ? 7.000 -10.408 8.726 1.00 72.88 332 TYR A O 1
ATOM 2408 N N . ASP A 1 333 ? 6.066 -9.137 10.309 1.00 72.56 333 ASP A N 1
ATOM 2409 C CA . ASP A 1 333 ? 5.385 -10.222 10.999 1.00 72.56 333 ASP A CA 1
ATOM 2410 C C . ASP A 1 333 ? 4.065 -9.671 11.516 1.00 72.56 333 ASP A C 1
ATOM 2412 O O . ASP A 1 333 ? 4.025 -8.903 12.476 1.00 72.56 333 ASP A O 1
ATOM 2416 N N . PHE A 1 334 ? 2.981 -10.039 10.837 1.00 73.94 334 PHE A N 1
ATOM 2417 C CA . PHE A 1 334 ? 1.653 -9.907 11.405 1.00 73.94 334 PHE A CA 1
ATOM 2418 C C . PHE A 1 334 ? 1.011 -11.288 11.481 1.00 73.94 334 PHE A C 1
ATOM 2420 O O . PHE A 1 334 ? 1.005 -12.066 10.525 1.00 73.94 334 PHE A O 1
ATOM 2427 N N . SER A 1 335 ? 0.446 -11.590 12.646 1.00 66.44 335 SER A N 1
ATOM 2428 C CA . SER A 1 335 ? -0.090 -12.911 12.950 1.00 66.44 335 SER A CA 1
ATOM 2429 C C . SER A 1 335 ? -1.531 -13.071 12.475 1.00 66.44 335 SER A C 1
ATOM 2431 O O . SER A 1 335 ? -2.409 -12.278 12.804 1.00 66.44 335 SER A O 1
ATOM 2433 N N . GLY A 1 336 ? -1.826 -14.192 11.814 1.00 74.25 336 GLY A N 1
ATOM 2434 C CA . GLY A 1 336 ? -3.208 -14.610 11.546 1.00 74.25 336 GLY A CA 1
ATOM 2435 C C . GLY A 1 336 ? -4.025 -14.937 12.809 1.00 74.25 336 GLY A C 1
ATOM 2436 O O . GLY A 1 336 ? -5.233 -15.143 12.709 1.00 74.25 336 GLY A O 1
ATOM 2437 N N . GLY A 1 337 ? -3.381 -15.006 13.980 1.00 76.94 337 GLY A N 1
ATOM 2438 C CA . GLY A 1 337 ? -4.014 -15.245 15.278 1.00 76.94 337 GLY A CA 1
ATOM 2439 C C . GLY A 1 337 ? -4.207 -13.996 16.145 1.00 76.94 337 GLY A C 1
ATOM 2440 O O . GLY A 1 337 ? -4.983 -14.059 17.097 1.00 76.94 337 GLY A O 1
ATOM 2441 N N . ASP A 1 338 ? -3.546 -12.873 15.841 1.00 83.75 338 ASP A N 1
ATOM 2442 C CA . ASP A 1 338 ? -3.788 -11.611 16.551 1.00 83.75 338 ASP A CA 1
ATOM 2443 C C . ASP A 1 338 ? -5.156 -11.050 16.116 1.00 83.75 338 ASP A C 1
ATOM 2445 O O . ASP A 1 338 ? -5.381 -10.871 14.920 1.00 83.75 338 ASP A O 1
ATOM 2449 N N . PRO A 1 339 ? -6.099 -10.758 17.029 1.00 82.38 339 PRO A N 1
ATOM 2450 C CA . PRO A 1 339 ? -7.441 -10.309 16.649 1.00 82.38 339 PRO A CA 1
ATOM 2451 C C . PRO A 1 339 ? -7.486 -9.059 15.753 1.00 82.38 339 PRO A C 1
ATOM 2453 O O . PRO A 1 339 ? -8.450 -8.887 15.004 1.00 82.38 339 PRO A O 1
ATOM 2456 N N . HIS A 1 340 ? -6.478 -8.186 15.819 1.00 85.00 340 HIS A N 1
ATOM 2457 C CA . HIS A 1 340 ? -6.387 -6.954 15.039 1.00 85.00 340 HIS A CA 1
ATOM 2458 C C . HIS A 1 340 ? -5.907 -7.184 13.598 1.00 85.00 340 HIS A C 1
ATOM 2460 O O . HIS A 1 340 ? -6.415 -6.543 12.668 1.00 85.00 340 HIS A O 1
ATOM 2466 N N . THR A 1 341 ? -4.966 -8.113 13.397 1.00 88.94 341 THR A N 1
ATOM 2467 C CA . THR A 1 341 ? -4.364 -8.410 12.083 1.00 88.94 341 THR A CA 1
ATOM 2468 C C . THR A 1 341 ? -4.875 -9.711 11.454 1.00 88.94 341 THR A C 1
ATOM 2470 O O . THR A 1 341 ? -4.792 -9.875 10.240 1.00 88.94 341 THR A O 1
ATOM 2473 N N . ALA A 1 342 ? -5.571 -10.580 12.194 1.00 89.25 342 ALA A N 1
ATOM 2474 C CA . ALA A 1 342 ? -6.252 -11.767 11.661 1.00 89.25 342 ALA A CA 1
ATOM 2475 C C . ALA A 1 342 ? -7.263 -11.421 10.556 1.00 89.25 342 ALA A C 1
ATOM 2477 O O . ALA A 1 342 ? -7.471 -12.184 9.608 1.00 89.25 342 ALA A O 1
ATOM 2478 N N . GLY A 1 343 ? -7.888 -10.243 10.656 1.00 90.50 343 GLY A N 1
ATOM 2479 C CA . GLY A 1 343 ? -8.766 -9.713 9.618 1.00 90.50 343 GLY A CA 1
ATOM 2480 C C . GLY A 1 343 ? -8.033 -9.410 8.310 1.00 90.50 343 GLY A C 1
ATOM 2481 O O . GLY A 1 343 ? -8.633 -9.563 7.251 1.00 90.50 343 GLY A O 1
ATOM 2482 N N . ILE A 1 344 ? -6.748 -9.050 8.357 1.00 93.38 344 ILE A N 1
ATOM 2483 C CA . ILE A 1 344 ? -5.919 -8.847 7.165 1.00 93.38 344 ILE A CA 1
ATOM 2484 C C . ILE A 1 344 ? -5.785 -10.176 6.416 1.00 93.38 344 ILE A C 1
ATOM 2486 O O . ILE A 1 344 ? -6.200 -10.278 5.264 1.00 93.38 344 ILE A O 1
ATOM 2490 N N . VAL A 1 345 ? -5.380 -11.244 7.101 1.00 92.25 345 VAL A N 1
ATOM 2491 C CA . VAL A 1 345 ? -5.286 -12.577 6.484 1.00 92.25 345 VAL A CA 1
ATOM 2492 C C . VAL A 1 345 ? -6.648 -13.059 5.975 1.00 92.25 345 VAL A C 1
ATOM 2494 O O . VAL A 1 345 ? -6.801 -13.431 4.816 1.00 92.25 345 VAL A O 1
ATOM 2497 N N . LYS A 1 346 ? -7.686 -13.017 6.818 1.00 92.62 346 LYS A N 1
ATOM 2498 C CA . LYS A 1 346 ? -8.983 -13.633 6.499 1.00 92.62 346 LYS A CA 1
ATOM 2499 C C . LYS A 1 346 ? -9.805 -12.861 5.463 1.00 92.62 346 LYS A C 1
ATOM 2501 O O . LYS A 1 346 ? -10.564 -13.476 4.715 1.00 92.62 346 LYS A O 1
ATOM 2506 N N . ARG A 1 347 ? -9.748 -11.525 5.468 1.00 94.31 347 ARG A N 1
ATOM 2507 C CA . ARG A 1 347 ? -10.619 -10.673 4.634 1.00 94.31 347 ARG A CA 1
ATOM 2508 C C . ARG A 1 347 ? -9.906 -10.151 3.397 1.00 94.31 347 ARG A C 1
ATOM 2510 O O . ARG A 1 347 ? -10.520 -10.140 2.330 1.00 94.31 347 ARG A O 1
ATOM 2517 N N . TRP A 1 348 ? -8.642 -9.748 3.529 1.00 95.06 348 TRP A N 1
ATOM 2518 C CA . TRP A 1 348 ? -7.835 -9.371 2.370 1.00 95.06 348 TRP A CA 1
ATOM 2519 C C . TRP A 1 348 ? -7.292 -10.592 1.631 1.00 95.06 348 TRP A C 1
ATOM 2521 O O . TRP A 1 348 ? -7.171 -10.541 0.412 1.00 95.06 348 TRP A O 1
ATOM 2531 N N . GLY A 1 349 ? -7.063 -11.707 2.333 1.00 94.31 349 GLY A N 1
ATOM 2532 C CA . GLY A 1 349 ? -6.387 -12.871 1.758 1.00 94.31 349 GLY A CA 1
ATOM 2533 C C . GLY A 1 349 ? -4.870 -12.703 1.720 1.00 94.31 349 GLY A C 1
ATOM 2534 O O . GLY A 1 349 ? -4.211 -13.430 0.985 1.00 94.31 349 GLY A O 1
ATOM 2535 N N . ALA A 1 350 ? -4.339 -11.731 2.467 1.00 93.38 350 ALA A N 1
ATOM 2536 C CA . ALA A 1 350 ? -2.911 -11.465 2.536 1.00 93.38 350 ALA A CA 1
ATOM 2537 C C . ALA A 1 350 ? -2.194 -12.545 3.344 1.00 93.38 350 ALA A C 1
ATOM 2539 O O . ALA A 1 350 ? -2.736 -13.094 4.309 1.00 93.38 350 ALA A O 1
ATOM 2540 N N . SER A 1 351 ? -0.969 -12.837 2.946 1.00 91.19 351 SER A N 1
ATOM 2541 C CA . SER A 1 351 ? -0.119 -13.793 3.634 1.00 91.19 351 SER A CA 1
ATOM 2542 C C . SER A 1 351 ? 0.414 -13.175 4.932 1.00 91.19 351 SER A C 1
ATOM 2544 O O . SER A 1 351 ? 0.845 -12.023 4.924 1.00 91.19 351 SER A O 1
ATOM 2546 N N . PRO A 1 352 ? 0.380 -13.897 6.066 1.00 88.12 352 PRO A N 1
ATOM 2547 C CA . PRO A 1 352 ? 1.053 -13.437 7.273 1.00 88.12 352 PRO A CA 1
ATOM 2548 C C . PRO A 1 352 ? 2.568 -13.414 7.047 1.00 88.12 352 PRO A C 1
ATOM 2550 O O . PRO A 1 352 ? 3.121 -14.333 6.438 1.00 88.12 352 PRO A O 1
ATOM 2553 N N . GLY A 1 353 ? 3.224 -12.381 7.566 1.00 82.44 353 GLY A N 1
ATOM 2554 C CA . GLY A 1 353 ? 4.681 -12.299 7.590 1.00 82.44 353 GLY A CA 1
ATOM 2555 C C . GLY A 1 353 ? 5.301 -13.188 8.672 1.00 82.44 353 GLY A C 1
ATOM 2556 O O . GLY A 1 353 ? 4.605 -13.705 9.548 1.00 82.44 353 GLY A O 1
ATOM 2557 N N . LYS A 1 354 ? 6.619 -13.372 8.617 1.00 83.06 354 LYS A N 1
ATOM 2558 C CA . LYS A 1 354 ? 7.407 -14.037 9.657 1.00 83.06 354 LYS A CA 1
ATOM 2559 C C . LYS A 1 354 ? 8.812 -13.459 9.624 1.00 83.06 354 LYS A C 1
ATOM 2561 O O . LYS A 1 354 ? 9.433 -13.489 8.571 1.00 83.06 354 LYS A O 1
ATOM 2566 N N . LEU A 1 355 ? 9.341 -13.062 10.784 1.00 84.19 355 LEU A N 1
ATOM 2567 C CA . LEU A 1 355 ? 10.746 -12.667 10.895 1.00 84.19 355 LEU A CA 1
ATOM 2568 C C . LEU A 1 355 ? 11.657 -13.841 10.504 1.00 84.19 355 LEU A C 1
ATOM 2570 O O . LEU A 1 355 ? 11.777 -14.821 11.248 1.00 84.19 355 LEU A O 1
ATOM 2574 N N . ASP A 1 356 ? 12.287 -13.748 9.335 1.00 88.06 356 ASP A N 1
ATOM 2575 C CA . ASP A 1 356 ? 13.165 -14.790 8.818 1.00 88.06 356 ASP A CA 1
ATOM 2576 C C . ASP A 1 356 ? 14.382 -14.181 8.122 1.00 88.06 356 ASP A C 1
ATOM 2578 O O . ASP A 1 356 ? 14.381 -13.856 6.931 1.00 88.06 356 ASP A O 1
ATOM 2582 N N . LYS A 1 357 ? 15.472 -14.044 8.885 1.00 89.50 357 LYS A N 1
ATOM 2583 C CA . LYS A 1 357 ? 16.739 -13.529 8.363 1.00 89.50 357 LYS A CA 1
ATOM 2584 C C . LYS A 1 357 ? 17.410 -14.462 7.356 1.00 89.50 357 LYS A C 1
ATOM 2586 O O . LYS A 1 357 ? 18.284 -14.004 6.626 1.00 89.50 357 LYS A O 1
ATOM 2591 N N . ASP A 1 358 ? 17.064 -15.746 7.332 1.00 92.12 358 ASP A N 1
ATOM 2592 C CA . ASP A 1 358 ? 17.717 -16.746 6.483 1.00 92.12 358 ASP A CA 1
ATOM 2593 C C . ASP A 1 358 ? 16.936 -16.993 5.181 1.00 92.12 358 ASP A C 1
ATOM 2595 O O . ASP A 1 358 ? 17.413 -17.717 4.306 1.00 92.12 358 ASP A O 1
ATOM 2599 N N . ARG A 1 359 ? 15.777 -16.340 5.024 1.00 93.19 359 ARG A N 1
ATOM 2600 C CA . ARG A 1 359 ? 14.920 -16.400 3.840 1.00 93.19 359 ARG A CA 1
ATOM 2601 C C . ARG A 1 359 ? 15.661 -16.011 2.555 1.00 93.19 359 ARG A C 1
ATOM 2603 O O . ARG A 1 359 ? 16.264 -14.938 2.462 1.00 93.19 359 ARG A O 1
ATOM 2610 N N . ASP A 1 360 ? 15.559 -16.871 1.543 1.00 95.56 360 ASP A N 1
ATOM 2611 C CA . ASP A 1 360 ? 16.081 -16.646 0.192 1.00 95.56 360 ASP A CA 1
ATOM 2612 C C . ASP A 1 360 ? 14.926 -16.361 -0.774 1.00 95.56 360 ASP A C 1
ATOM 2614 O O . ASP A 1 360 ? 14.361 -17.265 -1.397 1.00 95.56 360 ASP A O 1
ATOM 2618 N N . LEU A 1 361 ? 14.575 -15.082 -0.921 1.00 95.44 361 LEU A N 1
ATOM 2619 C CA . LEU A 1 361 ? 13.494 -14.696 -1.824 1.00 95.44 361 LEU A CA 1
ATOM 2620 C C . LEU A 1 361 ? 13.826 -14.994 -3.285 1.00 95.44 361 LEU A C 1
ATOM 2622 O O . LEU A 1 361 ? 12.906 -15.253 -4.056 1.00 95.44 361 LEU A O 1
ATOM 2626 N N . LEU A 1 362 ? 15.099 -14.971 -3.697 1.00 97.00 362 LEU A N 1
ATOM 2627 C CA . LEU A 1 362 ? 15.442 -15.311 -5.081 1.00 97.00 362 LEU A CA 1
ATOM 2628 C C . LEU A 1 362 ? 15.043 -16.757 -5.379 1.00 97.00 362 LEU A C 1
ATOM 2630 O O . LEU A 1 362 ? 14.343 -17.011 -6.365 1.00 97.00 362 LEU A O 1
ATOM 2634 N N . ALA A 1 363 ? 15.420 -17.680 -4.492 1.00 97.81 363 ALA A N 1
ATOM 2635 C CA . ALA A 1 363 ? 15.048 -19.083 -4.605 1.00 97.81 363 ALA A CA 1
ATOM 2636 C C . ALA A 1 363 ? 13.524 -19.277 -4.552 1.00 97.81 363 ALA A C 1
ATOM 2638 O O . ALA A 1 363 ? 12.968 -20.050 -5.337 1.00 97.81 363 ALA A O 1
ATOM 2639 N N . GLU A 1 364 ? 12.821 -18.551 -3.682 1.00 97.38 364 GLU A N 1
ATOM 2640 C CA . GLU A 1 364 ? 11.366 -18.666 -3.571 1.00 97.38 364 GLU A CA 1
ATOM 2641 C C . GLU A 1 364 ? 10.612 -18.093 -4.783 1.00 97.38 364 GLU A C 1
ATOM 2643 O O . GLU A 1 364 ? 9.648 -18.706 -5.251 1.00 97.38 364 GLU A O 1
ATOM 2648 N N . PHE A 1 365 ? 11.067 -16.981 -5.371 1.00 97.62 365 PHE A N 1
ATOM 2649 C CA . PHE A 1 365 ? 10.525 -16.476 -6.639 1.00 97.62 365 PHE A CA 1
ATOM 2650 C C . PHE A 1 365 ? 10.719 -17.499 -7.768 1.00 97.62 365 PHE A C 1
ATOM 2652 O O . PHE A 1 365 ? 9.790 -17.763 -8.539 1.00 97.62 365 PHE A O 1
ATOM 2659 N N . GLN A 1 366 ? 11.892 -18.133 -7.845 1.00 96.75 366 GLN A N 1
ATOM 2660 C CA . GLN A 1 366 ? 12.149 -19.203 -8.813 1.00 96.75 366 GLN A CA 1
ATOM 2661 C C . GLN A 1 366 ? 11.254 -20.428 -8.565 1.00 96.75 366 GLN A C 1
ATOM 2663 O O . GLN A 1 366 ? 10.687 -20.984 -9.512 1.00 96.75 366 GLN A O 1
ATOM 2668 N N . ALA A 1 367 ? 11.040 -20.817 -7.304 1.00 97.62 367 ALA A N 1
ATOM 2669 C CA . ALA A 1 367 ? 10.094 -21.871 -6.933 1.00 97.62 367 ALA A CA 1
ATOM 2670 C C . ALA A 1 367 ? 8.652 -21.513 -7.343 1.00 97.62 367 ALA A C 1
ATOM 2672 O O . ALA A 1 367 ? 7.916 -22.365 -7.852 1.00 97.62 367 ALA A O 1
ATOM 2673 N N . ALA A 1 368 ? 8.288 -20.230 -7.244 1.00 96.19 368 ALA A N 1
ATOM 2674 C CA . ALA A 1 368 ? 7.038 -19.652 -7.740 1.00 96.19 368 ALA A CA 1
ATOM 2675 C C . ALA A 1 368 ? 6.988 -19.458 -9.274 1.00 96.19 368 ALA A C 1
ATOM 2677 O O . ALA A 1 368 ? 6.041 -18.846 -9.787 1.00 96.19 368 ALA A O 1
ATOM 2678 N N . LYS A 1 369 ? 7.954 -20.040 -10.002 1.00 95.31 369 LYS A N 1
ATOM 2679 C CA . LYS A 1 369 ? 8.069 -20.094 -11.470 1.00 95.31 369 LYS A CA 1
ATOM 2680 C C . LYS A 1 369 ? 8.425 -18.771 -12.146 1.00 95.31 369 LYS A C 1
ATOM 2682 O O . LYS A 1 369 ? 8.210 -18.637 -13.346 1.00 95.31 369 LYS A O 1
ATOM 2687 N N . PHE A 1 370 ? 8.997 -17.817 -11.416 1.00 96.38 370 PHE A N 1
ATOM 2688 C CA . PHE A 1 370 ? 9.603 -16.647 -12.042 1.00 96.38 370 PHE A CA 1
ATOM 2689 C C . PHE A 1 370 ? 10.945 -17.032 -12.663 1.00 96.38 370 PHE A C 1
ATOM 2691 O O . PHE A 1 370 ? 11.799 -17.639 -12.016 1.00 96.38 370 PHE A O 1
ATOM 2698 N N . SER A 1 371 ? 11.157 -16.647 -13.917 1.00 95.81 371 SER A N 1
ATOM 2699 C CA . SER A 1 371 ? 12.505 -16.605 -14.473 1.00 95.81 371 SER A CA 1
ATOM 2700 C C . SER A 1 371 ? 13.285 -15.492 -13.789 1.00 95.81 371 SER A C 1
ATOM 2702 O O . SER A 1 371 ? 12.772 -14.386 -13.638 1.00 95.81 371 SER A O 1
ATOM 2704 N N . TYR A 1 372 ? 14.517 -15.778 -13.380 1.00 95.94 372 TYR A N 1
ATOM 2705 C CA . TYR A 1 372 ? 15.382 -14.794 -12.744 1.00 95.94 372 TYR A CA 1
ATOM 2706 C C . TYR A 1 372 ? 16.432 -14.275 -13.729 1.00 95.94 372 TYR A C 1
ATOM 2708 O O . TYR A 1 372 ? 17.140 -15.063 -14.357 1.00 95.94 372 TYR A O 1
ATOM 2716 N N . ALA A 1 373 ? 16.548 -12.952 -13.835 1.00 95.81 373 ALA A N 1
ATOM 2717 C CA . ALA A 1 373 ? 17.567 -12.268 -14.616 1.00 95.81 373 ALA A CA 1
ATOM 2718 C C . ALA A 1 373 ? 18.386 -11.327 -13.720 1.00 95.81 373 ALA A C 1
ATOM 2720 O O . ALA A 1 373 ? 17.875 -10.359 -13.155 1.00 95.81 373 ALA A O 1
ATOM 2721 N N . ALA A 1 374 ? 19.681 -11.608 -13.601 1.00 95.31 374 ALA A N 1
ATOM 2722 C CA . ALA A 1 374 ? 20.618 -10.808 -12.813 1.00 95.31 374 ALA A CA 1
ATOM 2723 C C . ALA A 1 374 ? 21.258 -9.661 -13.618 1.00 95.31 374 ALA A C 1
ATOM 2725 O O . ALA A 1 374 ? 21.823 -8.734 -13.039 1.00 95.31 374 ALA A O 1
ATOM 2726 N N . ASP A 1 375 ? 21.205 -9.729 -14.944 1.00 93.12 375 ASP A N 1
ATOM 2727 C CA . ASP A 1 375 ? 21.847 -8.795 -15.863 1.00 93.12 375 ASP A CA 1
ATOM 2728 C C . ASP A 1 375 ? 21.118 -8.786 -17.216 1.00 93.12 375 ASP A C 1
ATOM 2730 O O . ASP A 1 375 ? 20.122 -9.492 -17.417 1.00 93.12 375 ASP A O 1
ATOM 2734 N N . LYS A 1 376 ? 21.610 -7.960 -18.145 1.00 91.44 376 LYS A N 1
ATOM 2735 C CA . LYS A 1 376 ? 21.030 -7.824 -19.483 1.00 91.44 376 LYS A CA 1
ATOM 2736 C C . LYS A 1 376 ? 21.112 -9.124 -20.288 1.00 91.44 376 LYS A C 1
ATOM 2738 O O . LYS A 1 376 ? 20.155 -9.452 -20.975 1.00 91.44 376 LYS A O 1
ATOM 2743 N N . THR A 1 377 ? 22.214 -9.865 -20.203 1.00 91.94 377 THR A N 1
ATOM 2744 C CA . THR A 1 377 ? 22.393 -11.113 -20.961 1.00 91.94 377 THR A CA 1
ATOM 2745 C C . THR A 1 377 ? 21.365 -12.157 -20.531 1.00 91.94 377 THR A C 1
ATOM 2747 O O . THR A 1 377 ? 20.713 -12.771 -21.375 1.00 91.94 377 THR A O 1
ATOM 2750 N N . ALA A 1 378 ? 21.166 -12.323 -19.221 1.00 92.56 378 ALA A N 1
ATOM 2751 C CA . ALA A 1 378 ? 20.140 -13.204 -18.678 1.00 92.56 378 ALA A CA 1
ATOM 2752 C C . ALA A 1 378 ? 18.731 -12.727 -19.062 1.00 92.56 378 ALA A C 1
ATOM 2754 O O . ALA A 1 378 ? 17.900 -13.537 -19.470 1.00 92.56 378 ALA A O 1
ATOM 2755 N N . LEU A 1 379 ? 18.469 -11.416 -19.001 1.00 92.88 379 LEU A N 1
ATOM 2756 C CA . LEU A 1 379 ? 17.190 -10.847 -19.427 1.00 92.88 379 LEU A CA 1
ATOM 2757 C C . LEU A 1 379 ? 16.907 -11.150 -20.907 1.00 92.88 379 LEU A C 1
ATOM 2759 O O . LEU A 1 379 ? 15.851 -11.696 -21.227 1.00 92.88 379 LEU A O 1
ATOM 2763 N N . ASP A 1 380 ? 17.862 -10.870 -21.793 1.00 90.44 380 ASP A N 1
ATOM 2764 C CA . ASP A 1 380 ? 17.751 -11.118 -23.234 1.00 90.44 380 ASP A CA 1
ATOM 2765 C C . ASP A 1 380 ? 17.516 -12.607 -23.545 1.00 90.44 380 ASP A C 1
ATOM 2767 O O . ASP A 1 380 ? 16.847 -12.924 -24.524 1.00 90.44 380 ASP A O 1
ATOM 2771 N N . ALA A 1 381 ? 18.012 -13.527 -22.711 1.00 87.00 381 ALA A N 1
ATOM 2772 C CA . ALA A 1 381 ? 17.749 -14.961 -22.847 1.00 87.00 381 ALA A CA 1
ATOM 2773 C C . ALA A 1 381 ? 16.338 -15.368 -22.373 1.00 87.00 381 ALA A C 1
ATOM 2775 O O . ALA A 1 381 ? 15.755 -16.314 -22.905 1.00 87.00 381 ALA A O 1
ATOM 2776 N N . THR A 1 382 ? 15.760 -14.657 -21.397 1.00 81.62 382 THR A N 1
ATOM 2777 C CA . THR A 1 382 ? 14.419 -14.961 -20.853 1.00 81.62 382 THR A CA 1
ATOM 2778 C C . THR A 1 382 ? 13.263 -14.482 -21.736 1.00 81.62 382 THR A C 1
ATOM 2780 O O . THR A 1 382 ? 12.213 -15.124 -21.768 1.00 81.62 382 THR A O 1
ATOM 2783 N N . VAL A 1 383 ? 13.440 -13.387 -22.486 1.00 71.44 383 VAL A N 1
ATOM 2784 C CA . VAL A 1 383 ? 12.370 -12.784 -23.306 1.00 71.44 383 VAL A CA 1
ATOM 2785 C C . VAL A 1 383 ? 11.937 -13.684 -24.483 1.00 71.44 383 VAL A C 1
ATOM 2787 O O . VAL A 1 383 ? 10.734 -13.917 -24.634 1.00 71.44 383 VAL A O 1
ATOM 2790 N N . PRO A 1 384 ? 12.848 -14.267 -25.292 1.00 62.97 384 PRO A N 1
ATOM 2791 C CA . PRO A 1 384 ? 12.483 -15.191 -26.369 1.00 62.97 384 PRO A CA 1
ATOM 2792 C C . PRO A 1 384 ? 11.842 -16.490 -25.868 1.00 62.97 384 PRO A C 1
ATOM 2794 O O . PRO A 1 384 ? 11.045 -17.093 -26.586 1.00 62.97 384 PRO A O 1
ATOM 2797 N N . ALA A 1 385 ? 12.147 -16.899 -24.631 1.00 69.69 385 ALA A N 1
ATOM 2798 C CA . ALA A 1 385 ? 11.579 -18.089 -24.003 1.00 69.69 385 ALA A CA 1
ATOM 2799 C C . ALA A 1 385 ? 10.095 -17.927 -23.617 1.00 69.69 385 ALA A C 1
ATOM 2801 O O . ALA A 1 385 ? 9.481 -18.902 -23.190 1.00 69.69 385 ALA A O 1
ATOM 2802 N N . LYS A 1 386 ? 9.514 -16.722 -23.786 1.00 72.25 386 LYS A N 1
ATOM 2803 C CA . LYS A 1 386 ? 8.128 -16.381 -23.418 1.00 72.25 386 LYS A CA 1
ATOM 2804 C C . LYS A 1 386 ? 7.797 -16.784 -21.982 1.00 72.25 386 LYS A C 1
ATOM 2806 O O . LYS A 1 386 ? 6.753 -17.378 -21.730 1.00 72.25 386 LYS A O 1
ATOM 2811 N N . SER A 1 387 ? 8.701 -16.490 -21.051 1.00 72.38 387 SER A N 1
ATOM 2812 C CA . SER A 1 387 ? 8.406 -16.733 -19.645 1.00 72.38 387 SER A CA 1
ATOM 2813 C C . SER A 1 387 ? 7.190 -15.915 -19.215 1.00 72.38 387 SER A C 1
ATOM 2815 O O . SER A 1 387 ? 7.145 -14.703 -19.430 1.00 72.38 387 SER A O 1
ATOM 2817 N N . ASP A 1 388 ? 6.218 -16.579 -18.593 1.00 84.25 388 ASP A N 1
ATOM 2818 C CA . ASP A 1 388 ? 4.996 -15.938 -18.103 1.00 84.25 388 ASP A CA 1
ATOM 2819 C C . ASP A 1 388 ? 5.257 -15.054 -16.872 1.00 84.25 388 ASP A C 1
ATOM 2821 O O . ASP A 1 388 ? 4.409 -14.237 -16.505 1.00 84.25 388 ASP A O 1
ATOM 2825 N N . LYS A 1 389 ? 6.412 -15.233 -16.206 1.00 94.81 389 LYS A N 1
ATOM 2826 C CA . LYS A 1 389 ? 6.786 -14.514 -14.984 1.00 94.81 389 LYS A CA 1
ATOM 2827 C C . LYS A 1 389 ? 8.280 -14.206 -14.925 1.00 94.81 389 LYS A C 1
ATOM 2829 O O . LYS A 1 389 ? 9.110 -15.082 -15.160 1.00 94.81 389 LYS A O 1
ATOM 2834 N N . LEU A 1 390 ? 8.637 -12.985 -14.541 1.00 96.62 390 LEU A N 1
ATOM 2835 C CA . LEU A 1 390 ? 10.011 -12.486 -14.590 1.00 96.62 390 LEU A CA 1
ATOM 2836 C C . LEU A 1 390 ? 10.373 -11.664 -13.350 1.00 96.62 390 LEU A C 1
ATOM 2838 O O . LEU A 1 390 ? 9.692 -10.697 -13.013 1.00 96.62 390 LEU A O 1
ATOM 2842 N N . LEU A 1 391 ? 11.485 -12.030 -12.716 1.00 97.94 391 LEU A N 1
ATOM 2843 C CA . LEU A 1 391 ? 12.171 -11.246 -11.695 1.00 97.94 391 LEU A CA 1
ATOM 2844 C C . LEU A 1 391 ? 13.517 -10.776 -12.264 1.00 97.94 391 LEU A C 1
ATOM 2846 O O . LEU A 1 391 ? 14.415 -11.584 -12.489 1.00 97.94 391 LEU A O 1
ATOM 2850 N N . GLY A 1 392 ? 13.666 -9.475 -12.496 1.00 97.38 392 GLY A N 1
ATOM 2851 C CA . GLY A 1 392 ? 14.899 -8.867 -13.002 1.00 97.38 392 GLY A CA 1
ATOM 2852 C C . GLY A 1 392 ? 15.530 -7.939 -11.971 1.00 97.38 392 GLY A C 1
ATOM 2853 O O . GLY A 1 392 ? 15.030 -6.841 -11.760 1.00 97.38 392 GLY A O 1
ATOM 2854 N N . LEU A 1 393 ? 16.630 -8.340 -11.332 1.00 97.56 393 LEU A N 1
ATOM 2855 C CA . LEU A 1 393 ? 17.292 -7.521 -10.305 1.00 97.56 393 LEU A CA 1
ATOM 2856 C C . LEU A 1 393 ? 18.731 -7.236 -10.718 1.00 97.56 393 LEU A C 1
ATOM 2858 O O . LEU A 1 393 ? 19.620 -8.055 -10.490 1.00 97.56 393 LEU A O 1
ATOM 2862 N N . PHE A 1 394 ? 18.969 -6.071 -11.312 1.00 95.69 394 PHE A N 1
ATOM 2863 C CA . PHE A 1 394 ? 20.183 -5.764 -12.082 1.00 95.69 394 PHE A CA 1
ATOM 2864 C C . PHE A 1 394 ? 21.301 -5.084 -11.276 1.00 95.69 394 PHE A C 1
ATOM 2866 O O . PHE A 1 394 ? 22.386 -4.833 -11.794 1.00 95.69 394 PHE A O 1
ATOM 2873 N N . SER A 1 395 ? 21.048 -4.760 -10.008 1.00 94.38 395 SER A N 1
ATOM 2874 C CA . SER A 1 395 ? 21.992 -4.101 -9.097 1.00 94.38 395 SER A CA 1
ATOM 2875 C C . SER A 1 395 ? 21.669 -4.479 -7.649 1.00 94.38 395 SER A C 1
ATOM 2877 O O . SER A 1 395 ? 20.537 -4.857 -7.346 1.00 94.38 395 SER A O 1
ATOM 2879 N N . LEU A 1 396 ? 22.646 -4.376 -6.737 1.00 93.25 396 LEU A N 1
ATOM 2880 C CA . LEU A 1 396 ? 22.403 -4.553 -5.296 1.00 93.25 396 LEU A CA 1
ATOM 2881 C C . LEU A 1 396 ? 21.516 -3.443 -4.720 1.00 93.25 396 LEU A C 1
ATOM 2883 O O . LEU A 1 396 ? 20.770 -3.692 -3.784 1.00 93.25 396 LEU A O 1
ATOM 2887 N N . SER A 1 397 ? 21.594 -2.238 -5.278 1.00 93.31 397 SER A N 1
ATOM 2888 C CA . SER A 1 397 ? 20.800 -1.062 -4.899 1.00 93.31 397 SER A CA 1
ATOM 2889 C C . SER A 1 397 ? 20.100 -0.530 -6.154 1.00 93.31 397 SER A C 1
ATOM 2891 O O . SER A 1 397 ? 19.878 -1.307 -7.080 1.00 93.31 397 SER A O 1
ATOM 2893 N N . ASN A 1 398 ? 19.804 0.769 -6.234 1.00 93.31 398 ASN A N 1
ATOM 2894 C CA . ASN A 1 398 ? 19.363 1.437 -7.465 1.00 93.31 398 ASN A CA 1
ATOM 2895 C C . ASN A 1 398 ? 20.201 1.019 -8.690 1.00 93.31 398 ASN A C 1
ATOM 2897 O O . ASN A 1 398 ? 21.400 0.720 -8.579 1.00 93.31 398 ASN A O 1
ATOM 2901 N N . MET A 1 399 ? 19.584 1.026 -9.874 1.00 92.31 399 MET A N 1
ATOM 2902 C CA . MET A 1 399 ? 20.318 0.823 -11.121 1.00 92.31 399 MET A CA 1
ATOM 2903 C C . MET A 1 399 ? 21.303 1.973 -11.354 1.00 92.31 399 MET A C 1
ATOM 2905 O O . MET A 1 399 ? 21.090 3.117 -10.945 1.00 92.31 399 MET A O 1
ATOM 2909 N N . ASN A 1 400 ? 22.422 1.665 -12.005 1.00 81.00 400 ASN A N 1
ATOM 2910 C CA . ASN A 1 400 ? 23.483 2.639 -12.206 1.00 81.00 400 ASN A CA 1
ATOM 2911 C C . ASN A 1 400 ? 23.182 3.573 -13.389 1.00 81.00 400 ASN A C 1
ATOM 2913 O O . ASN A 1 400 ? 23.470 3.248 -14.538 1.00 81.00 400 ASN A O 1
ATOM 2917 N N . VAL A 1 401 ? 22.720 4.786 -13.091 1.00 69.81 401 VAL A N 1
ATOM 2918 C CA . VAL A 1 401 ? 22.473 5.850 -14.084 1.00 69.81 401 VAL A CA 1
ATOM 2919 C C . VAL A 1 401 ? 23.733 6.331 -14.823 1.00 69.81 401 VAL A C 1
ATOM 2921 O O . VAL A 1 401 ? 23.637 7.055 -15.815 1.00 69.81 401 VAL A O 1
ATOM 2924 N N . ALA A 1 402 ? 24.939 5.993 -14.348 1.00 60.41 402 ALA A N 1
ATOM 2925 C CA . ALA A 1 402 ? 26.179 6.324 -15.048 1.00 60.41 402 ALA A CA 1
ATOM 2926 C C . ALA A 1 402 ? 26.395 5.445 -16.288 1.00 60.41 402 ALA A C 1
ATOM 2928 O O . ALA A 1 402 ? 26.974 5.931 -17.259 1.00 60.41 402 ALA A O 1
ATOM 2929 N N . LEU A 1 403 ? 25.903 4.200 -16.282 1.00 58.31 403 LEU A N 1
ATOM 2930 C CA . LEU A 1 403 ? 25.983 3.316 -17.447 1.00 58.31 403 LEU A CA 1
ATOM 2931 C C . LEU A 1 403 ? 25.146 3.873 -18.602 1.00 58.31 403 LEU A C 1
ATOM 2933 O O . LEU A 1 403 ? 25.681 4.028 -19.694 1.00 58.31 403 LEU A O 1
ATOM 2937 N N . ASP A 1 404 ? 23.930 4.357 -18.335 1.00 59.94 404 ASP A N 1
ATOM 2938 C CA . ASP A 1 404 ? 23.087 5.017 -19.347 1.00 59.94 404 ASP A CA 1
ATOM 2939 C C . ASP A 1 404 ? 23.758 6.263 -19.950 1.00 59.94 404 ASP A C 1
ATOM 2941 O O . ASP A 1 404 ? 23.686 6.522 -21.154 1.00 59.94 404 ASP A O 1
ATOM 2945 N N . LYS A 1 405 ? 24.475 7.042 -19.125 1.00 56.72 405 LYS A N 1
ATOM 2946 C CA . LYS A 1 405 ? 25.249 8.206 -19.595 1.00 56.72 405 LYS A CA 1
ATOM 2947 C C . LYS A 1 405 ? 26.438 7.797 -20.466 1.00 56.72 405 LYS A C 1
ATOM 2949 O O . LYS A 1 405 ? 26.787 8.534 -21.388 1.00 56.72 405 LYS A O 1
ATOM 2954 N N . ILE A 1 406 ? 27.084 6.671 -20.168 1.00 56.88 406 ILE A N 1
ATOM 2955 C CA . ILE A 1 406 ? 28.234 6.157 -20.922 1.00 56.88 406 ILE A CA 1
ATOM 2956 C C . ILE A 1 406 ? 27.770 5.532 -22.239 1.00 56.88 406 ILE A C 1
ATOM 2958 O O . ILE A 1 406 ? 28.323 5.866 -23.286 1.00 56.88 406 ILE A O 1
ATOM 2962 N N . ASP A 1 407 ? 26.728 4.708 -22.218 1.00 59.44 407 ASP A N 1
ATOM 2963 C CA . ASP A 1 407 ? 26.190 4.056 -23.412 1.00 59.44 407 ASP A CA 1
ATOM 2964 C C . ASP A 1 407 ? 25.513 5.060 -24.347 1.00 59.44 407 ASP A C 1
ATOM 2966 O O . ASP A 1 407 ? 25.698 4.991 -25.562 1.00 59.44 407 ASP A O 1
ATOM 2970 N N . GLY A 1 408 ? 24.854 6.090 -23.806 1.00 58.78 408 GLY A N 1
ATOM 2971 C CA . GLY A 1 408 ? 24.368 7.223 -24.594 1.00 58.78 408 GLY A CA 1
ATOM 2972 C C . GLY A 1 408 ? 25.493 8.022 -25.267 1.00 58.78 408 GLY A C 1
ATOM 2973 O O . GLY A 1 408 ? 25.327 8.488 -26.393 1.00 58.78 408 GLY A O 1
ATOM 2974 N N . ARG A 1 409 ? 26.662 8.162 -24.622 1.00 56.53 409 ARG A N 1
ATOM 2975 C CA . ARG A 1 409 ? 27.851 8.785 -25.239 1.00 56.53 409 ARG A CA 1
ATOM 2976 C C . ARG A 1 409 ? 28.484 7.885 -26.299 1.00 56.53 409 ARG A C 1
ATOM 2978 O O . ARG A 1 409 ? 28.903 8.392 -27.332 1.00 56.53 409 ARG A O 1
ATOM 2985 N N . ARG A 1 410 ? 28.539 6.571 -26.063 1.00 55.72 410 ARG A N 1
ATOM 2986 C CA . ARG A 1 410 ? 29.096 5.588 -27.006 1.00 55.72 410 ARG A CA 1
ATOM 2987 C C . ARG A 1 410 ? 28.225 5.417 -28.247 1.00 55.72 410 ARG A C 1
ATOM 2989 O O . ARG A 1 410 ? 28.763 5.412 -29.343 1.00 55.72 410 ARG A O 1
ATOM 2996 N N . SER A 1 411 ? 26.905 5.378 -28.085 1.00 53.34 411 SER A N 1
ATOM 2997 C CA . SER A 1 411 ? 25.958 5.271 -29.203 1.00 53.34 411 SER A CA 1
ATOM 2998 C C . SER A 1 411 ? 26.017 6.510 -30.102 1.00 53.34 411 SER A C 1
ATOM 3000 O O . SER A 1 411 ? 26.105 6.374 -31.312 1.00 53.34 411 SER A O 1
ATOM 3002 N N . ARG A 1 412 ? 26.110 7.723 -29.527 1.00 53.53 412 ARG A N 1
ATOM 3003 C CA . ARG A 1 412 ? 26.349 8.960 -30.303 1.00 53.53 412 ARG A CA 1
ATOM 3004 C C . ARG A 1 412 ? 27.721 9.008 -30.981 1.00 53.53 412 ARG A C 1
ATOM 3006 O O . ARG A 1 412 ? 27.883 9.713 -31.967 1.00 53.53 412 ARG A O 1
ATOM 3013 N N . ALA A 1 413 ? 28.722 8.318 -30.436 1.00 46.81 413 ALA A N 1
ATOM 3014 C CA . ALA A 1 413 ? 30.045 8.220 -31.051 1.00 46.81 413 ALA A CA 1
ATOM 3015 C C . ALA A 1 413 ? 30.091 7.198 -32.201 1.00 46.81 413 ALA A C 1
ATOM 3017 O O . ALA A 1 413 ? 31.033 7.225 -32.987 1.00 46.81 413 ALA A O 1
ATOM 3018 N N . GLN A 1 414 ? 29.096 6.309 -32.301 1.00 45.66 414 GLN A N 1
ATOM 3019 C CA . GLN A 1 414 ? 28.989 5.292 -33.351 1.00 45.66 414 GLN A CA 1
ATOM 3020 C C . GLN A 1 414 ? 28.102 5.713 -34.537 1.00 45.66 414 GLN A C 1
ATOM 3022 O O . GLN A 1 414 ? 28.007 4.947 -35.493 1.00 45.66 414 GLN A O 1
ATOM 3027 N N . GLY A 1 415 ? 27.549 6.933 -34.516 1.00 37.31 415 GLY A N 1
ATOM 3028 C CA . GLY A 1 415 ? 26.717 7.497 -35.586 1.00 37.31 415 GLY A CA 1
ATOM 3029 C C . GLY A 1 415 ? 25.244 7.451 -35.240 1.00 37.31 415 GLY A C 1
ATOM 3030 O O . GLY A 1 415 ? 24.591 6.471 -35.653 1.00 37.31 415 GLY A O 1
#

Secondary structure (DSSP, 8-state):
----------------------------PPPPEEEEEES--HHHHHS---S---EE-TT-EEEEEEEEEPPTT--EEEEEEEETTEEPSS-EEEEETTSSB-TTS-TT-EEEEEEEEE--S-EEEEEEEEEEETTS-EEEEEEEEEEPPPPSSS-----------TT--HHHHHHHHHHT-EETTEESS--GGGG-S--------BTTBSS--HHHHHHHHHHSS---TT-BSB---SBS-TT-SPBB--HHHHHHHHH---EEEEEEEETTSHHHHTTT--BS-TT-THHHHHHHHHTHHHHTEEEEEEE-GGGSS-TTSTT----TTTS----TTSTTTHHIIIII-PPPP---TT--HHHHHHHTTPEEESSHHHHHHHTTTT-S-EEEE-SSSS--HHHHHHHHHHHHH--

Nearest PDB structures (foldseek):
  2pnd-assembly1_A  TM=4.251E-01  e=1.023E-03  Mus musculus
  6bqm-assembly1_A  TM=5.913E-01  e=2.351E-02  Vibrio cholerae O395
  4kkq-assembly1_B  TM=4.761E-01  e=1.061E-01  Vibrio cholerae MJ-1236
  4be5-assembly1_A  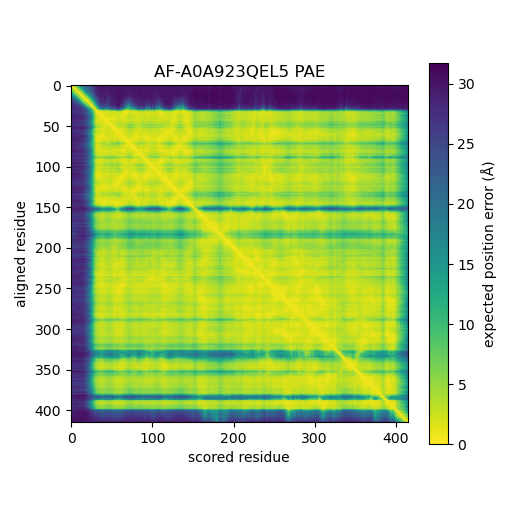TM=3.841E-01  e=7.852E-02  Vibrio cholerae MJ-1236
  5g50-assembly1_B  TM=3.446E-01  e=1.826E-01  Vibrio cholerae MJ-1236

Radius of gyration: 27.89 Å; Cα contacts (8 Å, |Δi|>4): 837; chains: 1; bounding box: 58×93×79 Å

Mean predicted aligned error: 8.24 Å